Protein AF-A0A9E4UJ24-F1 (afdb_monomer_lite)

Sequence (472 aa):
MTQDSASISRPAITKLLIGAVVMLGLLGLFVALAGNASAGGGTKVTVNTTANIDDGECEGAPNDDEIGNCSFREAINLVNNGDADIINFHKPVFSKEQPGVISLCDGEGTLPEIERDVVIESKNSGVILDGGSKNDDCGGDNANFGLAVIAQSNGLDFKLNGGKNFEIRNVCAKPGFGIVVSGLEDGDFSLGTIEITGIIVDNVCGEGILIEATNLESGSITNSEISSNNSDGVAVFIDGCGKEDTDDTNCPLDDSVLEINGNRILGGTNFPEECCDGSGVNVDYEGFLNSKITVNVSENEVINGTHEGVQIDFFGCGRESGINFHVDGNGDINGGVFDGVDVSVLADACAEGGTFFVAGEEPDCIGGTVGPSEICSDGTSSELDVVITVNDNGDIESEGLVGNGGGAASSPPGKGVAITVDIGHAESDSSATVEVNNNGRITGEDDGVGIFTYICCGDDNSTDTSVNGNDE

pLDDT: mean 78.52, std 18.05, range [24.72, 98.19]

Foldseek 3Di:
DDDPDPPPPPVVVVVVVVVVVVVVVVVVVVVVVVVVPPPPPWAEAEAQDLEPECPPDRDDDLPDPDRTHHHPLNVLVCQQVVNGAEYEYRCVQFPLVDGRENEQLPYPHHRDERAAHHAYDALGGAYEDEPDDDPPRSPDLGQQESYHHEYPAAAGAYHYHNNQRAEYEDQERVQGEHYEHEDPDPDQHAYHEAYAENYEYYAGAAEDYEYYHLEYNEHEHAQYEFEYAHLQYASAEYENHDPPCLPPQRSEYDNYEYYYAQYHFHFHDDDDPDDDHRERAAYEAAHEYAEEYAHAQEHYAEFEGLAESYHYEHHYEYAQYEYHYHQEHYEEQEGEQAESYEYAHAYEHPDPPDDDDDPPPDCPVPPDDDDDDPPQDDDDAGEYEYEHENYNYEEQDYHHPPPPDDDDDDDDWHESYEYHAAAYNGLYAYEYEEYNAQYEHQDIPVYSYHYHHHHDNYPHYYYHYDDYNYYD

Radius of gyration: 27.79 Å; chains: 1; bounding box: 92×57×88 Å

Secondary structure (DSSP, 8-state):
---------HHHHHHHHHHHHHHHHHHHHHHHHHTTS------EEEE--------S---S-TTSSS-----HHHHHHHHHTTS-SEEEE-TTTS-SSSPEEEESSSTT-SPPPB-S-EEEE-TTS-EEEE--SSTTTSSSS--SEEEEEE-SSTTEEEEEEEEEEEEEE---SSS-EEEEEES-SSS-PPEEEEEEEEEEEEEESS-SEEEE-SSEEEEEEES-EEEE-STT--SEEEESS-TT-TT-TT-EE-S-EEEEES-EEE------TT-S---SEEEEEEEEESSEEEEEEES-SEEE-SS-SEEEEEEEEESSEEEEEEEES-SEEEESSS-SEEEEEEE----TTPPP--SSS-TTS-------------S----EEEEEEEES-S-EEE------S--S--PPPP-SEEEEEEE-S-SS--EEEEEEES-S-EE-SS-SEEEEEEE-S-SS-EEEEEEES---

Structure (mmCIF, N/CA/C/O backbone):
data_AF-A0A9E4UJ24-F1
#
_entry.id   AF-A0A9E4UJ24-F1
#
loop_
_atom_site.group_PDB
_atom_site.id
_atom_site.type_symbol
_atom_site.label_atom_id
_atom_site.label_alt_id
_atom_site.label_comp_id
_atom_site.label_asym_id
_atom_site.label_entity_id
_atom_site.label_seq_id
_atom_site.pdbx_PDB_ins_code
_atom_site.Cartn_x
_atom_site.Cartn_y
_atom_site.Cartn_z
_atom_site.occupancy
_atom_site.B_iso_or_equiv
_atom_site.auth_seq_id
_atom_site.auth_comp_id
_atom_site.auth_asym_id
_atom_site.auth_atom_id
_atom_site.pdbx_PDB_model_num
ATOM 1 N N . MET A 1 1 ? 64.659 38.601 51.585 1.00 42.56 1 MET A N 1
ATOM 2 C CA . MET A 1 1 ? 63.716 38.477 52.715 1.00 42.56 1 MET A CA 1
ATOM 3 C C . MET A 1 1 ? 62.575 37.593 52.254 1.00 42.56 1 MET A C 1
ATOM 5 O O . MET A 1 1 ? 62.199 37.665 51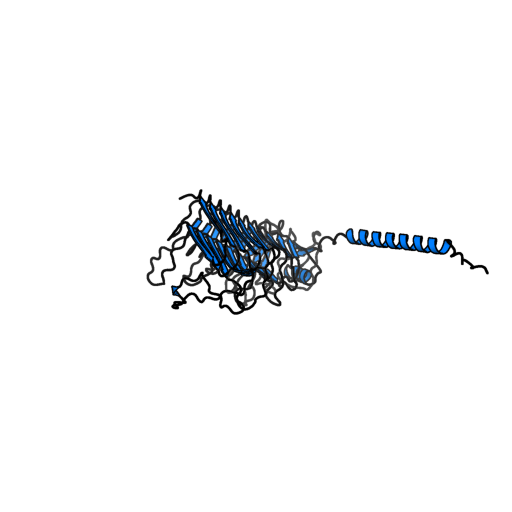.095 1.00 42.56 1 MET A O 1
ATOM 9 N N . THR A 1 2 ? 62.206 36.666 53.123 1.00 41.72 2 THR A N 1
ATOM 10 C CA . THR A 1 2 ? 61.528 35.384 52.898 1.00 41.72 2 THR A CA 1
ATOM 11 C C . THR A 1 2 ? 60.148 35.488 52.247 1.00 41.72 2 THR A C 1
ATOM 13 O O . THR A 1 2 ? 59.323 36.298 52.650 1.00 41.72 2 THR A O 1
ATOM 16 N N . GLN A 1 3 ? 59.933 34.644 51.235 1.00 44.84 3 GLN A N 1
ATOM 17 C CA . GLN A 1 3 ? 58.662 34.401 50.557 1.00 44.84 3 GLN A CA 1
ATOM 18 C C . GLN A 1 3 ? 57.829 33.456 51.440 1.00 44.84 3 GLN A C 1
ATOM 20 O O . GLN A 1 3 ? 58.169 32.279 51.574 1.00 44.84 3 GLN A O 1
ATOM 25 N N . ASP A 1 4 ? 56.765 33.967 52.058 1.00 46.88 4 ASP A N 1
ATOM 26 C CA . ASP A 1 4 ? 55.783 33.146 52.768 1.00 46.88 4 ASP A CA 1
ATOM 27 C C . ASP A 1 4 ? 54.964 32.356 51.744 1.00 46.88 4 ASP A C 1
ATOM 29 O O . ASP A 1 4 ? 54.062 32.867 51.080 1.00 46.88 4 ASP A O 1
ATOM 33 N N . SER A 1 5 ? 55.316 31.080 51.590 1.00 49.50 5 SER A N 1
ATOM 34 C CA . SER A 1 5 ? 54.503 30.113 50.861 1.00 49.50 5 SER A CA 1
ATOM 35 C C . SER A 1 5 ?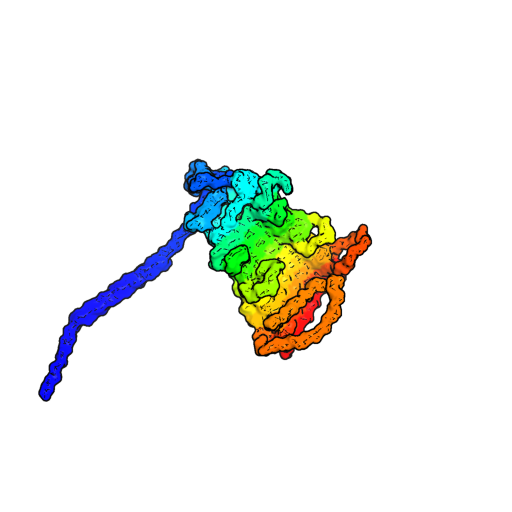 53.277 29.788 51.709 1.00 49.50 5 SER A C 1
ATOM 37 O O . SER A 1 5 ? 53.362 29.017 52.665 1.00 49.50 5 SER A O 1
ATOM 39 N N . ALA A 1 6 ? 52.135 30.389 51.374 1.00 54.97 6 ALA A N 1
ATOM 40 C CA . ALA A 1 6 ? 50.851 30.029 51.957 1.00 54.97 6 ALA A CA 1
ATOM 41 C C . ALA A 1 6 ? 50.577 28.543 51.685 1.00 54.97 6 ALA A C 1
ATOM 43 O O . ALA A 1 6 ? 50.299 28.135 50.556 1.00 54.97 6 ALA A O 1
ATOM 44 N N . SER A 1 7 ? 50.681 27.715 52.727 1.00 53.22 7 SER A N 1
ATOM 45 C CA . SER A 1 7 ? 50.300 26.311 52.658 1.00 53.22 7 SER A CA 1
ATOM 46 C C . SER A 1 7 ? 48.787 26.243 52.478 1.00 53.22 7 SER A C 1
ATOM 48 O O . SER A 1 7 ? 48.028 26.350 53.445 1.00 53.22 7 SER A O 1
ATOM 50 N N . ILE A 1 8 ? 48.337 26.090 51.234 1.00 54.78 8 ILE A N 1
ATOM 51 C CA . ILE A 1 8 ? 46.945 25.769 50.944 1.00 54.78 8 ILE A CA 1
ATOM 52 C C . ILE A 1 8 ? 46.643 24.453 51.661 1.00 54.78 8 ILE A C 1
ATOM 54 O O . ILE A 1 8 ? 47.218 23.399 51.384 1.00 54.78 8 ILE A O 1
ATOM 58 N N . SER A 1 9 ? 45.777 24.573 52.659 1.00 49.31 9 SER A N 1
ATOM 59 C CA . SER A 1 9 ? 45.261 23.512 53.506 1.00 49.31 9 SER A CA 1
ATOM 60 C C . SER A 1 9 ? 44.749 22.346 52.645 1.00 49.31 9 SER A C 1
ATOM 62 O O . SER A 1 9 ? 43.648 22.384 52.094 1.00 49.31 9 SER A O 1
ATOM 64 N N . ARG A 1 10 ? 45.556 21.279 52.551 1.00 55.19 10 ARG A N 1
ATOM 65 C CA . ARG A 1 10 ? 45.243 19.998 51.888 1.00 55.19 10 ARG A CA 1
ATOM 66 C C . ARG A 1 10 ? 43.844 19.409 52.193 1.00 55.19 10 ARG A C 1
ATOM 68 O O . ARG A 1 10 ? 43.302 18.748 51.302 1.00 55.19 10 ARG A O 1
ATOM 75 N N . PRO A 1 11 ? 43.193 19.634 53.359 1.00 58.97 11 PRO A N 1
ATOM 76 C CA . PRO A 1 11 ? 41.831 19.134 53.569 1.00 58.97 11 PRO A CA 1
ATOM 77 C C . PRO A 1 11 ? 40.742 19.838 52.740 1.00 58.97 11 PRO A C 1
ATOM 79 O O . PRO A 1 11 ? 39.672 19.257 52.582 1.00 58.97 11 PRO A O 1
ATOM 82 N N . ALA A 1 12 ? 40.974 21.035 52.186 1.00 59.28 12 ALA A N 1
ATOM 83 C CA . ALA A 1 12 ? 39.974 21.708 51.345 1.00 59.28 12 ALA A CA 1
ATOM 84 C C . ALA A 1 12 ? 39.860 21.067 49.949 1.00 59.28 12 ALA A C 1
ATOM 86 O O . ALA A 1 12 ? 38.759 20.820 49.466 1.00 59.28 12 ALA A O 1
ATOM 87 N N . ILE A 1 13 ? 40.999 20.711 49.347 1.00 64.75 13 ILE A N 1
ATOM 88 C CA . ILE A 1 13 ? 41.063 20.084 48.015 1.00 64.75 13 ILE A CA 1
ATOM 89 C C . ILE A 1 13 ? 40.459 18.673 48.049 1.00 64.75 13 ILE A C 1
ATOM 91 O O . ILE A 1 13 ? 39.716 18.285 47.153 1.00 64.75 13 ILE A O 1
ATOM 95 N N . THR A 1 14 ? 40.708 17.929 49.130 1.00 67.81 14 THR A N 1
ATOM 96 C CA . THR A 1 14 ? 40.193 16.558 49.290 1.00 67.81 14 THR A CA 1
ATOM 97 C C . THR A 1 14 ? 38.664 16.532 49.414 1.00 67.81 14 THR A C 1
ATOM 99 O O . THR A 1 14 ? 38.013 15.663 48.841 1.00 67.81 14 THR A O 1
ATOM 102 N N . LYS A 1 15 ? 38.065 17.511 50.109 1.00 71.25 15 LYS A N 1
ATOM 103 C CA . LYS A 1 15 ? 36.601 17.624 50.235 1.00 71.25 15 LYS A CA 1
ATOM 104 C C . LYS A 1 15 ? 35.924 17.978 48.911 1.00 71.25 15 LYS A C 1
ATOM 106 O O . LYS A 1 15 ? 34.843 17.468 48.638 1.00 71.25 15 LYS A O 1
ATOM 111 N N . LEU A 1 16 ? 36.568 18.809 48.091 1.00 72.06 16 LEU A N 1
ATOM 112 C CA . LEU A 1 16 ? 36.042 19.196 46.782 1.00 72.06 16 LEU A CA 1
ATOM 113 C C . LEU A 1 16 ? 36.041 18.011 45.802 1.00 72.06 16 LEU A C 1
ATOM 115 O O . LEU A 1 16 ? 35.056 17.784 45.108 1.00 72.06 16 LEU A O 1
ATOM 119 N N . LEU A 1 17 ? 37.113 17.212 45.809 1.00 74.06 17 LEU A N 1
ATOM 120 C CA . LEU A 1 17 ? 37.245 16.011 44.976 1.00 74.06 17 LEU A CA 1
ATOM 121 C C . LEU A 1 17 ? 36.226 14.926 45.341 1.00 74.06 17 LEU A C 1
ATOM 123 O O . LEU A 1 17 ? 35.604 14.353 44.452 1.00 74.06 17 LEU A O 1
ATOM 127 N N . ILE A 1 18 ? 36.000 14.681 46.635 1.00 77.62 18 ILE A N 1
ATOM 128 C CA . ILE A 1 18 ? 34.981 13.719 47.083 1.00 77.62 18 ILE A CA 1
ATOM 129 C C . ILE A 1 18 ? 33.578 14.196 46.681 1.00 77.62 18 ILE A C 1
ATOM 131 O O . ILE A 1 18 ? 32.778 13.395 46.206 1.00 77.62 18 ILE A O 1
ATOM 135 N N . GLY A 1 19 ? 33.292 15.498 46.800 1.00 80.25 19 GLY A N 1
ATOM 136 C CA . GLY A 1 19 ? 32.018 16.069 46.353 1.00 80.25 19 GLY A CA 1
ATOM 137 C C . GLY A 1 19 ? 31.776 15.897 44.850 1.00 80.25 19 GLY A C 1
ATOM 138 O O . GLY A 1 19 ? 30.688 15.488 44.453 1.00 80.25 19 GLY A O 1
ATOM 139 N N . ALA A 1 20 ? 32.796 16.142 44.022 1.00 76.56 20 ALA A N 1
ATOM 140 C CA . ALA A 1 20 ? 32.702 15.995 42.569 1.00 76.56 20 ALA A CA 1
ATOM 141 C C . ALA A 1 20 ? 32.474 14.537 42.131 1.00 76.56 20 ALA A C 1
ATOM 143 O O . ALA A 1 20 ? 31.648 14.281 41.260 1.00 76.56 20 ALA A O 1
ATOM 144 N N . VAL A 1 21 ? 33.153 13.574 42.766 1.00 77.81 21 VAL A N 1
ATOM 145 C CA . VAL A 1 21 ? 32.981 12.143 42.459 1.00 77.81 21 VAL A CA 1
ATOM 146 C C . VAL A 1 21 ? 31.585 11.650 42.848 1.00 77.81 21 VAL A C 1
ATOM 148 O O . VAL A 1 21 ? 30.982 10.883 42.105 1.00 77.81 21 VAL A O 1
ATOM 151 N N . VAL A 1 22 ? 31.034 12.123 43.971 1.00 79.88 22 VAL A N 1
ATOM 152 C CA . VAL A 1 22 ? 29.659 11.786 44.379 1.00 79.88 22 VAL A CA 1
ATOM 153 C C . VAL A 1 22 ? 28.630 12.388 43.417 1.00 79.88 22 VAL A C 1
ATOM 155 O O . VAL A 1 22 ? 27.696 11.696 43.026 1.00 79.88 22 VAL A O 1
ATOM 158 N N . MET A 1 23 ? 28.822 13.638 42.983 1.00 78.75 23 MET A N 1
ATOM 159 C CA . MET A 1 23 ? 27.977 14.282 41.966 1.00 78.75 23 MET A CA 1
ATOM 160 C C . MET A 1 23 ? 27.997 13.522 40.634 1.00 78.75 23 MET A C 1
ATOM 162 O O . MET A 1 23 ? 26.939 13.244 40.082 1.00 78.75 23 MET A O 1
ATOM 166 N N . LEU A 1 24 ? 29.179 13.135 40.145 1.00 77.25 24 LEU A N 1
ATOM 167 C CA . LEU A 1 24 ? 29.317 12.367 38.903 1.00 77.25 24 LEU A CA 1
ATOM 168 C C . LEU A 1 24 ? 28.715 10.961 39.017 1.00 77.25 24 LEU A C 1
ATOM 170 O O . LEU A 1 24 ? 28.087 10.491 38.074 1.00 77.25 24 LEU A O 1
ATOM 174 N N . GLY A 1 25 ? 28.853 10.308 40.175 1.00 79.62 25 GLY A N 1
ATOM 175 C CA . GLY A 1 25 ? 28.213 9.018 40.440 1.00 79.62 25 GLY A CA 1
ATOM 176 C C . GLY A 1 25 ? 26.685 9.108 40.459 1.00 79.62 25 GLY A C 1
ATOM 177 O O . GLY A 1 25 ? 26.016 8.234 39.917 1.00 79.62 25 GLY A O 1
ATOM 178 N N . LEU A 1 26 ? 26.130 10.186 41.024 1.00 78.12 26 LEU A N 1
ATOM 179 C CA . LEU A 1 26 ? 24.689 10.446 40.993 1.00 78.12 26 LEU A CA 1
ATOM 180 C C . LEU A 1 26 ? 24.207 10.768 39.576 1.00 78.12 26 LEU A C 1
ATOM 182 O O . LEU A 1 26 ? 23.197 10.216 39.157 1.00 78.12 26 LEU A O 1
ATOM 186 N N . LEU A 1 27 ? 24.939 11.590 38.818 1.00 75.50 27 LEU A N 1
ATOM 187 C CA . LEU A 1 27 ? 24.600 11.907 37.428 1.00 75.50 27 LEU A CA 1
ATOM 188 C C . LEU A 1 27 ? 24.601 10.644 36.552 1.00 75.50 27 LEU A C 1
ATOM 190 O O . LEU A 1 27 ? 23.660 10.417 35.801 1.00 75.50 27 LEU A O 1
ATOM 194 N N . GLY A 1 28 ? 25.610 9.780 36.708 1.00 70.81 28 GLY A N 1
ATOM 195 C CA . GLY A 1 28 ? 25.674 8.488 36.021 1.00 70.81 28 GLY A CA 1
ATOM 196 C C . GLY A 1 28 ? 24.528 7.547 36.403 1.00 70.81 28 GLY A C 1
ATOM 197 O O . GLY A 1 28 ? 24.006 6.847 35.541 1.00 70.81 28 GLY A O 1
ATOM 198 N N . LEU A 1 29 ? 24.082 7.567 37.665 1.00 72.75 29 LEU A N 1
ATOM 199 C CA . LEU A 1 29 ? 22.913 6.805 38.107 1.00 72.75 29 LEU A CA 1
ATOM 200 C C . LEU A 1 29 ? 21.607 7.358 37.516 1.00 72.75 29 LEU A C 1
ATOM 202 O O . LEU A 1 29 ? 20.762 6.567 37.118 1.00 72.75 29 LEU A O 1
ATOM 206 N N . PHE A 1 30 ? 21.444 8.681 37.408 1.00 70.00 30 PHE A N 1
ATOM 207 C CA . PHE A 1 30 ? 20.284 9.290 36.744 1.00 70.00 30 PHE A CA 1
ATOM 208 C C . PHE A 1 30 ? 20.241 8.967 35.249 1.00 70.00 30 PHE A C 1
ATOM 210 O O . PHE A 1 30 ? 19.176 8.633 34.749 1.00 70.00 30 PHE A O 1
ATOM 217 N N . VAL A 1 31 ? 21.382 8.984 34.554 1.00 65.62 31 VAL A N 1
ATOM 218 C CA . VAL A 1 31 ? 21.465 8.572 33.141 1.00 65.62 31 VAL A CA 1
ATOM 219 C C . VAL A 1 31 ? 21.163 7.077 32.986 1.00 65.62 31 VAL A C 1
ATOM 221 O O . VAL A 1 31 ? 20.412 6.693 32.098 1.00 65.62 31 VAL A O 1
ATOM 224 N N . ALA A 1 32 ? 21.671 6.226 33.883 1.00 61.47 32 ALA A N 1
ATOM 225 C CA . ALA A 1 32 ? 21.379 4.792 33.863 1.00 61.47 32 ALA A CA 1
ATOM 226 C C . ALA A 1 32 ? 19.920 4.466 34.230 1.00 61.47 32 ALA A C 1
ATOM 228 O O . ALA A 1 32 ? 19.371 3.489 33.731 1.00 61.47 32 ALA A O 1
ATOM 229 N N . LEU A 1 33 ? 19.286 5.258 35.099 1.00 61.22 33 LEU A N 1
ATOM 230 C CA . LEU A 1 33 ? 17.864 5.128 35.425 1.00 61.22 33 LEU A CA 1
ATOM 231 C C . LEU A 1 33 ? 16.972 5.707 34.321 1.00 61.22 33 LEU A C 1
ATOM 233 O O . LEU A 1 33 ? 15.913 5.148 34.085 1.00 61.22 33 LEU A O 1
ATOM 237 N N . ALA A 1 34 ? 17.405 6.753 33.613 1.00 58.09 34 ALA A N 1
ATOM 238 C CA . ALA A 1 34 ? 16.717 7.270 32.431 1.00 58.09 34 ALA A CA 1
ATOM 239 C C . ALA A 1 34 ? 16.800 6.287 31.251 1.00 58.09 34 ALA A C 1
ATOM 241 O O . ALA A 1 34 ? 15.806 6.077 30.575 1.00 58.09 34 ALA A O 1
ATOM 242 N N . GLY A 1 35 ? 17.939 5.611 31.060 1.00 48.00 35 GLY A N 1
ATOM 243 C CA . GLY A 1 35 ? 18.081 4.553 30.050 1.00 48.00 35 GLY A CA 1
ATOM 244 C C . GLY A 1 35 ? 17.383 3.229 30.402 1.00 48.00 35 GLY A C 1
ATOM 245 O O . GLY A 1 35 ? 17.198 2.399 29.523 1.00 48.00 35 GLY A O 1
ATOM 246 N N . ASN A 1 36 ? 17.004 3.018 31.673 1.00 43.00 36 ASN A N 1
ATOM 247 C CA . ASN A 1 36 ? 16.236 1.849 32.137 1.00 43.00 36 ASN A CA 1
ATOM 248 C C . ASN A 1 36 ? 14.786 2.178 32.514 1.00 43.00 36 ASN A C 1
ATOM 250 O O . ASN A 1 36 ? 14.037 1.276 32.896 1.00 43.00 36 ASN A O 1
ATOM 254 N N . ALA A 1 37 ? 14.366 3.439 32.400 1.00 44.62 37 ALA A N 1
ATOM 255 C CA . ALA A 1 37 ? 12.969 3.751 32.185 1.00 44.62 37 ALA A CA 1
ATOM 256 C C . ALA A 1 37 ? 12.664 3.249 30.773 1.00 44.62 37 ALA A C 1
ATOM 258 O O . ALA A 1 37 ? 12.703 4.005 29.810 1.00 44.62 37 ALA A O 1
ATOM 259 N N . SER A 1 38 ? 12.458 1.931 30.660 1.00 41.91 38 SER A N 1
ATOM 260 C CA . SER A 1 38 ? 11.704 1.339 29.564 1.00 41.91 38 SER A CA 1
ATOM 261 C C . SER A 1 38 ? 10.567 2.303 29.302 1.00 41.91 38 SER A C 1
ATOM 263 O O . SER A 1 38 ? 9.811 2.574 30.243 1.00 41.91 38 SER A O 1
ATOM 265 N N . ALA A 1 39 ? 10.484 2.841 28.082 1.00 52.38 39 ALA A N 1
ATOM 266 C CA . ALA A 1 39 ? 9.244 3.415 27.590 1.00 52.38 39 ALA A CA 1
ATOM 267 C C . ALA A 1 39 ? 8.141 2.486 28.107 1.00 52.38 39 ALA A C 1
ATOM 269 O O . ALA A 1 39 ? 8.243 1.260 27.936 1.00 52.38 39 ALA A O 1
ATOM 270 N N . GLY A 1 40 ? 7.243 3.017 28.945 1.00 54.00 40 GLY A N 1
ATOM 271 C CA . GLY A 1 40 ? 6.148 2.209 29.468 1.00 54.00 40 GLY A CA 1
ATOM 272 C C . GLY A 1 40 ? 5.514 1.539 28.258 1.00 54.00 40 GLY A C 1
ATOM 273 O O . GLY A 1 40 ? 5.361 2.206 27.240 1.00 54.00 40 GLY A O 1
ATOM 274 N N . GLY A 1 41 ? 5.285 0.222 28.308 1.00 68.31 41 GLY A N 1
ATOM 275 C CA . GLY A 1 41 ? 4.655 -0.455 27.173 1.00 68.31 41 GLY A CA 1
ATOM 276 C C . GLY A 1 41 ? 3.420 0.342 26.755 1.00 68.31 41 GLY A C 1
ATOM 277 O O . GLY A 1 41 ? 2.702 0.790 27.652 1.00 68.31 41 GLY A O 1
ATOM 278 N N . GLY A 1 42 ? 3.260 0.568 25.446 1.00 78.38 42 GLY A N 1
ATOM 279 C CA . GLY A 1 42 ? 2.283 1.514 24.903 1.00 78.38 42 GLY A CA 1
ATOM 280 C C . GLY A 1 42 ? 0.923 1.399 25.584 1.00 78.38 42 GLY A C 1
ATOM 281 O O . GLY A 1 42 ? 0.443 0.290 25.864 1.00 78.38 42 GLY A O 1
ATOM 282 N N . THR A 1 43 ? 0.333 2.544 25.911 1.00 89.75 43 THR A N 1
ATOM 283 C CA . THR A 1 43 ? -0.963 2.600 26.580 1.00 89.75 43 THR A CA 1
ATOM 284 C C . THR A 1 43 ? -2.011 2.030 25.637 1.00 89.75 43 THR A C 1
ATOM 286 O O . THR A 1 43 ? -2.062 2.357 24.456 1.00 89.75 43 THR A O 1
ATOM 289 N N . LYS A 1 44 ? -2.823 1.105 26.142 1.00 91.44 44 LYS A N 1
ATOM 290 C CA . LYS A 1 44 ? -3.691 0.272 25.316 1.00 91.44 44 LYS A CA 1
ATOM 291 C C . LYS A 1 44 ? -5.157 0.569 25.601 1.00 91.44 44 LYS A C 1
ATOM 293 O O . LYS A 1 44 ? -5.573 0.470 26.755 1.00 91.44 44 LYS A O 1
ATOM 298 N N . VAL A 1 45 ? -5.932 0.817 24.549 1.00 92.12 45 VAL A N 1
ATOM 299 C CA . VAL A 1 45 ? -7.387 1.005 24.586 1.00 92.12 45 VAL A CA 1
ATOM 300 C C . VAL A 1 45 ? -8.100 -0.144 23.874 1.00 92.12 45 VAL A C 1
ATOM 302 O O . VAL A 1 45 ? -7.692 -0.561 22.792 1.00 92.12 45 VAL A O 1
ATOM 305 N N . THR A 1 46 ? -9.160 -0.683 24.487 1.00 93.12 46 THR A N 1
ATOM 306 C CA . THR A 1 46 ? -9.917 -1.819 23.942 1.00 93.12 46 THR A CA 1
ATOM 307 C C . THR A 1 46 ? -11.309 -1.412 23.481 1.00 93.12 46 THR A C 1
ATOM 309 O O . THR A 1 46 ? -12.181 -1.165 24.307 1.00 93.12 46 THR A O 1
ATOM 312 N N . VAL A 1 47 ? -11.540 -1.481 22.172 1.00 93.88 47 VAL A N 1
ATOM 313 C CA . VAL A 1 47 ? -12.863 -1.360 21.557 1.00 93.88 47 VAL A CA 1
ATOM 314 C C . VAL A 1 47 ? -13.708 -2.574 21.936 1.00 93.88 47 VAL A C 1
ATOM 316 O O . VAL A 1 47 ? -13.313 -3.722 21.699 1.00 93.88 47 VAL A O 1
ATOM 319 N N . ASN A 1 48 ? -14.874 -2.346 22.528 1.00 92.69 48 ASN A N 1
ATOM 320 C CA . ASN A 1 48 ? -15.755 -3.397 23.046 1.00 92.69 48 ASN A CA 1
ATOM 321 C C . ASN A 1 48 ? -17.237 -3.179 22.699 1.00 92.69 48 ASN A C 1
ATOM 323 O O . ASN A 1 48 ? -18.091 -3.931 23.163 1.00 92.69 48 ASN A O 1
ATOM 327 N N . THR A 1 49 ? -17.534 -2.235 21.807 1.00 93.12 49 THR A N 1
ATOM 328 C CA . THR A 1 49 ? -18.842 -2.096 21.165 1.00 93.12 49 THR A CA 1
ATOM 329 C C . THR A 1 49 ? -18.690 -1.981 19.654 1.00 93.12 49 THR A C 1
ATOM 331 O O . THR A 1 49 ? -17.686 -1.490 19.149 1.00 93.12 49 THR A O 1
ATOM 334 N N . THR A 1 50 ? -19.706 -2.433 18.923 1.00 94.62 50 THR A N 1
ATOM 335 C CA . THR A 1 50 ? -19.817 -2.242 17.470 1.00 94.62 50 THR A CA 1
ATOM 336 C C . THR A 1 50 ? -20.490 -0.918 17.104 1.00 94.62 50 THR A C 1
ATOM 338 O O . THR A 1 50 ? -20.646 -0.609 15.926 1.00 94.62 50 THR A O 1
ATOM 341 N N . ALA A 1 51 ? -20.965 -0.161 18.098 1.00 92.62 51 ALA A N 1
ATOM 342 C CA . ALA A 1 51 ? -21.572 1.141 17.868 1.00 92.62 51 ALA A CA 1
ATOM 343 C C . ALA A 1 51 ? -20.515 2.147 17.391 1.00 92.62 51 ALA A C 1
ATOM 345 O O . ALA A 1 51 ? -19.398 2.160 17.897 1.00 92.62 51 ALA A O 1
ATOM 346 N N . ASN A 1 52 ? -20.889 3.001 16.441 1.00 91.06 52 ASN A N 1
ATOM 347 C CA . ASN A 1 52 ? -20.067 4.098 15.937 1.00 91.06 52 ASN A CA 1
ATOM 348 C C . ASN A 1 52 ? -20.601 5.436 16.472 1.00 91.06 52 ASN A C 1
ATOM 350 O O . ASN A 1 52 ? -21.177 6.243 15.745 1.00 91.06 52 ASN A O 1
ATOM 354 N N . ILE A 1 53 ? -20.511 5.601 17.786 1.00 89.62 53 ILE A N 1
ATOM 355 C CA . ILE A 1 53 ? -21.001 6.764 18.534 1.00 89.62 53 ILE A CA 1
ATOM 356 C C . ILE A 1 53 ? -19.902 7.241 19.480 1.00 89.62 53 ILE A C 1
ATOM 358 O O . ILE A 1 53 ? -19.059 6.432 19.872 1.00 89.62 53 ILE A O 1
ATOM 362 N N . ASP A 1 54 ? -19.921 8.520 19.830 1.00 87.56 54 ASP A N 1
ATOM 363 C CA . ASP A 1 54 ? -19.098 9.087 20.894 1.00 87.56 54 ASP A CA 1
ATOM 364 C C . ASP A 1 54 ? -20.019 9.497 22.048 1.00 87.56 54 ASP A C 1
ATOM 366 O O . ASP A 1 54 ? -20.791 10.455 21.952 1.00 87.56 54 ASP A O 1
ATOM 370 N N . ASP A 1 55 ? -19.997 8.739 23.142 1.00 84.31 55 ASP A N 1
ATOM 371 C CA . ASP A 1 55 ? -20.673 9.134 24.378 1.00 84.31 55 ASP A CA 1
ATOM 372 C C . ASP A 1 55 ? -19.744 9.876 25.356 1.00 84.31 55 ASP A C 1
ATOM 374 O O . ASP A 1 55 ? -20.198 10.365 26.397 1.00 84.31 55 ASP A O 1
ATOM 378 N N . GLY A 1 56 ? -18.480 10.065 24.962 1.00 83.56 56 GLY A N 1
ATOM 379 C CA . GLY A 1 56 ? -17.434 10.751 25.706 1.00 83.56 56 GLY A CA 1
ATOM 380 C C . GLY A 1 56 ? -16.722 9.874 26.735 1.00 83.56 56 GLY A C 1
ATOM 381 O O . GLY A 1 56 ? -15.838 10.379 27.434 1.00 83.56 56 GLY A O 1
ATOM 382 N N . GLU A 1 57 ? -17.084 8.594 26.861 1.00 82.31 57 GLU A N 1
ATOM 383 C CA . GLU A 1 57 ? -16.554 7.694 27.881 1.00 82.31 57 GLU A CA 1
ATOM 384 C C . GLU A 1 57 ? -16.132 6.345 27.276 1.00 82.31 57 GLU A C 1
ATOM 386 O O . GLU A 1 57 ? -16.926 5.427 27.108 1.00 82.31 57 GLU A O 1
ATOM 391 N N . CYS A 1 58 ? -14.829 6.161 27.054 1.00 85.31 58 CYS A N 1
ATOM 392 C CA . CYS A 1 58 ? -14.275 4.843 26.742 1.00 85.31 58 CYS A CA 1
ATOM 393 C C . CYS A 1 58 ? -14.056 4.041 28.039 1.00 85.31 58 CYS A C 1
ATOM 395 O O . CYS A 1 58 ? -12.967 4.050 28.626 1.00 85.31 58 CYS A O 1
ATOM 397 N N . GLU A 1 59 ? -15.100 3.360 28.519 1.00 78.19 59 GLU A N 1
ATOM 398 C CA . GLU A 1 59 ? -15.022 2.505 29.708 1.00 78.19 59 GLU A CA 1
ATOM 399 C C . GLU A 1 59 ? -14.810 1.015 29.370 1.00 78.19 59 GLU A C 1
ATOM 401 O O . GLU A 1 59 ? -15.084 0.525 28.269 1.00 78.19 59 GLU A O 1
ATOM 406 N N . GLY A 1 60 ? -14.346 0.265 30.376 1.00 63.09 60 GLY A N 1
ATOM 407 C CA . GLY A 1 60 ? -14.139 -1.185 30.330 1.00 63.09 60 GLY A CA 1
ATOM 408 C C . GLY A 1 60 ? -12.663 -1.578 30.303 1.00 63.09 60 GLY A C 1
ATOM 409 O O . GLY A 1 60 ? -11.876 -1.097 29.491 1.00 63.09 60 GLY A O 1
ATOM 410 N N . ALA A 1 61 ? -12.260 -2.472 31.208 1.00 58.31 61 ALA A N 1
ATOM 411 C CA . ALA A 1 61 ? -10.891 -2.969 31.224 1.00 58.31 61 ALA A CA 1
ATOM 412 C C . ALA A 1 61 ? -10.656 -3.957 30.058 1.00 58.31 61 ALA A C 1
ATOM 414 O O . ALA A 1 61 ? -11.520 -4.790 29.788 1.00 58.31 61 ALA A O 1
ATOM 415 N N . PRO A 1 62 ? -9.460 -3.974 29.434 1.00 55.03 62 PRO A N 1
ATOM 416 C CA . PRO A 1 62 ? -9.124 -4.844 28.295 1.00 55.03 62 PRO A CA 1
ATOM 417 C C . PRO A 1 62 ? -9.346 -6.351 28.495 1.00 55.03 62 PRO A C 1
ATOM 419 O O . PRO A 1 62 ? -9.311 -7.108 27.525 1.00 55.03 62 PRO A O 1
ATOM 422 N N . ASN A 1 63 ? -9.462 -6.797 29.750 1.00 50.34 63 ASN A N 1
ATOM 423 C CA . ASN A 1 63 ? -9.457 -8.204 30.149 1.00 50.34 63 ASN A CA 1
ATOM 424 C C . ASN A 1 63 ? -10.486 -8.546 31.235 1.00 50.34 63 ASN A C 1
ATOM 426 O O . ASN A 1 63 ? -10.461 -9.677 31.721 1.00 50.34 63 ASN A O 1
ATOM 430 N N . ASP A 1 64 ? -11.332 -7.606 31.652 1.00 52.44 64 ASP A N 1
ATOM 431 C CA . ASP A 1 64 ? -12.425 -7.961 32.548 1.00 52.44 64 ASP A CA 1
ATOM 432 C C . ASP A 1 64 ? -13.595 -8.375 31.662 1.00 52.44 64 ASP A C 1
ATOM 434 O O . ASP A 1 64 ? -13.912 -7.692 30.696 1.00 52.44 64 ASP A O 1
ATOM 438 N N . ASP A 1 65 ? -14.248 -9.492 31.978 1.00 55.06 65 ASP A N 1
ATOM 439 C CA . ASP A 1 65 ? -15.463 -9.971 31.297 1.00 55.06 65 ASP A CA 1
ATOM 440 C C . ASP A 1 65 ? -16.654 -8.975 31.411 1.00 55.06 65 ASP A C 1
ATOM 442 O O . ASP A 1 65 ? -17.811 -9.328 31.163 1.00 55.06 65 ASP A O 1
ATOM 446 N N . GLU A 1 66 ? -16.393 -7.742 31.852 1.00 57.28 66 GLU A N 1
ATOM 447 C CA . GLU A 1 66 ? -17.332 -6.642 31.958 1.00 57.28 66 GLU A CA 1
ATOM 448 C C . GLU A 1 66 ? -17.452 -5.923 30.610 1.00 57.28 66 GLU A C 1
ATOM 450 O O . GLU A 1 66 ? -16.478 -5.552 29.957 1.00 57.28 66 GLU A O 1
ATOM 455 N N . ILE A 1 67 ? -18.702 -5.748 30.192 1.00 61.81 67 ILE A N 1
ATOM 456 C CA . ILE A 1 67 ? -19.087 -5.037 28.978 1.00 61.81 67 ILE A CA 1
ATOM 457 C C . ILE A 1 67 ? -18.822 -3.551 29.231 1.00 61.81 67 ILE A C 1
ATOM 459 O O . ILE A 1 67 ? -19.626 -2.896 29.892 1.00 61.81 67 ILE A O 1
ATOM 463 N N . GLY A 1 68 ? -17.689 -3.039 28.756 1.00 73.50 68 GLY A N 1
ATOM 464 C CA . GLY A 1 68 ? -17.532 -1.603 28.549 1.00 73.50 68 GLY A CA 1
ATOM 465 C C . GLY A 1 68 ? -18.279 -1.133 27.298 1.00 73.50 68 GLY A C 1
ATOM 466 O O . GLY A 1 68 ? -18.941 -1.928 26.623 1.00 73.50 68 GLY A O 1
ATOM 467 N N . ASN A 1 69 ? -18.192 0.161 27.012 1.00 87.69 69 ASN A N 1
ATOM 468 C CA . ASN A 1 69 ? -18.888 0.845 25.917 1.00 87.69 69 ASN A CA 1
ATOM 469 C C . ASN A 1 69 ? -17.945 1.533 24.919 1.00 87.69 69 ASN A C 1
ATOM 471 O O . ASN A 1 69 ? -18.447 2.148 23.987 1.00 87.69 69 ASN A O 1
ATOM 475 N N . CYS A 1 70 ? -16.628 1.389 25.074 1.00 93.19 70 CYS A N 1
ATOM 476 C CA . CYS A 1 70 ? -15.637 2.018 24.213 1.00 93.19 70 CYS A CA 1
ATOM 477 C C . CYS A 1 70 ? -15.815 1.655 22.732 1.00 93.19 70 CYS A C 1
ATOM 479 O O . CYS A 1 70 ? -15.573 0.510 22.309 1.00 93.19 70 CYS A O 1
ATOM 481 N N . SER A 1 71 ? -16.241 2.641 21.946 1.00 95.19 71 SER A N 1
ATOM 482 C CA . SER A 1 71 ? -16.378 2.556 20.497 1.00 95.19 71 SER A CA 1
ATOM 483 C C . SER A 1 71 ? -15.029 2.699 19.795 1.00 95.19 71 SER A C 1
ATOM 485 O O . SER A 1 71 ? -14.024 3.104 20.383 1.00 95.19 71 SER A O 1
ATOM 487 N N . PHE A 1 72 ? -14.977 2.356 18.505 1.00 96.12 72 PHE A N 1
ATOM 488 C CA . PHE A 1 72 ? -13.748 2.555 17.734 1.00 96.12 72 PHE A CA 1
ATOM 489 C C . PHE A 1 72 ? -13.433 4.046 17.536 1.00 96.12 72 PHE A C 1
ATOM 491 O O . PHE A 1 72 ? -12.274 4.439 17.617 1.00 96.12 72 PHE A O 1
ATOM 498 N N . ARG A 1 73 ? -14.468 4.881 17.391 1.00 95.19 73 ARG A N 1
ATOM 499 C CA . ARG A 1 73 ? -14.353 6.345 17.360 1.00 95.19 73 ARG A CA 1
ATOM 500 C C . ARG A 1 73 ? -13.705 6.890 18.631 1.00 95.19 73 ARG A C 1
ATOM 502 O O . ARG A 1 73 ? -12.755 7.658 18.550 1.00 95.19 73 ARG A O 1
ATOM 509 N N . GLU A 1 74 ? -14.180 6.466 19.797 1.00 95.12 74 GLU A N 1
ATOM 510 C CA . GLU A 1 74 ? -13.627 6.910 21.082 1.00 95.12 74 GLU A CA 1
ATOM 511 C C . GLU A 1 74 ? -12.186 6.437 21.276 1.00 95.12 74 GLU A C 1
ATOM 513 O O . GLU A 1 74 ? -11.353 7.180 21.795 1.00 95.12 74 GLU A O 1
ATOM 518 N N . ALA A 1 75 ? -11.863 5.223 20.822 1.00 95.94 75 ALA A N 1
ATOM 519 C CA . ALA A 1 75 ? -10.495 4.723 20.843 1.00 95.94 75 ALA A CA 1
ATOM 520 C C . ALA A 1 75 ? -9.550 5.574 19.976 1.00 95.94 75 ALA A C 1
ATOM 522 O O . ALA A 1 75 ? -8.442 5.868 20.422 1.00 95.94 75 ALA A O 1
ATOM 523 N N . ILE A 1 76 ? -9.989 6.015 18.790 1.00 96.94 76 ILE A N 1
ATOM 524 C CA . ILE A 1 76 ? -9.227 6.956 17.951 1.00 96.94 76 ILE A CA 1
ATOM 525 C C . ILE A 1 76 ? -9.090 8.314 18.653 1.00 96.94 76 ILE A C 1
ATOM 527 O O . ILE A 1 76 ? -7.988 8.845 18.745 1.00 96.94 76 ILE A O 1
ATOM 531 N N . ASN A 1 77 ? -10.166 8.842 19.246 1.00 95.38 77 ASN A N 1
ATOM 532 C CA . ASN A 1 77 ? -10.108 10.101 19.997 1.00 95.38 77 ASN A CA 1
ATOM 533 C C . ASN A 1 77 ? -9.094 10.036 21.155 1.00 95.38 77 ASN A C 1
ATOM 535 O O . ASN A 1 77 ? -8.365 10.997 21.397 1.00 95.38 77 ASN A O 1
ATOM 539 N N . LEU A 1 78 ? -9.010 8.907 21.868 1.00 94.75 78 LEU A N 1
ATOM 540 C CA . LEU A 1 78 ? -8.000 8.701 22.911 1.00 94.75 78 LEU A CA 1
ATOM 541 C C . LEU A 1 78 ? -6.574 8.664 22.351 1.00 94.75 78 LEU A C 1
ATOM 543 O O . LEU A 1 78 ? -5.672 9.224 22.973 1.00 94.75 78 LEU A O 1
ATOM 547 N N . VAL A 1 79 ? -6.366 8.052 21.184 1.00 95.38 79 VAL A N 1
ATOM 548 C CA . VAL A 1 79 ? -5.072 8.076 20.482 1.00 95.38 79 VAL A CA 1
ATOM 549 C C . VAL A 1 79 ? -4.688 9.505 20.108 1.00 95.38 79 VAL A C 1
ATOM 551 O O . VAL A 1 79 ? -3.614 9.966 20.492 1.00 95.38 79 VAL A O 1
ATOM 554 N N . ASN A 1 80 ? -5.586 10.258 19.471 1.00 95.56 80 ASN A N 1
ATOM 555 C CA . ASN A 1 80 ? -5.324 11.644 19.069 1.00 95.56 80 ASN A CA 1
ATOM 556 C C . ASN A 1 80 ? -5.044 12.554 20.283 1.00 95.56 80 ASN A C 1
ATOM 558 O O . ASN A 1 80 ? -4.167 13.420 20.242 1.00 95.56 80 ASN A O 1
ATOM 562 N N . ASN A 1 81 ? -5.696 12.302 21.422 1.00 94.12 81 ASN A N 1
ATOM 563 C CA . ASN A 1 81 ? -5.417 13.003 22.681 1.00 94.12 81 ASN A CA 1
ATOM 564 C C . ASN A 1 81 ? -4.086 12.591 23.347 1.00 94.12 81 ASN A C 1
ATOM 566 O O . ASN A 1 81 ? -3.619 13.275 24.261 1.00 94.12 81 ASN A O 1
ATOM 570 N N . GLY A 1 82 ? -3.432 11.525 22.874 1.00 92.88 82 GLY A N 1
ATOM 571 C CA . GLY A 1 82 ? -2.197 10.976 23.443 1.00 92.88 82 GLY A CA 1
ATOM 572 C C . GLY A 1 82 ? -2.413 10.137 24.705 1.00 92.88 82 GLY A C 1
ATOM 573 O O . GLY A 1 82 ? -1.480 9.965 25.491 1.00 92.88 82 GLY A O 1
ATOM 574 N N . ASP A 1 83 ? -3.634 9.644 24.914 1.00 92.25 83 ASP A N 1
ATOM 575 C CA . ASP A 1 83 ? -4.014 8.791 26.043 1.00 92.25 83 ASP A CA 1
ATOM 576 C C . ASP A 1 83 ? -3.890 7.289 25.716 1.00 92.25 83 ASP A C 1
ATOM 578 O O . ASP A 1 83 ? -3.985 6.448 26.615 1.00 92.25 83 ASP A O 1
ATOM 582 N N . ALA A 1 84 ? -3.660 6.932 24.449 1.00 92.69 84 ALA A N 1
ATOM 583 C CA . ALA A 1 84 ? -3.399 5.572 23.992 1.00 92.69 84 ALA A CA 1
ATOM 584 C C . ALA A 1 84 ? -2.429 5.553 22.800 1.00 92.69 84 ALA A C 1
ATOM 586 O O . ALA A 1 84 ? -2.419 6.471 21.994 1.00 92.69 84 ALA A O 1
ATOM 587 N N . ASP A 1 85 ? -1.667 4.467 22.680 1.00 94.56 85 ASP A N 1
ATOM 588 C CA . ASP A 1 85 ? -0.748 4.183 21.566 1.00 94.56 85 ASP A CA 1
ATOM 589 C C . ASP A 1 85 ? -1.188 2.923 20.787 1.00 94.56 85 ASP A C 1
ATOM 591 O O . ASP A 1 85 ? -0.722 2.638 19.685 1.00 94.56 85 ASP A O 1
ATOM 595 N N . ILE A 1 86 ? -2.056 2.099 21.393 1.00 95.19 86 ILE A N 1
ATOM 596 C CA . ILE A 1 86 ? -2.490 0.811 20.842 1.00 95.19 86 ILE A CA 1
ATOM 597 C C . ILE A 1 86 ? -4.007 0.685 20.944 1.00 95.19 86 ILE A C 1
ATOM 599 O O . ILE A 1 86 ? -4.549 0.646 22.051 1.00 95.19 86 ILE A O 1
ATOM 603 N N . ILE A 1 87 ? -4.675 0.494 19.807 1.00 95.88 87 ILE A N 1
ATOM 604 C CA . ILE A 1 87 ? -6.089 0.118 19.737 1.00 95.88 87 ILE A CA 1
ATOM 605 C C . ILE A 1 87 ? -6.188 -1.398 19.563 1.00 95.88 87 ILE A C 1
ATOM 607 O O . ILE A 1 87 ? -5.583 -1.982 18.668 1.00 95.88 87 ILE A O 1
ATOM 611 N N . ASN A 1 88 ? -6.976 -2.069 20.398 1.00 94.62 88 ASN A N 1
ATOM 612 C CA . ASN A 1 88 ? -7.315 -3.478 20.207 1.00 94.62 88 ASN A CA 1
ATOM 613 C C . ASN A 1 88 ? -8.815 -3.722 20.322 1.00 94.62 88 ASN A C 1
ATOM 615 O O . ASN A 1 88 ? -9.556 -2.901 20.841 1.00 94.62 88 ASN A O 1
ATOM 619 N N . PHE A 1 89 ? -9.243 -4.923 19.944 1.00 93.81 89 PHE A N 1
ATOM 620 C CA . PHE A 1 89 ? -10.659 -5.284 19.939 1.00 93.81 89 PHE A CA 1
ATOM 621 C C . PHE A 1 89 ? -10.969 -6.395 20.944 1.00 93.81 89 PHE A C 1
ATOM 623 O O . PHE A 1 89 ? -10.251 -7.400 21.033 1.00 93.81 89 PHE A O 1
ATOM 630 N N . HIS A 1 90 ? -12.045 -6.219 21.709 1.00 92.88 90 HIS A N 1
ATOM 631 C CA . HIS A 1 90 ? -12.532 -7.164 22.707 1.00 92.88 90 HIS A CA 1
ATOM 632 C C . HIS A 1 90 ? -13.059 -8.436 22.034 1.00 92.88 90 HIS A C 1
ATOM 634 O O . HIS A 1 90 ? -14.079 -8.420 21.347 1.00 92.88 90 HIS A O 1
ATOM 640 N N . LYS A 1 91 ? -12.376 -9.565 22.249 1.00 91.56 91 LYS A N 1
ATOM 641 C CA . LYS A 1 91 ? -12.632 -10.822 21.522 1.00 91.56 91 LYS A CA 1
ATOM 642 C C . LYS A 1 91 ? -14.071 -11.347 21.612 1.00 91.56 91 LYS A C 1
ATOM 644 O O . LYS A 1 91 ? -14.547 -11.855 20.606 1.00 91.56 91 LYS A O 1
ATOM 649 N N . PRO A 1 92 ? -14.776 -11.276 22.759 1.00 90.94 92 PRO A N 1
ATOM 650 C CA . PRO A 1 92 ? -16.175 -11.698 22.818 1.00 90.94 92 PRO A CA 1
ATOM 651 C C . PRO A 1 92 ? -17.115 -10.897 21.908 1.00 90.94 92 PRO A C 1
ATOM 653 O O . PRO A 1 92 ? -18.132 -11.436 21.486 1.00 90.94 92 PRO A O 1
ATOM 656 N N . VAL A 1 93 ? -16.792 -9.631 21.624 1.00 92.06 93 VAL A N 1
ATOM 657 C CA . VAL A 1 93 ? -17.595 -8.746 20.760 1.00 92.06 93 VAL A CA 1
ATOM 658 C C . VAL A 1 93 ? -17.131 -8.850 19.307 1.00 92.06 93 VAL A C 1
ATOM 660 O O . VAL A 1 93 ? -17.951 -8.909 18.400 1.00 92.06 93 VAL A O 1
ATOM 663 N N . PHE A 1 94 ? -15.818 -8.950 19.107 1.00 94.69 94 PHE A N 1
ATOM 664 C CA . PHE A 1 94 ? -15.145 -9.036 17.813 1.00 94.69 94 PHE A CA 1
ATOM 665 C C . PHE A 1 94 ? -14.468 -10.399 17.662 1.00 94.69 94 PHE A C 1
ATOM 667 O O . PHE A 1 94 ? -13.244 -10.504 17.572 1.00 94.69 94 PHE A O 1
ATOM 674 N N . SER A 1 95 ? -15.239 -11.482 17.719 1.00 95.06 95 SER A N 1
ATOM 675 C CA . SER A 1 95 ? -14.671 -12.829 17.574 1.00 95.06 95 SER A CA 1
ATOM 676 C C . SER A 1 95 ? -14.289 -13.099 16.117 1.00 95.06 95 SER A C 1
ATOM 678 O O . SER A 1 95 ? -14.852 -12.496 15.210 1.00 95.06 95 SER A O 1
ATOM 680 N N . LYS A 1 96 ? -13.356 -14.020 15.856 1.00 94.69 96 LYS A N 1
ATOM 681 C CA . LYS A 1 96 ? -13.015 -14.379 14.467 1.00 94.69 96 LYS A CA 1
ATOM 682 C C . LYS A 1 96 ? -14.164 -15.094 13.768 1.00 94.69 96 LYS A C 1
ATOM 684 O O . LYS A 1 96 ? -14.398 -14.914 12.582 1.00 94.69 96 LYS A O 1
ATOM 689 N N . GLU A 1 97 ? -14.868 -15.934 14.517 1.00 95.00 97 GLU A N 1
ATOM 690 C CA . GLU A 1 97 ? -15.965 -16.754 14.017 1.00 95.00 97 GLU A CA 1
ATOM 691 C C . GLU A 1 97 ? -17.222 -15.924 13.732 1.00 95.00 97 GLU A C 1
ATOM 693 O O . GLU A 1 97 ? -18.049 -16.311 12.906 1.00 95.00 97 GLU A O 1
ATOM 698 N N . GLN A 1 98 ? -17.376 -14.807 14.443 1.00 96.19 98 GLN A N 1
ATOM 699 C CA . GLN A 1 98 ? -18.450 -13.833 14.284 1.00 96.19 98 GLN A CA 1
ATOM 700 C C . GLN A 1 98 ? -17.841 -12.432 14.394 1.00 96.19 98 GLN A C 1
ATOM 702 O O . GLN A 1 98 ? -17.811 -11.878 15.501 1.00 96.19 98 GLN A O 1
ATOM 707 N N . PRO A 1 99 ? -17.311 -11.894 13.281 1.00 97.06 99 PRO A N 1
ATOM 708 C CA . PRO A 1 99 ? -16.743 -10.556 13.261 1.00 97.06 99 PRO A CA 1
ATOM 709 C C . PRO A 1 99 ? -17.764 -9.504 13.700 1.00 97.06 99 PRO A C 1
ATOM 711 O O . PRO A 1 99 ? -18.939 -9.570 13.328 1.00 97.06 99 PRO A O 1
ATOM 714 N N . GLY A 1 100 ? -17.315 -8.534 14.494 1.00 97.12 100 GLY A N 1
ATOM 715 C CA . GLY A 1 100 ? -18.125 -7.376 14.856 1.00 97.12 100 GLY A CA 1
ATOM 716 C C . GLY A 1 100 ? -18.155 -6.376 13.703 1.00 97.12 100 GLY A C 1
ATOM 717 O O . GLY A 1 100 ? -17.104 -6.034 13.165 1.00 97.12 100 GLY A O 1
ATOM 718 N N . VAL A 1 101 ? -19.349 -5.913 13.329 1.00 96.75 101 VAL A N 1
ATOM 719 C CA . VAL A 1 101 ? -19.547 -4.958 12.226 1.00 96.75 101 VAL A CA 1
ATOM 720 C C . VAL A 1 101 ? -19.752 -3.559 12.786 1.00 96.75 101 VAL A C 1
ATOM 722 O O . VAL A 1 101 ? -20.745 -3.312 13.468 1.00 96.75 101 VAL A O 1
ATOM 725 N N . ILE A 1 102 ? -18.835 -2.654 12.471 1.00 95.69 102 ILE A N 1
ATOM 726 C CA . ILE A 1 102 ? -18.929 -1.226 12.754 1.00 95.69 102 ILE A CA 1
ATOM 727 C C . ILE A 1 102 ? -19.437 -0.556 11.478 1.00 95.69 102 ILE A C 1
ATOM 729 O O . ILE A 1 102 ? -18.735 -0.482 10.473 1.00 95.69 102 ILE A O 1
ATOM 733 N N . SER A 1 103 ? -20.688 -0.107 11.516 1.00 93.12 103 SER A N 1
ATOM 734 C CA . SER A 1 103 ? -21.308 0.614 10.404 1.00 93.12 103 SER A CA 1
ATOM 735 C C . SER A 1 103 ? -20.794 2.053 10.370 1.00 93.12 103 SER A C 1
ATOM 737 O O . SER A 1 103 ? -20.924 2.787 11.354 1.00 93.12 103 SER A O 1
ATOM 739 N N . LEU A 1 104 ? -20.232 2.465 9.235 1.00 91.00 104 LEU A N 1
ATOM 740 C CA . LEU A 1 104 ? -19.791 3.842 8.986 1.00 91.00 104 LEU A CA 1
ATOM 741 C C . LEU A 1 104 ? -20.964 4.771 8.632 1.00 91.00 104 LEU A C 1
ATOM 743 O O . LEU A 1 104 ? -20.799 5.985 8.572 1.00 91.00 104 LEU A O 1
ATOM 747 N N . CYS A 1 105 ? -22.157 4.206 8.424 1.00 85.50 105 CYS A N 1
ATOM 748 C CA . CYS A 1 105 ? -23.366 4.944 8.055 1.00 85.50 105 CYS A CA 1
ATOM 749 C C . CYS A 1 105 ? -24.367 5.109 9.196 1.00 85.50 105 CYS A C 1
ATOM 751 O O . CYS A 1 105 ? -25.297 5.909 9.089 1.00 85.50 105 CYS A O 1
ATOM 753 N N . ASP A 1 106 ? -24.189 4.354 10.278 1.00 83.69 106 ASP A N 1
ATOM 754 C CA . ASP A 1 106 ? -24.976 4.494 11.496 1.00 83.69 106 ASP A CA 1
ATOM 755 C C . ASP A 1 106 ? -24.250 5.374 12.526 1.00 83.69 106 ASP A C 1
ATOM 757 O O . ASP A 1 106 ? -23.062 5.674 12.410 1.00 83.69 106 ASP A O 1
ATOM 761 N N . GLY A 1 107 ? -24.974 5.769 13.576 1.00 82.75 107 GLY A N 1
ATOM 762 C CA . GLY A 1 107 ? -24.410 6.547 14.678 1.00 82.75 107 GLY A CA 1
ATOM 763 C C . GLY A 1 107 ? -24.038 7.966 14.251 1.00 82.75 107 GLY A C 1
ATOM 764 O O . GLY A 1 107 ? -24.912 8.727 13.834 1.00 82.75 107 GLY A O 1
ATOM 765 N N . GLU A 1 108 ? -22.762 8.316 14.399 1.00 83.50 108 GLU A N 1
ATOM 766 C CA . GLU A 1 108 ? -22.217 9.641 14.068 1.00 83.50 108 GLU A CA 1
ATOM 767 C C . GLU A 1 108 ? -21.600 9.734 12.664 1.00 83.50 108 GLU A C 1
ATOM 769 O O . GLU A 1 108 ? -21.109 10.793 12.279 1.00 83.50 108 GLU A O 1
ATOM 774 N N . GLY A 1 109 ? -21.664 8.662 11.869 1.00 83.69 109 GLY A N 1
ATOM 775 C CA . GLY A 1 109 ? -21.101 8.632 10.519 1.00 83.69 109 GLY A CA 1
ATOM 776 C C . GLY A 1 109 ? -19.610 8.293 10.517 1.00 83.69 109 GLY A C 1
ATOM 777 O O . GLY A 1 109 ? -19.163 7.421 11.253 1.00 83.69 109 GLY A O 1
ATOM 778 N N . THR A 1 110 ? -18.816 8.975 9.703 1.00 87.12 110 THR A N 1
ATOM 779 C CA . THR A 1 110 ? -17.406 8.647 9.409 1.00 87.12 110 THR A CA 1
ATOM 780 C C . THR A 1 110 ? -16.507 8.701 10.627 1.00 87.12 110 THR A C 1
ATOM 782 O O . THR A 1 110 ? -16.608 9.641 11.419 1.00 87.12 110 THR A O 1
ATOM 785 N N . LEU A 1 111 ? -15.636 7.701 10.780 1.00 93.12 111 LEU A N 1
ATOM 786 C CA . LEU A 1 111 ? -14.649 7.672 11.858 1.00 93.12 111 LEU A CA 1
ATOM 787 C C . LEU A 1 111 ? -13.778 8.940 11.825 1.00 93.12 111 LEU A C 1
ATOM 789 O O . LEU A 1 111 ? -13.526 9.464 10.741 1.00 93.12 111 LEU A O 1
ATOM 793 N N . PRO A 1 112 ? -13.348 9.447 12.991 1.00 94.56 112 PRO A N 1
ATOM 794 C CA . PRO A 1 112 ? -12.389 10.541 13.032 1.00 94.56 112 PRO A CA 1
ATOM 795 C C . PRO A 1 112 ? -11.061 10.088 12.412 1.00 94.56 112 PRO A C 1
ATOM 797 O O . PRO A 1 112 ? -10.711 8.907 12.486 1.00 94.56 112 PRO A O 1
ATOM 800 N N . GLU A 1 113 ? -10.335 11.030 11.820 1.00 95.56 113 GLU A N 1
ATOM 801 C CA . GLU A 1 113 ? -8.974 10.815 11.329 1.00 95.56 113 GLU A CA 1
ATOM 802 C C . GLU A 1 113 ? -8.040 10.446 12.485 1.00 95.56 113 GLU A C 1
ATOM 804 O O . GLU A 1 113 ? -8.225 10.876 13.625 1.00 95.56 113 GLU A O 1
ATOM 809 N N . ILE A 1 114 ? -7.038 9.622 12.202 1.00 97.06 114 ILE A N 1
ATOM 810 C CA . ILE A 1 114 ? -5.958 9.303 13.134 1.00 97.06 114 ILE A CA 1
ATOM 811 C C . ILE A 1 114 ? -4.814 10.275 12.868 1.00 97.06 114 ILE A C 1
ATOM 813 O O . ILE A 1 114 ? -4.220 10.249 11.797 1.00 97.06 114 ILE A O 1
ATOM 817 N N . GLU A 1 115 ? -4.474 11.087 13.862 1.00 95.69 115 GLU A N 1
ATOM 818 C CA . GLU A 1 115 ? -3.521 12.197 13.710 1.00 95.69 115 GLU A CA 1
ATOM 819 C C . GLU A 1 115 ? -2.165 11.937 14.388 1.00 95.69 115 GLU A C 1
ATOM 821 O O . GLU A 1 115 ? -1.290 12.806 14.436 1.00 95.69 115 GLU A O 1
ATOM 826 N N . ARG A 1 116 ? -2.003 10.755 14.997 1.00 94.94 116 ARG A N 1
ATOM 827 C CA . ARG A 1 116 ? -0.851 10.393 15.832 1.00 94.94 116 ARG A CA 1
ATOM 828 C C . ARG A 1 116 ? -0.446 8.941 15.651 1.00 94.94 116 ARG A C 1
ATOM 830 O O . ARG A 1 116 ? -1.252 8.120 15.215 1.00 94.94 116 ARG A O 1
ATOM 837 N N . ASP A 1 117 ? 0.775 8.642 16.090 1.00 96.50 117 ASP A N 1
ATOM 838 C CA . ASP A 1 117 ? 1.317 7.290 16.075 1.00 96.50 117 ASP A CA 1
ATOM 839 C C . ASP A 1 117 ? 0.362 6.292 16.729 1.00 96.50 117 ASP A C 1
ATOM 841 O O . ASP A 1 117 ? -0.080 6.478 17.870 1.00 96.50 117 ASP A O 1
ATOM 845 N N . VAL A 1 118 ? 0.058 5.206 16.021 1.00 97.00 118 VAL A N 1
ATOM 846 C CA . VAL A 1 118 ? -0.850 4.185 16.541 1.00 97.00 118 VAL A CA 1
ATOM 847 C C . VAL A 1 118 ? -0.570 2.804 15.981 1.00 97.00 118 VAL A C 1
ATOM 849 O O . VAL A 1 118 ? -0.249 2.613 14.808 1.00 97.00 118 VAL A O 1
ATOM 852 N N . VAL A 1 119 ? -0.790 1.807 16.837 1.00 97.56 119 VAL A N 1
ATOM 853 C CA . VAL A 1 119 ? -0.899 0.406 16.436 1.00 97.56 119 VAL A CA 1
ATOM 854 C C . VAL A 1 119 ? -2.339 -0.074 16.600 1.00 97.56 119 VAL A C 1
ATOM 856 O O . VAL A 1 119 ? -2.845 -0.186 17.717 1.00 97.56 119 VAL A O 1
ATOM 859 N N . ILE A 1 120 ? -2.989 -0.442 15.502 1.00 97.75 120 ILE A N 1
ATOM 860 C CA . ILE A 1 120 ? -4.289 -1.115 15.503 1.00 97.75 120 ILE A CA 1
ATOM 861 C C . ILE A 1 120 ? -4.063 -2.628 15.427 1.00 97.75 120 ILE A C 1
ATOM 863 O O . ILE A 1 120 ? -3.555 -3.161 14.442 1.00 97.75 120 ILE A O 1
ATOM 867 N N . GLU A 1 121 ? -4.462 -3.351 16.472 1.00 96.50 121 GLU A N 1
ATOM 868 C CA . GLU A 1 121 ? -4.221 -4.787 16.624 1.00 96.50 121 GLU A CA 1
ATOM 869 C C . GLU A 1 121 ? -5.524 -5.597 16.589 1.00 96.50 121 GLU A C 1
ATOM 871 O O . GLU A 1 121 ? -6.314 -5.611 17.542 1.00 96.50 121 GLU A O 1
ATOM 876 N N . SER A 1 122 ? -5.713 -6.351 15.506 1.00 95.62 122 SER A N 1
ATOM 877 C CA . SER A 1 122 ? -6.875 -7.220 15.284 1.00 95.62 122 SER A CA 1
ATOM 878 C C . SER A 1 122 ? -6.508 -8.627 14.795 1.00 95.62 122 SER A C 1
ATOM 880 O O . SER A 1 122 ? -7.391 -9.435 14.522 1.00 95.62 122 SER A O 1
ATOM 882 N N . LYS A 1 123 ? -5.232 -9.043 14.839 1.00 94.00 123 LYS A N 1
ATOM 883 C CA . LYS A 1 123 ? -4.794 -10.400 14.439 1.00 94.00 123 LYS A CA 1
ATOM 884 C C . LYS A 1 123 ? -5.545 -11.536 15.141 1.00 94.00 123 LYS A C 1
ATOM 886 O O . LYS A 1 123 ? -5.547 -12.676 14.672 1.00 94.00 123 LYS A O 1
ATOM 891 N N . ASN A 1 124 ? -6.150 -11.261 16.297 1.00 91.88 124 ASN A N 1
ATOM 892 C CA . ASN A 1 124 ? -6.902 -12.222 17.102 1.00 91.88 124 ASN A CA 1
ATOM 893 C C . ASN A 1 124 ? -8.402 -11.903 17.248 1.00 91.88 124 ASN A C 1
ATOM 895 O O . ASN A 1 124 ? -9.051 -12.566 18.059 1.00 91.88 124 ASN A O 1
ATOM 899 N N . SER A 1 125 ? -8.931 -10.940 16.489 1.00 94.44 125 SER A N 1
ATOM 900 C CA . SER A 1 125 ? -10.309 -10.443 16.590 1.00 94.44 125 SER A CA 1
ATOM 901 C C . SER A 1 125 ? -10.887 -10.178 15.194 1.00 94.44 125 SER A C 1
ATOM 903 O O . SER A 1 125 ? -10.166 -9.694 14.338 1.00 94.44 125 SER A O 1
ATOM 905 N N . GLY A 1 126 ? -12.159 -10.493 14.951 1.00 97.31 126 GLY A N 1
ATOM 906 C CA . GLY A 1 126 ? -12.836 -10.207 13.681 1.00 97.31 126 GLY A CA 1
ATOM 907 C C . GLY A 1 126 ? -13.504 -8.834 13.704 1.00 97.31 126 GLY A C 1
ATOM 908 O O . GLY A 1 126 ? -14.437 -8.638 14.483 1.00 97.31 126 GLY A O 1
ATOM 909 N N . VAL A 1 127 ? -13.053 -7.907 12.864 1.00 98.00 127 VAL A N 1
ATOM 910 C CA . VAL A 1 127 ? -13.557 -6.530 12.756 1.00 98.00 127 VAL A CA 1
ATOM 911 C C . VAL A 1 127 ? -13.933 -6.251 11.309 1.00 98.00 127 VAL A C 1
ATOM 913 O O . VAL A 1 127 ? -13.153 -6.545 10.410 1.00 98.00 127 VAL A O 1
ATOM 916 N N . ILE A 1 128 ? -15.113 -5.674 11.095 1.00 97.69 128 ILE A N 1
ATOM 917 C CA . ILE A 1 128 ? -15.572 -5.218 9.782 1.00 97.69 128 ILE A CA 1
ATOM 918 C C . ILE A 1 128 ? -15.944 -3.740 9.892 1.00 97.69 128 ILE A C 1
ATOM 920 O O . ILE A 1 128 ? -16.839 -3.405 10.669 1.00 97.69 128 ILE A O 1
ATOM 924 N N . LEU A 1 129 ? -15.293 -2.878 9.116 1.00 96.25 129 LEU A N 1
ATOM 925 C CA . LEU A 1 129 ? -15.738 -1.512 8.852 1.00 96.25 129 LEU A CA 1
ATOM 926 C C . LEU A 1 129 ? -16.616 -1.541 7.600 1.00 96.25 129 LEU A C 1
ATOM 928 O O . LEU A 1 129 ? -16.145 -1.882 6.517 1.00 96.25 129 LEU A O 1
ATOM 932 N N . ASP A 1 130 ? -17.906 -1.250 7.754 1.00 93.94 130 ASP A N 1
ATOM 933 C CA . ASP A 1 130 ? -18.886 -1.369 6.669 1.00 93.94 130 ASP A CA 1
ATOM 934 C C . ASP A 1 130 ? -19.409 0.013 6.267 1.00 93.94 130 ASP A C 1
ATOM 936 O O . ASP A 1 130 ? -20.145 0.653 7.023 1.00 93.94 130 ASP A O 1
ATOM 940 N N . GLY A 1 131 ? -19.033 0.453 5.066 1.00 89.06 131 GLY A N 1
ATOM 941 C CA . GLY A 1 131 ? -19.512 1.677 4.422 1.00 89.06 131 GLY A CA 1
ATOM 942 C C . GLY A 1 131 ? -20.953 1.597 3.913 1.00 89.06 131 GLY A C 1
ATOM 943 O O . GLY A 1 131 ? -21.476 2.587 3.417 1.00 89.06 131 GLY A O 1
ATOM 944 N N . GLY A 1 132 ? -21.627 0.451 4.066 1.00 81.31 132 GLY A N 1
ATOM 945 C CA . GLY A 1 132 ? -23.039 0.287 3.742 1.00 81.31 132 GLY A CA 1
ATOM 946 C C . GLY A 1 132 ? -23.300 -0.217 2.319 1.00 81.31 132 GLY A C 1
ATOM 947 O O . GLY A 1 132 ? -22.740 0.225 1.330 1.00 81.31 132 GLY A O 1
ATOM 948 N N . SER A 1 133 ? -24.231 -1.165 2.199 1.00 63.19 133 SER A N 1
ATOM 949 C CA . SER A 1 133 ? -24.481 -1.937 0.964 1.00 63.19 133 SER A CA 1
ATOM 950 C C . SER A 1 133 ? -25.103 -1.192 -0.235 1.00 63.19 133 SER A C 1
ATOM 952 O O . SER A 1 133 ? -25.448 -1.846 -1.221 1.00 63.19 133 SER A O 1
ATOM 954 N N . LYS A 1 134 ? -25.330 0.128 -0.172 1.00 56.38 134 LYS A N 1
ATOM 955 C CA . LYS A 1 134 ? -25.957 0.881 -1.273 1.00 56.38 134 LYS A CA 1
ATOM 956 C C . LYS A 1 134 ? -25.419 2.302 -1.362 1.00 56.38 134 LYS A C 1
ATOM 958 O O . LYS A 1 134 ? -25.481 3.014 -0.364 1.00 56.38 134 LYS A O 1
ATOM 963 N N . ASN A 1 135 ? -25.070 2.713 -2.581 1.00 52.75 135 ASN A N 1
ATOM 964 C CA . ASN A 1 135 ? -24.627 4.049 -3.023 1.00 52.75 135 ASN A CA 1
ATOM 965 C C . ASN A 1 135 ? -25.528 5.246 -2.608 1.00 52.75 135 ASN A C 1
ATOM 967 O O . ASN A 1 135 ? -25.282 6.372 -3.032 1.00 52.75 135 ASN A O 1
ATOM 971 N N . ASP A 1 136 ? -26.582 5.031 -1.813 1.00 53.00 136 ASP A N 1
ATOM 972 C CA . ASP A 1 136 ? -27.676 5.980 -1.606 1.00 53.00 136 ASP A CA 1
ATOM 973 C C . ASP A 1 136 ? -28.207 6.013 -0.151 1.00 53.00 136 ASP A C 1
ATOM 975 O O . ASP A 1 136 ? -28.943 6.935 0.200 1.00 53.00 136 ASP A O 1
ATOM 979 N N . ASP A 1 137 ? -27.927 4.997 0.685 1.00 57.28 137 ASP A N 1
ATOM 980 C CA . ASP A 1 137 ? -28.629 4.818 1.980 1.00 57.28 137 ASP A CA 1
ATOM 981 C C . ASP A 1 137 ? -27.865 5.409 3.186 1.00 57.28 137 ASP A C 1
ATOM 983 O O . ASP A 1 137 ? -28.453 5.590 4.255 1.00 57.28 137 ASP A O 1
ATOM 987 N N . CYS A 1 138 ? -26.589 5.772 3.025 1.00 62.53 138 CYS A N 1
ATOM 988 C CA . CYS A 1 138 ? -25.849 6.567 4.004 1.00 62.53 138 CYS A CA 1
ATOM 989 C C . CYS A 1 138 ? -26.218 8.028 3.750 1.00 62.53 138 CYS A C 1
ATOM 991 O O . CYS A 1 138 ? -25.720 8.644 2.818 1.00 62.53 138 CYS A O 1
ATOM 993 N N . GLY A 1 139 ? -27.203 8.555 4.480 1.00 48.69 139 GLY A N 1
ATOM 994 C CA . GLY A 1 139 ? -27.745 9.892 4.235 1.00 48.69 139 GLY A CA 1
ATOM 995 C C . GLY A 1 139 ? -26.704 11.005 4.420 1.00 48.69 139 GLY A C 1
ATOM 996 O O . GLY A 1 139 ? -26.627 11.582 5.500 1.00 48.69 139 GLY A O 1
ATOM 997 N N . GLY A 1 140 ? -25.954 11.322 3.365 1.00 51.66 140 GLY A N 1
ATOM 998 C CA . GLY A 1 140 ? -24.920 12.360 3.311 1.00 51.66 140 GLY A CA 1
ATOM 999 C C . GLY A 1 140 ? -23.634 11.843 2.665 1.00 51.66 140 GLY A C 1
ATOM 1000 O O . GLY A 1 140 ? -23.358 10.649 2.727 1.00 51.66 140 GLY A O 1
ATOM 1001 N N . ASP A 1 141 ? -22.851 12.747 2.076 1.00 57.16 141 ASP A N 1
ATOM 1002 C CA . ASP A 1 141 ? -21.521 12.536 1.469 1.00 57.16 141 ASP A CA 1
ATOM 1003 C C . ASP A 1 141 ? -20.447 12.083 2.489 1.00 57.16 141 ASP A C 1
ATOM 1005 O O . ASP A 1 141 ? -19.302 12.515 2.439 1.00 57.16 141 ASP A O 1
ATOM 1009 N N . ASN A 1 142 ? -20.824 11.322 3.517 1.00 55.94 142 ASN A N 1
ATOM 1010 C CA . ASN A 1 142 ? -20.099 11.366 4.775 1.00 55.94 142 ASN A CA 1
ATOM 1011 C C . ASN A 1 142 ? -18.937 10.363 4.796 1.00 55.94 142 ASN A C 1
ATOM 1013 O O . ASN A 1 142 ? -17.829 10.760 5.143 1.00 55.94 142 ASN A O 1
ATOM 1017 N N . ALA A 1 143 ? -19.132 9.092 4.425 1.00 70.25 143 ALA A N 1
ATOM 1018 C CA . ALA A 1 143 ? -18.092 8.062 4.562 1.00 70.25 143 ALA A CA 1
ATOM 1019 C C . ALA A 1 143 ? -17.241 7.915 3.290 1.00 70.25 143 ALA A C 1
ATOM 1021 O O . ALA A 1 143 ? -17.404 6.957 2.534 1.00 70.25 143 ALA A O 1
ATOM 1022 N N . ASN A 1 144 ? -16.339 8.871 3.066 1.00 85.62 144 ASN A N 1
ATOM 1023 C CA . ASN A 1 144 ? -15.389 8.839 1.947 1.00 85.62 144 ASN A CA 1
ATOM 1024 C C . ASN A 1 144 ? -14.233 7.860 2.173 1.00 85.62 144 ASN A C 1
ATOM 1026 O O . ASN A 1 144 ? -13.546 7.515 1.225 1.00 85.62 144 ASN A O 1
ATOM 1030 N N . PHE A 1 145 ? -14.025 7.380 3.398 1.00 91.81 145 PHE A N 1
ATOM 1031 C CA . PHE A 1 145 ? -12.959 6.438 3.722 1.00 91.81 145 PHE A CA 1
ATOM 1032 C C . PHE A 1 145 ? -13.391 5.425 4.784 1.00 91.81 145 PHE A C 1
ATOM 1034 O O . PHE A 1 145 ? -14.232 5.714 5.642 1.00 91.81 145 PHE A O 1
ATOM 1041 N N . GLY A 1 146 ? -12.802 4.228 4.738 1.00 94.56 146 GLY A N 1
ATOM 1042 C CA . GLY A 1 146 ? -12.909 3.244 5.812 1.00 94.56 146 GLY A CA 1
ATOM 1043 C C . GLY A 1 146 ? -12.063 3.631 7.022 1.00 94.56 146 GLY A C 1
ATOM 1044 O O . GLY A 1 146 ? -12.549 3.610 8.154 1.00 94.56 146 GLY A O 1
ATOM 1045 N N . LEU A 1 147 ? -10.813 4.022 6.773 1.00 96.25 147 LEU A N 1
ATOM 1046 C CA . LEU A 1 147 ? -9.889 4.559 7.764 1.00 96.25 147 LEU A CA 1
ATOM 1047 C C . LEU A 1 147 ? -9.055 5.685 7.143 1.00 96.25 147 LEU A C 1
ATOM 1049 O O . LEU A 1 147 ? -8.530 5.505 6.050 1.00 96.25 147 LEU A O 1
ATOM 1053 N N . ALA A 1 148 ? -8.908 6.804 7.850 1.00 96.19 148 ALA A N 1
ATOM 1054 C CA . ALA A 1 148 ? -8.016 7.893 7.463 1.00 96.19 148 ALA A CA 1
ATOM 1055 C C . ALA A 1 148 ? -6.957 8.116 8.545 1.00 96.19 148 ALA A C 1
ATOM 1057 O O . ALA A 1 148 ? -7.277 8.174 9.736 1.00 96.19 148 ALA A O 1
ATOM 1058 N N . VAL A 1 149 ? -5.703 8.221 8.121 1.00 96.44 149 VAL A N 1
ATOM 1059 C CA . VAL A 1 149 ? -4.536 8.533 8.943 1.00 96.44 149 VAL A CA 1
ATOM 1060 C C . VAL A 1 149 ? -3.893 9.773 8.341 1.00 96.44 149 VAL A C 1
ATOM 1062 O O . VAL A 1 149 ? -3.322 9.696 7.260 1.00 96.44 149 VAL A O 1
ATOM 1065 N N . ILE A 1 150 ? -4.007 10.908 9.018 1.00 95.00 150 ILE A N 1
ATOM 1066 C CA . ILE A 1 150 ? -3.576 12.206 8.496 1.00 95.00 150 ILE A CA 1
ATOM 1067 C C . ILE A 1 150 ? -2.498 12.752 9.421 1.00 95.00 150 ILE A C 1
ATOM 1069 O O . ILE A 1 150 ? -2.758 13.070 10.581 1.00 95.00 150 ILE A O 1
ATOM 1073 N N . ALA A 1 151 ? -1.261 12.828 8.942 1.00 92.88 151 ALA A N 1
ATOM 1074 C CA . ALA A 1 151 ? -0.164 13.309 9.762 1.00 92.88 151 ALA A CA 1
ATOM 1075 C C . ALA A 1 151 ? -0.353 14.787 10.113 1.00 92.88 151 ALA A C 1
ATOM 1077 O O . ALA A 1 151 ? -0.495 15.637 9.247 1.00 92.88 151 ALA A O 1
ATOM 1078 N N . GLN A 1 152 ? -0.308 15.087 11.412 1.00 91.19 152 GLN A N 1
ATOM 1079 C CA . GLN A 1 152 ? -0.282 16.454 11.956 1.00 91.19 152 GLN A CA 1
ATOM 1080 C C . GLN A 1 152 ? 1.121 16.828 12.478 1.00 91.19 152 GLN A C 1
ATOM 1082 O O . GLN A 1 152 ? 1.342 17.884 13.082 1.00 91.19 152 GLN A O 1
ATOM 1087 N N . SER A 1 153 ? 2.085 15.919 12.302 1.00 90.81 153 SER A N 1
ATOM 1088 C CA . SER A 1 153 ? 3.491 16.096 12.641 1.00 90.81 153 SER A CA 1
ATOM 1089 C C . SER A 1 153 ? 4.371 15.159 11.823 1.00 90.81 153 SER A C 1
ATOM 1091 O O . SER A 1 153 ? 3.961 14.047 11.510 1.00 90.81 153 SER A O 1
ATOM 1093 N N . ASN A 1 154 ? 5.607 15.584 11.570 1.00 91.31 154 ASN A N 1
ATOM 1094 C CA . ASN A 1 154 ? 6.609 14.783 10.872 1.00 91.31 154 ASN A CA 1
ATOM 1095 C C . ASN A 1 154 ? 6.922 13.465 11.586 1.00 91.31 154 ASN A C 1
ATOM 1097 O O . ASN A 1 154 ? 7.140 13.451 12.800 1.00 91.31 154 ASN A O 1
ATOM 1101 N N . GLY A 1 155 ? 7.059 12.410 10.789 1.00 91.88 155 GLY A N 1
ATOM 1102 C CA . GLY A 1 155 ? 7.463 11.079 11.219 1.00 91.88 155 GLY A CA 1
ATOM 1103 C C . GLY A 1 155 ? 6.332 10.299 11.875 1.00 91.88 155 GLY A C 1
ATOM 1104 O O . GLY 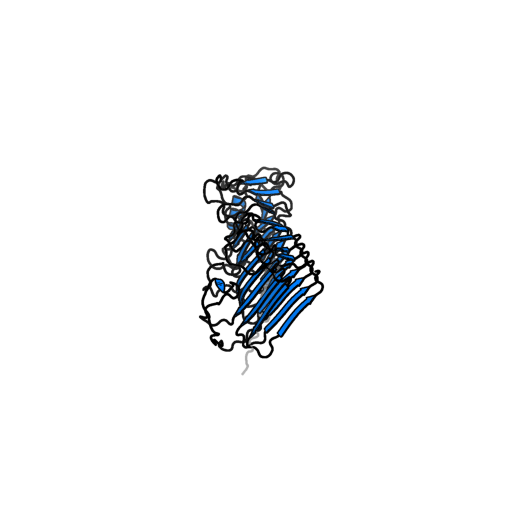A 1 155 ? 6.610 9.545 12.799 1.00 91.88 155 GLY A O 1
ATOM 1105 N N . LEU A 1 156 ? 5.078 10.511 11.450 1.00 94.56 156 LEU A N 1
ATOM 1106 C CA . LEU A 1 156 ? 3.949 9.738 11.968 1.00 94.56 156 LEU A CA 1
ATOM 1107 C C . LEU A 1 156 ? 4.118 8.258 11.610 1.00 94.56 156 LEU A C 1
ATOM 1109 O O . LEU A 1 156 ? 4.203 7.912 10.430 1.00 94.56 156 LEU A O 1
ATOM 1113 N N . ASP A 1 157 ? 4.109 7.400 12.627 1.00 95.81 157 ASP A N 1
ATOM 1114 C CA . ASP A 1 157 ? 4.162 5.947 12.469 1.00 95.81 157 ASP A CA 1
ATOM 1115 C C . ASP A 1 157 ? 2.751 5.348 12.520 1.00 95.81 157 ASP A C 1
ATOM 1117 O O . ASP A 1 157 ? 2.010 5.516 13.491 1.00 95.81 157 ASP A O 1
ATOM 1121 N N . PHE A 1 158 ? 2.376 4.554 11.521 1.00 97.50 158 PHE A N 1
ATOM 1122 C CA . PHE A 1 158 ? 1.077 3.884 11.501 1.00 97.50 158 PHE A CA 1
ATOM 1123 C C . PHE A 1 158 ? 1.228 2.388 11.287 1.00 97.50 158 PHE A C 1
ATOM 1125 O O . PHE A 1 158 ? 1.856 1.939 10.332 1.00 97.50 158 PHE A O 1
ATOM 1132 N N . LYS A 1 159 ? 0.592 1.592 12.152 1.00 98.19 159 LYS A N 1
ATOM 1133 C CA . LYS A 1 159 ? 0.590 0.136 12.022 1.00 98.19 159 LYS A CA 1
ATOM 1134 C C . LYS A 1 159 ? -0.799 -0.465 12.154 1.00 98.19 159 LYS A C 1
ATOM 1136 O O . LYS A 1 159 ? -1.451 -0.322 13.187 1.00 98.19 159 LYS A O 1
ATOM 1141 N N . LEU A 1 160 ? -1.206 -1.257 11.167 1.00 98.00 160 LEU A N 1
ATOM 1142 C CA . LEU A 1 160 ? -2.443 -2.033 11.170 1.00 98.00 160 LEU A CA 1
ATOM 1143 C C . LEU A 1 160 ? -2.149 -3.531 11.034 1.00 98.00 160 LEU A C 1
ATOM 1145 O O . LEU A 1 160 ? -1.826 -4.031 9.960 1.00 98.00 160 LEU A O 1
ATOM 1149 N N . ASN A 1 161 ? -2.326 -4.274 12.130 1.00 97.44 161 ASN A N 1
ATOM 1150 C CA . ASN A 1 161 ? -2.139 -5.725 12.184 1.00 97.44 161 ASN A CA 1
ATOM 1151 C C . ASN A 1 161 ? -3.488 -6.461 12.123 1.00 97.44 161 ASN A C 1
ATOM 1153 O O . ASN A 1 161 ? -4.066 -6.802 13.161 1.00 97.44 161 ASN A O 1
ATOM 1157 N N . GLY A 1 162 ? -3.975 -6.751 10.916 1.00 94.44 162 GLY A N 1
ATOM 1158 C CA . GLY A 1 162 ? -5.262 -7.412 10.673 1.00 94.44 162 GLY A CA 1
ATOM 1159 C C . GLY A 1 162 ? -5.247 -8.943 10.779 1.00 94.44 162 GLY A C 1
ATOM 1160 O O . GLY A 1 162 ? -6.187 -9.571 11.281 1.00 94.44 162 GLY A O 1
ATOM 1161 N N . GLY A 1 163 ? -4.173 -9.592 10.318 1.00 91.88 163 GLY A N 1
ATOM 1162 C CA . GLY A 1 163 ? -4.067 -11.061 10.281 1.00 91.88 163 GLY A CA 1
ATOM 1163 C C . GLY A 1 163 ? -5.199 -11.776 9.520 1.00 91.88 163 GLY A C 1
ATOM 1164 O O . GLY A 1 163 ? -5.597 -12.872 9.923 1.00 91.88 163 GLY A O 1
ATOM 1165 N N . LYS A 1 164 ? -5.735 -11.127 8.486 1.00 92.44 164 LYS A N 1
ATOM 1166 C CA . LYS A 1 164 ? -6.935 -11.432 7.690 1.00 92.44 164 LYS A CA 1
ATOM 1167 C C . LYS A 1 164 ? -8.242 -11.483 8.488 1.00 92.44 164 LYS A C 1
ATOM 1169 O O . LYS A 1 164 ? -9.138 -12.255 8.172 1.00 92.44 164 LYS A O 1
ATOM 1174 N N . ASN A 1 165 ? -8.334 -10.706 9.568 1.00 95.44 165 ASN A N 1
ATOM 1175 C CA . ASN A 1 165 ? -9.557 -10.582 10.374 1.00 95.44 165 ASN A CA 1
ATOM 1176 C C . ASN A 1 165 ? -10.054 -9.130 10.470 1.00 95.44 165 ASN A C 1
ATOM 1178 O O . ASN A 1 165 ? -11.037 -8.889 11.163 1.00 95.44 165 ASN A O 1
ATOM 1182 N N . PHE A 1 166 ? -9.375 -8.186 9.815 1.00 97.75 166 PHE A N 1
ATOM 1183 C CA . PHE A 1 166 ? -9.810 -6.800 9.690 1.00 97.75 166 PHE A CA 1
ATOM 1184 C C . PHE A 1 166 ? -10.247 -6.564 8.252 1.00 97.75 166 PHE A C 1
ATOM 1186 O O . PHE A 1 166 ? -9.432 -6.685 7.338 1.00 97.75 166 PHE A O 1
ATOM 1193 N N . GLU A 1 167 ? -11.527 -6.282 8.071 1.00 97.75 167 GLU A N 1
ATOM 1194 C CA . GLU A 1 167 ? -12.164 -6.087 6.775 1.00 97.75 167 GLU A CA 1
ATOM 1195 C C . GLU A 1 167 ? -12.686 -4.653 6.681 1.00 97.75 167 GLU A C 1
ATOM 1197 O O . GLU A 1 167 ? -13.340 -4.166 7.602 1.00 97.75 167 GLU A O 1
ATOM 1202 N N . ILE A 1 168 ? -12.412 -3.983 5.571 1.00 96.62 168 ILE A N 1
ATOM 1203 C CA . ILE A 1 168 ? -13.028 -2.718 5.181 1.00 96.62 168 ILE A CA 1
ATOM 1204 C C . ILE A 1 168 ? -13.826 -3.011 3.925 1.00 96.62 168 ILE A C 1
ATOM 1206 O O . ILE A 1 168 ? -13.278 -3.560 2.970 1.00 96.62 168 ILE A O 1
ATOM 1210 N N . ARG A 1 169 ? -15.116 -2.674 3.918 1.00 94.00 169 ARG A N 1
ATOM 1211 C CA . ARG A 1 169 ? -15.937 -2.936 2.742 1.00 94.00 169 ARG A CA 1
ATOM 1212 C C . ARG A 1 169 ? -17.009 -1.911 2.453 1.00 94.00 169 ARG A C 1
ATOM 1214 O O . ARG A 1 169 ? -17.478 -1.218 3.354 1.00 94.00 169 ARG A O 1
ATOM 1221 N N . ASN A 1 170 ? -17.469 -1.922 1.204 1.00 90.25 170 ASN A N 1
ATOM 1222 C CA . ASN A 1 170 ? -18.590 -1.114 0.722 1.00 90.25 170 ASN A CA 1
ATOM 1223 C C . ASN A 1 170 ? -18.377 0.397 0.929 1.00 90.25 170 ASN A C 1
ATOM 1225 O O . ASN A 1 170 ? -19.332 1.115 1.224 1.00 90.25 170 ASN A O 1
ATOM 1229 N N . VAL A 1 171 ? -17.139 0.888 0.824 1.00 88.94 171 VAL A N 1
ATOM 1230 C CA . VAL A 1 171 ? -16.844 2.322 0.963 1.00 88.94 171 VAL A CA 1
ATOM 1231 C C . VAL A 1 171 ? -16.976 2.979 -0.404 1.00 88.94 171 VAL A C 1
ATOM 1233 O O . VAL A 1 171 ? -16.088 2.885 -1.246 1.00 88.94 171 VAL A O 1
ATOM 1236 N N . CYS A 1 172 ? -18.141 3.580 -0.646 1.00 81.50 172 CYS A N 1
ATOM 1237 C CA . CYS A 1 172 ? -18.554 3.985 -1.989 1.00 81.50 172 CYS A CA 1
ATOM 1238 C C . CYS A 1 172 ? -19.173 5.384 -2.104 1.00 81.50 172 CYS A C 1
ATOM 1240 O O . CYS A 1 172 ? -19.794 5.701 -3.124 1.00 81.50 172 CYS A O 1
ATOM 1242 N N . ALA A 1 173 ? -18.984 6.249 -1.100 1.00 78.94 173 ALA A N 1
ATOM 1243 C CA . ALA A 1 173 ? -19.091 7.689 -1.347 1.00 78.94 173 ALA A CA 1
ATOM 1244 C C . ALA A 1 173 ? -18.023 8.086 -2.388 1.00 78.94 173 ALA A C 1
ATOM 1246 O O . ALA A 1 173 ? -17.055 7.358 -2.556 1.00 78.94 173 ALA A O 1
ATOM 1247 N N . LYS A 1 174 ? -18.226 9.140 -3.184 1.00 77.94 174 LYS A N 1
ATOM 1248 C CA . LYS A 1 174 ? -17.311 9.474 -4.292 1.00 77.94 174 LYS A CA 1
ATOM 1249 C C . LYS A 1 174 ? -16.397 10.655 -3.918 1.00 77.94 174 LYS A C 1
ATOM 1251 O O . LYS A 1 174 ? -16.955 11.744 -3.766 1.00 77.94 174 LYS A O 1
ATOM 1256 N N . PRO A 1 175 ? -15.055 10.495 -3.887 1.00 77.62 175 PRO A N 1
ATOM 1257 C CA . PRO A 1 175 ? -14.291 9.234 -3.944 1.00 77.62 175 PRO A CA 1
ATOM 1258 C C . PRO A 1 175 ? -14.378 8.431 -2.629 1.00 77.62 175 PRO A C 1
ATOM 1260 O O . PRO A 1 175 ? -14.679 8.992 -1.576 1.00 77.62 175 PRO A O 1
ATOM 1263 N N . GLY A 1 176 ? -14.194 7.107 -2.719 1.00 86.06 176 GLY A N 1
ATOM 1264 C CA . GLY A 1 176 ? -14.507 6.153 -1.648 1.00 86.06 176 GLY A CA 1
ATOM 1265 C C . GLY A 1 176 ? -13.351 5.205 -1.386 1.00 86.06 176 GLY A C 1
ATOM 1266 O O . GLY A 1 176 ? -13.251 4.175 -2.045 1.00 86.06 176 GLY A O 1
ATOM 1267 N N . PHE A 1 177 ? -12.500 5.553 -0.433 1.00 91.56 177 PHE A N 1
ATOM 1268 C CA . PHE A 1 177 ? -11.228 4.893 -0.170 1.00 91.56 177 PHE A CA 1
ATOM 1269 C C . PHE A 1 177 ? -11.348 3.803 0.902 1.00 91.56 177 PHE A C 1
ATOM 1271 O O . PHE A 1 177 ? -12.099 3.933 1.871 1.00 91.56 177 PHE A O 1
ATOM 1278 N N . GLY A 1 178 ? -10.575 2.724 0.799 1.00 94.50 178 GLY A N 1
ATOM 1279 C CA . GLY A 1 178 ? -10.468 1.761 1.897 1.00 94.50 178 GLY A CA 1
ATOM 1280 C C . GLY A 1 178 ? -9.684 2.352 3.070 1.00 94.50 178 GLY A C 1
ATOM 1281 O O . GLY A 1 178 ? -10.245 2.586 4.145 1.00 94.50 178 GLY A O 1
ATOM 1282 N N . ILE A 1 179 ? -8.397 2.611 2.844 1.00 96.56 179 ILE A N 1
ATOM 1283 C CA . ILE A 1 179 ? -7.489 3.275 3.786 1.00 96.56 179 ILE A CA 1
ATOM 1284 C C . ILE A 1 179 ? -6.828 4.457 3.086 1.00 96.56 179 ILE A C 1
ATOM 1286 O O . ILE A 1 179 ? -6.310 4.287 1.990 1.00 96.56 179 ILE A O 1
ATOM 1290 N N . VAL A 1 180 ? -6.797 5.608 3.750 1.00 95.50 180 VAL A N 1
ATOM 1291 C CA . VAL A 1 180 ? -5.992 6.767 3.351 1.00 95.50 180 VAL A CA 1
ATOM 1292 C C . VAL A 1 180 ? -4.937 7.012 4.421 1.00 95.50 180 VAL A C 1
ATOM 1294 O O . VAL A 1 180 ? -5.265 7.065 5.607 1.00 95.50 180 VAL A O 1
ATOM 1297 N N . VAL A 1 181 ? -3.681 7.151 4.011 1.00 95.31 181 VAL A N 1
ATOM 1298 C CA . VAL A 1 181 ? -2.578 7.616 4.853 1.00 95.31 181 VAL A CA 1
ATOM 1299 C C . VAL A 1 181 ? -1.963 8.826 4.161 1.00 95.31 181 VAL A C 1
ATOM 1301 O O . VAL A 1 181 ? -1.358 8.657 3.113 1.00 95.31 181 VAL A O 1
ATOM 1304 N N . SER A 1 182 ? -2.129 10.028 4.708 1.00 93.56 182 SER A N 1
ATOM 1305 C CA . SER A 1 182 ? -1.700 11.263 4.043 1.00 93.56 182 SER A CA 1
ATOM 1306 C C . SER A 1 182 ? -0.864 12.158 4.953 1.00 93.56 182 SER A C 1
ATOM 1308 O O . SER A 1 182 ? -1.151 12.309 6.142 1.00 93.56 182 SER A O 1
ATOM 1310 N N . GLY A 1 183 ? 0.181 12.758 4.387 1.00 88.44 183 GLY A N 1
ATOM 1311 C CA . GLY A 1 183 ? 0.947 13.852 4.986 1.00 88.44 183 GLY A CA 1
ATOM 1312 C C . GLY A 1 183 ? 0.595 15.240 4.436 1.00 88.44 183 GLY A C 1
ATOM 1313 O O . GLY A 1 183 ? 1.172 16.227 4.889 1.00 88.44 183 GLY A O 1
ATOM 1314 N N . LEU A 1 184 ? -0.318 15.337 3.462 1.00 80.25 184 LEU A N 1
ATOM 1315 C CA . LEU A 1 184 ? -0.429 16.511 2.584 1.00 80.25 184 LEU A CA 1
ATOM 1316 C C . LEU A 1 184 ? -1.480 17.552 3.007 1.00 80.25 184 LEU A C 1
ATOM 1318 O O . LEU A 1 184 ? -1.400 18.699 2.580 1.00 80.25 184 LEU A O 1
ATOM 1322 N N . GLU A 1 185 ? -2.456 17.212 3.855 1.00 69.69 185 GLU A N 1
ATOM 1323 C CA . GLU A 1 185 ? -3.651 18.063 4.015 1.00 69.69 185 GLU A CA 1
ATOM 1324 C C . GLU A 1 185 ? -3.423 19.431 4.700 1.00 69.69 185 GLU A C 1
ATOM 1326 O O . GLU A 1 185 ? -4.230 20.334 4.490 1.00 69.69 185 GLU A O 1
ATOM 1331 N N . ASP A 1 186 ? -2.344 19.642 5.473 1.00 64.81 186 ASP A N 1
ATOM 1332 C CA . ASP A 1 186 ? -2.186 20.869 6.287 1.00 64.81 186 ASP A CA 1
ATOM 1333 C C . ASP A 1 186 ? -0.738 21.381 6.494 1.00 64.81 186 ASP A C 1
ATOM 1335 O O . ASP A 1 186 ? -0.511 22.308 7.287 1.00 64.81 186 ASP A O 1
ATOM 1339 N N . GLY A 1 187 ? 0.265 20.837 5.791 1.00 63.12 187 GLY A N 1
ATOM 1340 C CA . GLY A 1 187 ? 1.638 21.349 5.916 1.00 63.12 187 GLY A CA 1
ATOM 1341 C C . GLY A 1 187 ? 2.781 20.417 5.526 1.00 63.12 187 GLY A C 1
ATOM 1342 O O . GLY A 1 187 ? 3.828 20.503 6.172 1.00 63.12 187 GLY A O 1
ATOM 1343 N N . ASP A 1 188 ? 2.590 19.567 4.514 1.00 79.94 188 ASP A N 1
ATOM 1344 C CA . ASP A 1 188 ? 3.606 18.651 3.972 1.00 79.94 188 ASP A CA 1
ATOM 1345 C C . ASP A 1 188 ? 4.348 17.873 5.062 1.00 79.94 188 ASP A C 1
ATOM 1347 O O . ASP A 1 188 ? 5.577 17.915 5.187 1.00 79.94 188 ASP A O 1
ATOM 1351 N N . PHE A 1 189 ? 3.587 17.189 5.911 1.00 86.38 189 PHE A N 1
ATOM 1352 C CA . PHE A 1 189 ? 4.149 16.398 6.989 1.00 86.38 189 PHE A CA 1
ATOM 1353 C C . PHE A 1 189 ? 4.772 15.113 6.453 1.00 86.38 189 PHE A C 1
ATOM 1355 O O . PHE A 1 189 ? 4.177 14.386 5.660 1.00 86.38 189 PHE A O 1
ATOM 1362 N N . SER A 1 190 ? 5.965 14.787 6.950 1.00 88.81 190 SER A N 1
ATOM 1363 C CA . SER A 1 190 ? 6.589 13.505 6.634 1.00 88.81 190 SER A CA 1
ATOM 1364 C C . SER A 1 190 ? 5.860 12.350 7.320 1.00 88.81 190 SER A C 1
ATOM 1366 O O . SER A 1 190 ? 5.485 12.445 8.492 1.00 88.81 190 SER A O 1
ATOM 1368 N N . LEU A 1 191 ? 5.737 11.225 6.626 1.00 91.44 191 LEU A N 1
ATOM 1369 C CA . LEU A 1 191 ? 5.341 9.949 7.202 1.00 91.44 191 LEU A CA 1
ATOM 1370 C C . LEU A 1 191 ? 6.582 9.185 7.677 1.00 91.44 191 LEU A C 1
ATOM 1372 O O . LEU A 1 191 ? 7.629 9.184 7.032 1.00 91.44 191 LEU A O 1
ATOM 1376 N N . GLY A 1 192 ? 6.471 8.552 8.839 1.00 93.62 192 GLY A N 1
ATOM 1377 C CA . GLY A 1 192 ? 7.492 7.650 9.354 1.00 93.62 192 GLY A CA 1
ATOM 1378 C C . GLY A 1 192 ? 7.352 6.269 8.721 1.00 93.62 192 GLY A C 1
ATOM 1379 O O . GLY A 1 192 ? 7.374 6.103 7.500 1.00 93.62 192 GLY A O 1
ATOM 1380 N N . THR A 1 193 ? 7.203 5.264 9.572 1.00 94.88 193 THR A N 1
ATOM 1381 C CA . THR A 1 193 ? 6.989 3.873 9.187 1.00 94.88 193 THR A CA 1
ATOM 1382 C C . THR A 1 193 ? 5.500 3.561 9.077 1.00 94.88 193 THR A C 1
ATOM 1384 O O . THR A 1 193 ? 4.755 3.628 10.058 1.00 94.88 193 THR A O 1
ATOM 1387 N N . ILE A 1 194 ? 5.074 3.140 7.888 1.00 96.75 194 ILE A N 1
ATOM 1388 C CA . ILE A 1 194 ? 3.707 2.712 7.594 1.00 96.75 194 ILE A CA 1
ATOM 1389 C C . ILE A 1 194 ? 3.694 1.196 7.377 1.00 96.75 194 ILE A C 1
ATOM 1391 O O . ILE A 1 194 ? 4.305 0.682 6.447 1.00 96.75 194 ILE A O 1
ATOM 1395 N N . GLU A 1 195 ? 2.991 0.448 8.226 1.00 97.19 195 GLU A N 1
ATOM 1396 C CA . GLU A 1 195 ? 2.880 -1.013 8.137 1.00 97.19 195 GLU A CA 1
ATOM 1397 C C . GLU A 1 195 ? 1.415 -1.466 8.130 1.00 97.19 195 GLU A C 1
ATOM 1399 O O . GLU A 1 195 ? 0.733 -1.462 9.157 1.00 97.19 195 GLU A O 1
ATOM 1404 N N . ILE A 1 196 ? 0.930 -1.952 6.992 1.00 97.62 196 ILE A N 1
ATOM 1405 C CA . ILE A 1 196 ? -0.418 -2.501 6.837 1.00 97.62 196 ILE A CA 1
ATOM 1406 C C . ILE A 1 196 ? -0.294 -3.991 6.533 1.00 97.62 196 ILE A C 1
ATOM 1408 O O . ILE A 1 196 ? 0.250 -4.394 5.509 1.00 97.62 196 ILE A O 1
ATOM 1412 N N . THR A 1 197 ? -0.784 -4.852 7.426 1.00 97.19 197 THR A N 1
ATOM 1413 C CA . THR A 1 197 ? -0.604 -6.299 7.272 1.00 97.19 197 THR A CA 1
ATOM 1414 C C . THR A 1 197 ? -1.860 -7.113 7.535 1.00 97.19 197 THR A C 1
ATOM 1416 O O . THR A 1 197 ? -2.516 -7.003 8.574 1.00 97.19 197 THR A O 1
ATOM 1419 N N . GLY A 1 198 ? -2.168 -8.022 6.613 1.00 95.94 198 GLY A N 1
ATOM 1420 C CA . GLY A 1 198 ? -3.260 -8.969 6.755 1.00 95.94 198 GLY A CA 1
ATOM 1421 C C . GLY A 1 198 ? -4.617 -8.290 6.838 1.00 95.94 198 GLY A C 1
ATOM 1422 O O . GLY A 1 198 ? -5.373 -8.590 7.760 1.00 95.94 198 GLY A O 1
ATOM 1423 N N . ILE A 1 199 ? -4.934 -7.380 5.930 1.00 97.12 199 ILE A N 1
ATOM 1424 C CA . ILE A 1 199 ? -6.274 -6.789 5.863 1.00 97.12 199 ILE A CA 1
ATOM 1425 C C . ILE A 1 199 ? -7.053 -7.329 4.670 1.00 97.12 199 ILE A C 1
ATOM 1427 O O . ILE A 1 199 ? -6.485 -7.952 3.775 1.00 97.12 199 ILE A O 1
ATOM 1431 N N . ILE A 1 200 ? -8.362 -7.113 4.691 1.00 97.38 200 ILE A N 1
ATOM 1432 C CA . ILE A 1 200 ? -9.243 -7.324 3.548 1.00 97.38 200 ILE A CA 1
ATOM 1433 C C . ILE A 1 200 ? -9.866 -5.968 3.224 1.00 97.38 200 ILE A C 1
ATOM 1435 O O . ILE A 1 200 ? -10.503 -5.375 4.090 1.00 97.38 200 ILE A O 1
ATOM 1439 N N . VAL A 1 201 ? -9.676 -5.468 2.011 1.00 95.38 201 VAL A N 1
ATOM 1440 C CA . VAL A 1 201 ? -10.373 -4.293 1.485 1.00 95.38 201 VAL A CA 1
ATOM 1441 C C . VAL A 1 201 ? -11.190 -4.767 0.296 1.00 95.38 201 VAL A C 1
ATOM 1443 O O . VAL A 1 201 ? -10.626 -5.308 -0.650 1.00 95.38 201 VAL A O 1
ATOM 1446 N N . ASP A 1 202 ? -12.509 -4.624 0.360 1.00 93.12 202 ASP A N 1
ATOM 1447 C CA . ASP A 1 202 ? -13.415 -5.145 -0.664 1.00 93.12 202 ASP A CA 1
ATOM 1448 C C . ASP A 1 202 ? -14.495 -4.130 -1.037 1.00 93.12 202 ASP A C 1
ATOM 1450 O O . ASP A 1 202 ? -15.052 -3.437 -0.189 1.00 93.12 202 ASP A O 1
ATOM 1454 N N . ASN A 1 203 ? -14.860 -4.077 -2.314 1.00 87.69 203 ASN A N 1
ATOM 1455 C CA . ASN A 1 203 ? -15.936 -3.219 -2.801 1.00 87.69 203 ASN A CA 1
ATOM 1456 C C . ASN A 1 203 ? -15.803 -1.746 -2.373 1.00 87.69 203 ASN A C 1
ATOM 1458 O O . ASN A 1 203 ? -16.748 -1.152 -1.847 1.00 87.69 203 ASN A O 1
ATOM 1462 N N . VAL A 1 204 ? -14.622 -1.170 -2.588 1.00 88.56 204 VAL A N 1
ATOM 1463 C CA . VAL A 1 204 ? -14.409 0.280 -2.503 1.00 88.56 204 VAL A CA 1
ATOM 1464 C C . VAL A 1 204 ? -14.572 0.918 -3.884 1.00 88.56 204 VAL A C 1
ATOM 1466 O O . VAL A 1 204 ? -14.361 0.254 -4.903 1.00 88.56 204 VAL A O 1
ATOM 1469 N N . CYS A 1 205 ? -15.013 2.176 -3.928 1.00 85.62 205 CYS A N 1
ATOM 1470 C CA . CYS A 1 205 ? -15.277 2.881 -5.188 1.00 85.62 205 CYS A CA 1
ATOM 1471 C C . CYS A 1 205 ? -14.152 3.832 -5.632 1.00 85.62 205 CYS A C 1
ATOM 1473 O O . CYS A 1 205 ? -14.214 4.353 -6.740 1.00 85.62 205 CYS A O 1
ATOM 1475 N N . GLY A 1 206 ? -13.166 4.098 -4.788 1.00 87.62 206 GLY A N 1
ATOM 1476 C CA . GLY A 1 206 ? -11.899 4.723 -5.152 1.00 87.62 206 GLY A CA 1
ATOM 1477 C C . GLY A 1 206 ? -10.783 3.714 -4.937 1.00 87.62 206 GLY A C 1
ATOM 1478 O O . GLY A 1 206 ? -10.870 2.567 -5.379 1.00 87.62 206 GLY A O 1
ATOM 1479 N N . GLU A 1 207 ? -9.769 4.128 -4.207 1.00 90.50 207 GLU A N 1
ATOM 1480 C CA . GLU A 1 207 ? -8.549 3.384 -4.013 1.00 90.50 207 GLU A CA 1
ATOM 1481 C C . GLU A 1 207 ? -8.699 2.440 -2.818 1.00 90.50 207 GLU A C 1
ATOM 1483 O O . GLU A 1 207 ? -9.304 2.772 -1.792 1.00 90.50 207 GLU A O 1
ATOM 1488 N N . GLY A 1 208 ? -8.168 1.223 -2.941 1.00 92.25 208 GLY A N 1
ATOM 1489 C CA . GLY A 1 208 ? -8.150 0.269 -1.832 1.00 92.25 208 GLY A CA 1
ATOM 1490 C C . GLY A 1 208 ? -7.324 0.809 -0.670 1.00 92.25 208 GLY A C 1
ATOM 1491 O O . GLY A 1 208 ? -7.817 0.955 0.452 1.00 92.25 208 GLY A O 1
ATOM 1492 N N . ILE A 1 209 ? -6.071 1.132 -0.964 1.00 94.94 209 ILE A N 1
ATOM 1493 C CA . ILE A 1 209 ? -5.147 1.816 -0.069 1.00 94.94 209 ILE A CA 1
ATOM 1494 C C . ILE A 1 209 ? -4.533 2.976 -0.843 1.00 94.94 209 ILE A C 1
ATOM 1496 O O . ILE A 1 209 ? -3.982 2.763 -1.918 1.00 94.94 209 ILE A O 1
ATOM 1500 N N . LEU A 1 210 ? -4.615 4.165 -0.261 1.00 93.81 210 LEU A N 1
ATOM 1501 C CA . LEU A 1 210 ? -3.979 5.389 -0.717 1.00 93.81 210 LEU A CA 1
ATOM 1502 C C . LEU A 1 210 ? -2.913 5.794 0.306 1.00 93.81 210 LEU A C 1
ATOM 1504 O O . LEU A 1 210 ? -3.234 5.939 1.489 1.00 93.81 210 LEU A O 1
ATOM 1508 N N . ILE A 1 211 ? -1.665 5.964 -0.129 1.00 93.06 211 ILE A N 1
ATOM 1509 C CA . ILE A 1 211 ? -0.599 6.566 0.682 1.00 93.06 211 ILE A CA 1
ATOM 1510 C C . ILE A 1 211 ? -0.078 7.802 -0.046 1.00 93.06 211 ILE A C 1
ATOM 1512 O O . ILE A 1 211 ? 0.538 7.670 -1.093 1.00 93.06 211 ILE A O 1
ATOM 1516 N N . GLU A 1 212 ? -0.282 8.978 0.531 1.00 89.88 212 GLU A N 1
ATOM 1517 C CA . GLU A 1 212 ? 0.198 10.259 0.012 1.00 89.88 212 GLU A CA 1
ATOM 1518 C C . GLU A 1 212 ? 1.245 10.827 0.970 1.00 89.88 212 GLU A C 1
ATOM 1520 O O . GLU A 1 212 ? 0.952 11.117 2.135 1.00 89.88 212 GLU A O 1
ATOM 1525 N N . ALA A 1 213 ? 2.490 10.972 0.529 1.00 83.12 213 ALA A N 1
ATOM 1526 C CA . ALA A 1 213 ? 3.568 11.338 1.437 1.00 83.12 213 ALA A CA 1
ATOM 1527 C C . ALA A 1 213 ? 4.656 12.152 0.754 1.00 83.12 213 ALA A C 1
ATOM 1529 O O . ALA A 1 213 ? 5.375 11.614 -0.074 1.00 83.12 213 ALA A O 1
ATOM 1530 N N . THR A 1 214 ? 4.901 13.379 1.226 1.00 73.81 214 THR A N 1
ATOM 1531 C CA . THR A 1 214 ? 6.062 14.167 0.772 1.00 73.81 214 THR A CA 1
ATOM 1532 C C . THR A 1 214 ? 7.408 13.573 1.188 1.00 73.81 214 THR A C 1
ATOM 1534 O O . THR A 1 214 ? 8.441 13.936 0.637 1.00 73.81 214 THR A O 1
ATOM 1537 N N . ASN A 1 215 ? 7.416 12.730 2.224 1.00 81.00 215 ASN A N 1
ATOM 1538 C CA . ASN A 1 215 ? 8.593 12.124 2.840 1.00 81.00 215 ASN A CA 1
ATOM 1539 C C . ASN A 1 215 ? 8.154 10.845 3.566 1.00 81.00 215 ASN A C 1
ATOM 1541 O O . ASN A 1 215 ? 7.678 10.940 4.695 1.00 81.00 215 ASN A O 1
ATOM 1545 N N . LEU A 1 216 ? 8.286 9.672 2.950 1.00 87.62 216 LEU A N 1
ATOM 1546 C CA . LEU A 1 216 ? 7.984 8.383 3.585 1.00 87.62 216 LEU A CA 1
ATOM 1547 C C . LEU A 1 216 ? 9.283 7.692 4.016 1.00 87.62 216 LEU A C 1
ATOM 1549 O O . LEU A 1 216 ? 10.085 7.345 3.154 1.00 87.62 216 LEU A O 1
ATOM 1553 N N . GLU A 1 217 ? 9.502 7.446 5.312 1.00 89.56 217 GLU A N 1
ATOM 1554 C CA . GLU A 1 217 ? 10.695 6.695 5.757 1.00 89.56 217 GLU A CA 1
ATOM 1555 C C . GLU A 1 217 ? 10.626 5.236 5.282 1.00 89.56 217 GLU A C 1
ATOM 1557 O O . GLU A 1 217 ? 11.550 4.725 4.649 1.00 89.56 217 GLU A O 1
ATOM 1562 N N . SER A 1 218 ? 9.511 4.555 5.557 1.00 91.38 218 SER A N 1
ATOM 1563 C CA . SER A 1 218 ? 9.252 3.230 4.991 1.00 91.38 218 SER A CA 1
ATOM 1564 C C . SER A 1 218 ? 7.763 2.907 4.940 1.00 91.38 218 SER A C 1
ATOM 1566 O O . SER A 1 218 ? 6.997 3.292 5.821 1.00 91.38 218 SER A O 1
ATOM 1568 N N . GLY A 1 219 ? 7.349 2.170 3.914 1.00 92.38 219 GLY A N 1
ATOM 1569 C CA . GLY A 1 219 ? 5.991 1.668 3.743 1.00 92.38 219 GLY A CA 1
ATOM 1570 C C . GLY A 1 219 ? 5.996 0.165 3.496 1.00 92.38 219 GLY A C 1
ATOM 1571 O O . GLY A 1 219 ? 6.801 -0.342 2.722 1.00 92.38 219 GLY A O 1
ATOM 1572 N N . SER A 1 220 ? 5.085 -0.573 4.123 1.00 95.38 220 SER A N 1
ATOM 1573 C CA . SER A 1 220 ? 4.853 -1.977 3.795 1.00 95.38 220 SER A CA 1
ATOM 1574 C C . SER A 1 220 ? 3.371 -2.333 3.805 1.00 95.38 220 SER A C 1
ATOM 1576 O O . SER A 1 220 ? 2.637 -2.028 4.747 1.00 95.38 220 SER A O 1
ATOM 1578 N N . ILE A 1 221 ? 2.933 -3.025 2.756 1.00 94.88 221 ILE A N 1
ATOM 1579 C CA . ILE A 1 221 ? 1.596 -3.598 2.615 1.00 94.88 221 ILE A CA 1
ATOM 1580 C C . ILE A 1 221 ? 1.777 -5.091 2.380 1.00 94.88 221 ILE A C 1
ATOM 1582 O O . ILE A 1 221 ? 2.267 -5.511 1.329 1.00 94.88 221 ILE A O 1
ATOM 1586 N N . THR A 1 222 ? 1.412 -5.913 3.367 1.00 93.94 222 THR A N 1
ATOM 1587 C CA . THR A 1 222 ? 1.693 -7.352 3.303 1.00 93.94 222 THR A CA 1
ATOM 1588 C C . THR A 1 222 ? 0.519 -8.256 3.627 1.00 93.94 222 THR A C 1
ATOM 1590 O O . THR A 1 222 ? -0.330 -7.928 4.455 1.00 93.94 222 THR A O 1
ATOM 1593 N N . ASN A 1 223 ? 0.507 -9.462 3.054 1.00 89.75 223 ASN A N 1
ATOM 1594 C CA . ASN A 1 223 ? -0.443 -10.531 3.390 1.00 89.75 223 ASN A CA 1
ATOM 1595 C C . ASN A 1 223 ? -1.934 -10.140 3.282 1.00 89.75 223 ASN A C 1
ATOM 1597 O O . ASN A 1 223 ? -2.772 -10.738 3.967 1.00 89.75 223 ASN A O 1
ATOM 1601 N N . SER A 1 224 ? -2.267 -9.140 2.466 1.00 93.88 224 SER A N 1
ATOM 1602 C CA . SER A 1 224 ? -3.597 -8.526 2.382 1.00 93.88 224 SER A CA 1
ATOM 1603 C C . SER A 1 224 ? -4.371 -8.963 1.135 1.00 93.88 224 SER A C 1
ATOM 1605 O O . SER A 1 224 ? -3.802 -9.473 0.174 1.00 93.88 224 SER A O 1
ATOM 1607 N N . GLU A 1 225 ? -5.690 -8.796 1.160 1.00 95.12 225 GLU A N 1
ATOM 1608 C CA . GLU A 1 225 ? -6.577 -8.983 0.007 1.00 95.12 225 GLU A CA 1
ATOM 1609 C C . GLU A 1 225 ? -7.222 -7.636 -0.291 1.00 95.12 225 GLU A C 1
ATOM 1611 O O . GLU A 1 225 ? -7.933 -7.105 0.556 1.00 95.12 225 GLU A O 1
ATOM 1616 N N . ILE A 1 226 ? -6.926 -7.053 -1.447 1.00 92.75 226 ILE A N 1
ATOM 1617 C CA . ILE A 1 226 ? -7.304 -5.674 -1.751 1.00 92.75 226 ILE A CA 1
ATOM 1618 C C . ILE A 1 226 ? -8.021 -5.672 -3.092 1.00 92.75 226 ILE A C 1
ATOM 1620 O O . ILE A 1 226 ? -7.457 -6.101 -4.096 1.00 92.75 226 ILE A O 1
ATOM 1624 N N . SER A 1 227 ? -9.272 -5.225 -3.088 1.00 89.19 227 SER A N 1
ATOM 1625 C CA . SER A 1 227 ? -10.118 -5.144 -4.268 1.00 89.19 227 SER A CA 1
ATOM 1626 C C . SER A 1 227 ? -10.761 -3.769 -4.365 1.00 89.19 227 SER A C 1
ATOM 1628 O O . SER A 1 227 ? -11.469 -3.353 -3.444 1.00 89.19 227 SER A O 1
ATOM 1630 N N . SER A 1 228 ? -10.584 -3.109 -5.508 1.00 83.81 228 SER A N 1
ATOM 1631 C CA . SER A 1 228 ? -11.386 -1.946 -5.888 1.00 83.81 228 SER A CA 1
ATOM 1632 C C . SER A 1 228 ? -12.390 -2.329 -6.976 1.00 83.81 228 SER A C 1
ATOM 1634 O O . SER A 1 228 ? -12.103 -3.142 -7.852 1.00 83.81 228 SER A O 1
ATOM 1636 N N . ASN A 1 229 ? -13.608 -1.792 -6.896 1.00 78.06 229 ASN A N 1
ATOM 1637 C CA . ASN A 1 229 ? -14.704 -2.150 -7.803 1.00 78.06 229 ASN A CA 1
ATOM 1638 C C . ASN A 1 229 ? -15.030 -1.073 -8.842 1.00 78.06 229 ASN A C 1
ATOM 1640 O O . ASN A 1 229 ? -15.900 -1.300 -9.695 1.00 78.06 229 ASN A O 1
ATOM 1644 N N . ASN A 1 230 ? -14.362 0.077 -8.784 1.00 72.06 230 ASN A N 1
ATOM 1645 C CA . ASN A 1 230 ? -14.524 1.143 -9.766 1.00 72.06 230 ASN A CA 1
ATOM 1646 C C . ASN A 1 230 ? -13.561 0.952 -10.949 1.00 72.06 230 ASN A C 1
ATOM 1648 O O . ASN A 1 230 ? -12.489 0.388 -10.762 1.00 72.06 230 ASN A O 1
ATOM 1652 N N . SER A 1 231 ? -13.937 1.413 -12.148 1.00 67.06 231 SER A N 1
ATOM 1653 C CA . SER A 1 231 ? -13.035 1.439 -13.320 1.00 67.06 231 SER A CA 1
ATOM 1654 C C . SER A 1 231 ? -11.764 2.221 -13.055 1.00 67.06 231 SER A C 1
ATOM 1656 O O . SER A 1 231 ? -10.726 1.913 -13.617 1.00 67.06 231 SER A O 1
ATOM 1658 N N . ASP A 1 232 ? -11.883 3.240 -12.214 1.00 70.31 232 ASP A N 1
ATOM 1659 C CA . ASP A 1 232 ? -10.822 4.208 -11.953 1.00 70.31 232 ASP A CA 1
ATOM 1660 C C . ASP A 1 232 ? -10.108 3.872 -10.638 1.00 70.31 232 ASP A C 1
ATOM 1662 O O . ASP A 1 232 ? -9.302 4.645 -10.141 1.00 70.31 232 ASP A O 1
ATOM 1666 N N . GLY A 1 233 ? -10.497 2.765 -10.001 1.00 69.06 233 GLY A N 1
ATOM 1667 C CA . GLY A 1 233 ? -10.033 2.418 -8.676 1.00 69.06 233 GLY A CA 1
ATOM 1668 C C . GLY A 1 233 ? -8.738 1.626 -8.730 1.00 69.06 233 GLY A C 1
ATOM 1669 O O . GLY A 1 233 ? -8.741 0.466 -9.154 1.00 69.06 233 GLY A O 1
ATOM 1670 N N . VAL A 1 234 ? -7.669 2.226 -8.211 1.00 81.31 234 VAL A N 1
ATOM 1671 C CA . VAL A 1 234 ? -6.402 1.543 -7.947 1.00 81.31 234 VAL A CA 1
ATOM 1672 C C . VAL A 1 234 ? -6.531 0.724 -6.665 1.00 81.31 234 VAL A C 1
ATOM 1674 O O . VAL A 1 234 ? -7.024 1.212 -5.648 1.00 81.31 234 VAL A O 1
ATOM 1677 N N . ALA A 1 235 ? -6.094 -0.534 -6.647 1.00 82.75 235 ALA A N 1
ATOM 1678 C CA . ALA A 1 235 ? -6.129 -1.281 -5.388 1.00 82.75 235 ALA A CA 1
ATOM 1679 C C . ALA A 1 235 ? -5.092 -0.738 -4.382 1.00 82.75 235 ALA A C 1
ATOM 1681 O O . ALA A 1 235 ? -5.434 -0.546 -3.215 1.00 82.75 235 ALA A O 1
ATOM 1682 N N . VAL A 1 236 ? -3.870 -0.428 -4.820 1.00 89.00 236 VAL A N 1
ATOM 1683 C CA . VAL A 1 236 ? -2.855 0.274 -4.013 1.00 89.00 236 VAL A CA 1
ATOM 1684 C C . VAL A 1 236 ? -2.284 1.446 -4.808 1.00 89.00 236 VAL A C 1
ATOM 1686 O O . VAL A 1 236 ? -1.580 1.200 -5.784 1.00 89.00 236 VAL A O 1
ATOM 1689 N N . PHE A 1 237 ? -2.576 2.677 -4.383 1.00 89.19 237 PHE A N 1
ATOM 1690 C CA . PHE A 1 237 ? -2.009 3.908 -4.939 1.00 89.19 237 PHE A CA 1
ATOM 1691 C C . PHE A 1 237 ? -1.057 4.551 -3.939 1.00 89.19 237 PHE A C 1
ATOM 1693 O O . PHE A 1 237 ? -1.392 4.700 -2.758 1.00 89.19 237 PHE A O 1
ATOM 1700 N N . ILE A 1 238 ? 0.135 4.902 -4.402 1.00 86.38 238 ILE A N 1
ATOM 1701 C CA . ILE A 1 238 ? 1.145 5.561 -3.583 1.00 86.38 238 ILE A CA 1
ATOM 1702 C C . ILE A 1 238 ? 1.653 6.765 -4.347 1.00 86.38 238 ILE A C 1
ATOM 1704 O O . ILE A 1 238 ? 2.145 6.608 -5.454 1.00 86.38 238 ILE A O 1
ATOM 1708 N N . ASP A 1 239 ? 1.533 7.927 -3.723 1.00 85.81 239 ASP A N 1
ATOM 1709 C CA . ASP A 1 239 ? 1.847 9.225 -4.296 1.00 85.81 239 ASP A CA 1
ATOM 1710 C C . ASP A 1 239 ? 2.886 9.936 -3.422 1.00 85.81 239 ASP A C 1
ATOM 1712 O O . ASP A 1 239 ? 2.672 10.172 -2.227 1.00 85.81 239 ASP A O 1
ATOM 1716 N N . GLY A 1 240 ? 4.044 10.241 -4.002 1.00 73.69 240 GLY A N 1
ATOM 1717 C CA . GLY A 1 240 ? 5.140 10.906 -3.297 1.00 73.69 240 GLY A CA 1
ATOM 1718 C C . GLY A 1 240 ? 5.056 12.428 -3.181 1.00 73.69 240 GLY A C 1
ATOM 1719 O O . GLY A 1 240 ? 5.860 13.007 -2.452 1.00 73.69 240 GLY A O 1
ATOM 1720 N N . CYS A 1 241 ? 4.139 13.092 -3.884 1.00 69.50 241 CYS A N 1
ATOM 1721 C CA . CYS A 1 241 ? 4.081 14.562 -3.899 1.00 69.50 241 CYS A CA 1
ATOM 1722 C C . CYS A 1 241 ? 2.670 15.155 -3.930 1.00 69.50 241 CYS A C 1
ATOM 1724 O O . CYS A 1 241 ? 2.527 16.367 -3.790 1.00 69.50 241 CYS A O 1
ATOM 1726 N N . GLY A 1 242 ? 1.634 14.333 -4.071 1.00 62.47 242 GLY A N 1
ATOM 1727 C CA . GLY A 1 242 ? 0.280 14.799 -4.319 1.00 62.47 242 GLY A CA 1
ATOM 1728 C C . GLY A 1 242 ? 0.069 15.115 -5.800 1.00 62.47 242 GLY A C 1
ATOM 1729 O O . GLY A 1 242 ? 0.741 15.965 -6.376 1.00 62.47 242 GLY A O 1
ATOM 1730 N N . LYS A 1 243 ? -0.944 14.474 -6.377 1.00 52.84 243 LYS A N 1
ATOM 1731 C CA . LYS A 1 243 ? -1.359 14.439 -7.791 1.00 52.84 243 LYS A CA 1
ATOM 1732 C C . LYS A 1 243 ? -1.516 15.777 -8.544 1.00 52.84 243 LYS A C 1
ATOM 1734 O O . LYS A 1 243 ? -1.844 15.756 -9.728 1.00 52.84 243 LYS A O 1
ATOM 1739 N N . GLU A 1 244 ? -1.375 16.949 -7.914 1.00 55.81 244 GLU A N 1
ATOM 1740 C CA . GLU A 1 244 ? -1.801 18.218 -8.535 1.00 55.81 244 GLU A CA 1
ATOM 1741 C C . GLU A 1 244 ? -0.866 19.432 -8.407 1.00 55.81 244 GLU A C 1
ATOM 1743 O O . GLU A 1 244 ? -1.171 20.452 -9.033 1.00 55.81 244 GLU A O 1
ATOM 1748 N N . ASP A 1 245 ? 0.258 19.378 -7.681 1.00 53.62 245 ASP A N 1
ATOM 1749 C CA . ASP A 1 245 ? 1.106 20.572 -7.502 1.00 53.62 245 ASP A CA 1
ATOM 1750 C C . ASP A 1 245 ? 2.506 20.412 -8.109 1.00 53.62 245 ASP A C 1
ATOM 1752 O O . ASP A 1 245 ? 3.525 20.357 -7.427 1.00 53.62 245 ASP A O 1
ATOM 1756 N N . THR A 1 246 ? 2.567 20.427 -9.446 1.00 52.41 246 THR A N 1
ATOM 1757 C CA . THR A 1 246 ? 3.824 20.445 -10.225 1.00 52.41 246 THR A CA 1
ATOM 1758 C C . THR A 1 246 ? 4.751 21.625 -9.888 1.00 52.41 246 THR A C 1
ATOM 1760 O O . THR A 1 246 ? 5.882 21.689 -10.375 1.00 52.41 246 THR A O 1
ATOM 1763 N N . ASP A 1 247 ? 4.270 22.601 -9.113 1.00 58.31 247 ASP A N 1
ATOM 1764 C CA . ASP A 1 247 ? 5.038 23.763 -8.676 1.00 58.31 247 ASP A CA 1
ATOM 1765 C C . ASP A 1 247 ? 5.706 23.557 -7.300 1.00 58.31 247 ASP A C 1
ATOM 1767 O O . ASP A 1 247 ? 6.579 24.360 -6.936 1.00 58.31 247 ASP A O 1
ATOM 1771 N N . ASP A 1 248 ? 5.360 22.505 -6.540 1.00 56.50 248 ASP A N 1
ATOM 1772 C CA . ASP A 1 248 ? 5.915 22.306 -5.201 1.00 56.50 248 ASP A CA 1
ATOM 1773 C C . ASP A 1 248 ? 7.232 21.519 -5.228 1.00 56.50 248 ASP A C 1
ATOM 1775 O O . ASP A 1 248 ? 7.323 20.299 -5.150 1.00 56.50 248 ASP A O 1
ATOM 1779 N N . THR A 1 249 ? 8.326 22.271 -5.330 1.00 58.09 249 THR A N 1
ATOM 1780 C CA . THR A 1 249 ? 9.719 21.780 -5.334 1.00 58.09 249 THR A CA 1
ATOM 1781 C C . THR A 1 249 ? 10.172 21.088 -4.030 1.00 58.09 249 THR A C 1
ATOM 1783 O O . THR A 1 249 ? 11.373 20.935 -3.802 1.00 58.09 249 THR A O 1
ATOM 1786 N N . ASN A 1 250 ? 9.248 20.732 -3.134 1.00 63.25 250 ASN A N 1
ATOM 1787 C CA . ASN A 1 250 ? 9.518 20.512 -1.718 1.00 63.25 250 ASN A CA 1
ATOM 1788 C C . ASN A 1 250 ? 9.107 19.128 -1.181 1.00 63.25 250 ASN A C 1
ATOM 1790 O O . ASN A 1 250 ? 9.039 18.975 0.039 1.00 63.25 250 ASN A O 1
ATOM 1794 N N . CYS A 1 251 ? 8.943 18.113 -2.039 1.00 67.50 251 CYS A N 1
ATOM 1795 C CA . CYS A 1 251 ? 8.841 16.708 -1.615 1.00 67.50 251 CYS A CA 1
ATOM 1796 C C . CYS A 1 251 ? 10.177 15.966 -1.817 1.00 67.50 251 CYS A C 1
ATOM 1798 O O . CYS A 1 251 ? 10.383 15.285 -2.825 1.00 67.50 251 CYS A O 1
ATOM 1800 N N . PRO A 1 252 ? 11.157 16.130 -0.913 1.00 67.81 252 PRO A N 1
ATOM 1801 C CA . PRO A 1 252 ? 12.324 15.271 -0.924 1.00 67.81 252 PRO A CA 1
ATOM 1802 C C . PRO A 1 252 ? 11.917 13.881 -0.438 1.00 67.81 252 PRO A C 1
ATOM 1804 O O . PRO A 1 252 ? 11.422 13.746 0.670 1.00 67.81 252 PRO A O 1
ATOM 1807 N N . LEU A 1 253 ? 12.173 12.837 -1.219 1.00 65.31 253 LEU A N 1
ATOM 1808 C CA . LEU A 1 253 ? 12.137 11.474 -0.692 1.00 65.31 253 LEU A CA 1
ATOM 1809 C C . LEU A 1 253 ? 13.549 11.073 -0.287 1.00 65.31 253 LEU A C 1
ATOM 1811 O O . LEU A 1 253 ? 14.466 11.068 -1.118 1.00 65.31 253 LEU A O 1
ATOM 1815 N N . ASP A 1 254 ? 13.708 10.782 1.007 1.00 75.06 254 ASP A N 1
ATOM 1816 C CA . ASP A 1 254 ? 14.979 10.383 1.591 1.00 75.06 254 ASP A CA 1
ATOM 1817 C C . ASP A 1 254 ? 14.990 8.912 2.037 1.00 75.06 254 ASP A C 1
ATOM 1819 O O . ASP A 1 254 ? 14.365 8.554 3.031 1.00 75.06 254 ASP A O 1
ATOM 1823 N N . ASP A 1 255 ? 15.738 8.073 1.312 1.00 80.88 255 ASP A N 1
ATOM 1824 C CA . ASP A 1 255 ? 15.982 6.647 1.576 1.00 80.88 255 ASP A CA 1
ATOM 1825 C C . ASP A 1 255 ? 14.700 5.801 1.750 1.00 80.88 255 ASP A C 1
ATOM 1827 O O . ASP A 1 255 ? 14.680 4.812 2.490 1.00 80.88 255 ASP A O 1
ATOM 1831 N N . SER A 1 256 ? 13.629 6.176 1.044 1.00 84.44 256 SER A N 1
ATOM 1832 C CA . SER A 1 256 ? 12.313 5.543 1.134 1.00 84.44 256 SER A CA 1
ATOM 1833 C C . SER A 1 256 ? 12.323 4.106 0.612 1.00 84.44 256 SER A C 1
ATOM 1835 O O . SER A 1 256 ? 12.725 3.827 -0.524 1.00 84.44 256 SER A O 1
ATOM 1837 N N . VAL A 1 257 ? 11.813 3.182 1.429 1.00 88.25 257 VAL A N 1
ATOM 1838 C CA . VAL A 1 257 ? 11.588 1.784 1.035 1.00 88.25 257 VAL A CA 1
ATOM 1839 C C . VAL A 1 257 ? 10.106 1.458 1.104 1.00 88.25 257 VAL A C 1
ATOM 1841 O O . VAL A 1 257 ? 9.488 1.577 2.161 1.00 88.25 257 VAL A O 1
ATOM 1844 N N . LEU A 1 258 ? 9.560 0.992 -0.012 1.00 90.75 258 LEU A N 1
ATOM 1845 C CA . LEU A 1 258 ? 8.192 0.532 -0.146 1.00 90.75 258 LEU A CA 1
ATOM 1846 C C . LEU A 1 258 ? 8.161 -0.966 -0.471 1.00 90.75 258 LEU A C 1
ATOM 1848 O O . LEU A 1 258 ? 8.737 -1.410 -1.462 1.00 90.75 258 LEU A O 1
ATOM 1852 N N . GLU A 1 259 ? 7.456 -1.750 0.342 1.00 91.94 259 GLU A N 1
ATOM 1853 C CA . GLU A 1 259 ? 7.290 -3.194 0.158 1.00 91.94 259 GLU A CA 1
ATOM 1854 C C . GLU A 1 259 ? 5.810 -3.582 0.015 1.00 91.94 259 GLU A C 1
ATOM 1856 O O . GLU A 1 259 ? 5.035 -3.501 0.965 1.00 91.94 259 GLU A O 1
ATOM 1861 N N . ILE A 1 260 ? 5.411 -4.083 -1.152 1.00 93.00 260 ILE A N 1
ATOM 1862 C CA . ILE A 1 260 ? 4.079 -4.638 -1.420 1.00 93.00 260 ILE A CA 1
ATOM 1863 C C . ILE A 1 260 ? 4.243 -6.148 -1.623 1.00 93.00 260 ILE A C 1
ATOM 1865 O O . ILE A 1 260 ? 4.555 -6.597 -2.728 1.00 93.00 260 ILE A O 1
ATOM 1869 N N . ASN A 1 261 ? 4.077 -6.937 -0.549 1.00 91.00 261 ASN A N 1
ATOM 1870 C CA . ASN A 1 261 ? 4.404 -8.371 -0.561 1.00 91.00 261 ASN A CA 1
ATOM 1871 C C . ASN A 1 261 ? 3.297 -9.330 -0.087 1.00 91.00 261 ASN A C 1
ATOM 1873 O O . ASN A 1 261 ? 2.671 -9.139 0.958 1.00 91.00 261 ASN A O 1
ATOM 1877 N N . GLY A 1 262 ? 3.105 -10.441 -0.805 1.00 87.12 262 GLY A N 1
ATOM 1878 C CA . GLY A 1 262 ? 2.276 -11.544 -0.305 1.00 87.12 262 GLY A CA 1
ATOM 1879 C C . GLY A 1 262 ? 0.782 -11.237 -0.340 1.00 87.12 262 GLY A C 1
ATOM 1880 O O . GLY A 1 262 ? 0.008 -11.826 0.420 1.00 87.12 262 GLY A O 1
ATOM 1881 N N . ASN A 1 263 ? 0.373 -10.273 -1.161 1.00 92.50 263 ASN A N 1
ATOM 1882 C CA . ASN A 1 263 ? -1.004 -9.822 -1.273 1.00 92.50 263 ASN A CA 1
ATOM 1883 C C . ASN A 1 263 ? -1.735 -10.525 -2.419 1.00 92.50 263 ASN A C 1
ATOM 1885 O O . ASN A 1 263 ? -1.140 -11.149 -3.293 1.00 92.50 263 ASN A O 1
ATOM 1889 N N . ARG A 1 264 ? -3.057 -10.387 -2.423 1.00 94.12 264 ARG A N 1
ATOM 1890 C CA . ARG A 1 264 ? -3.915 -10.656 -3.573 1.00 94.12 264 ARG A CA 1
ATOM 1891 C C . ARG A 1 264 ? -4.578 -9.344 -3.967 1.00 94.12 264 ARG A C 1
ATOM 1893 O O . ARG A 1 264 ? -5.387 -8.828 -3.194 1.00 94.12 264 ARG A O 1
ATOM 1900 N N . ILE A 1 265 ? -4.217 -8.816 -5.130 1.00 92.00 265 ILE A N 1
ATOM 1901 C CA . ILE A 1 265 ? -4.553 -7.455 -5.554 1.00 92.00 265 ILE A CA 1
ATOM 1902 C C . ILE A 1 265 ? -5.451 -7.524 -6.785 1.00 92.00 265 ILE A C 1
ATOM 1904 O O . ILE A 1 265 ? -5.097 -8.128 -7.794 1.00 92.00 265 ILE A O 1
ATOM 1908 N N . LEU A 1 266 ? -6.632 -6.925 -6.680 1.00 88.19 266 LEU A N 1
ATOM 1909 C CA . LEU A 1 266 ? -7.615 -6.829 -7.749 1.00 88.19 266 LEU A CA 1
ATOM 1910 C C . LEU A 1 266 ? -8.024 -5.358 -7.926 1.00 88.19 266 LEU A C 1
ATOM 1912 O O . LEU A 1 266 ? -8.957 -4.879 -7.282 1.00 88.19 266 LEU A O 1
ATOM 1916 N N . GLY A 1 267 ? -7.318 -4.632 -8.787 1.00 77.50 267 GLY A N 1
ATOM 1917 C CA . GLY A 1 267 ? -7.800 -3.376 -9.363 1.00 77.50 267 GLY A CA 1
ATOM 1918 C C . GLY A 1 267 ? -9.095 -3.607 -10.146 1.00 77.50 267 GLY A C 1
ATOM 1919 O O . GLY A 1 267 ? -9.434 -4.758 -10.428 1.00 77.50 267 GLY A O 1
ATOM 1920 N N . GLY A 1 268 ? -9.824 -2.522 -10.427 1.00 67.75 268 GLY A N 1
ATOM 1921 C CA . GLY A 1 268 ? -11.183 -2.468 -10.987 1.00 67.75 268 GLY A CA 1
ATOM 1922 C C . GLY A 1 268 ? -11.715 -3.698 -11.751 1.00 67.75 268 GLY A C 1
ATOM 1923 O O . GLY A 1 268 ? -11.030 -4.390 -12.495 1.00 67.75 268 GLY A O 1
ATOM 1924 N N . THR A 1 269 ? -13.012 -3.985 -11.637 1.00 62.53 269 THR A N 1
ATOM 1925 C CA . THR A 1 269 ? -13.640 -5.095 -12.398 1.00 62.53 269 THR A CA 1
ATOM 1926 C C . THR A 1 269 ? -14.669 -4.637 -13.427 1.00 62.53 269 THR A C 1
ATOM 1928 O O . THR A 1 269 ? -15.202 -5.454 -14.179 1.00 62.53 269 THR A O 1
ATOM 1931 N N . ASN A 1 270 ? -14.967 -3.336 -13.482 1.00 58.91 270 ASN A N 1
ATOM 1932 C CA . ASN A 1 270 ? -16.017 -2.786 -14.330 1.00 58.91 270 ASN A CA 1
ATOM 1933 C C . ASN A 1 270 ? -15.441 -1.708 -15.241 1.00 58.91 270 ASN A C 1
ATOM 1935 O O . ASN A 1 270 ? -15.093 -0.648 -14.753 1.00 58.91 270 ASN A O 1
ATOM 1939 N N . PHE A 1 271 ? -15.410 -1.966 -16.548 1.00 52.78 271 PHE A N 1
ATOM 1940 C CA . PHE A 1 271 ? -14.974 -1.022 -17.579 1.00 52.78 271 PHE A CA 1
ATOM 1941 C C . PHE A 1 271 ? -16.143 -0.136 -18.053 1.00 52.78 271 PHE A C 1
ATOM 1943 O O . PHE A 1 271 ? -17.053 -0.628 -18.732 1.00 52.78 271 PHE A O 1
ATOM 1950 N N . PRO A 1 272 ? -16.155 1.167 -17.738 1.00 52.69 272 PRO A N 1
ATOM 1951 C CA . PRO A 1 272 ? -16.522 2.162 -18.748 1.00 52.69 272 PRO A CA 1
ATOM 1952 C C . PRO A 1 272 ? -15.283 2.689 -19.487 1.00 52.69 272 PRO A C 1
ATOM 1954 O O . PRO A 1 272 ? -14.297 3.049 -18.866 1.00 52.69 272 PRO A O 1
ATOM 1957 N N . GLU A 1 273 ? -15.367 2.736 -20.819 1.00 55.09 273 GLU A N 1
ATOM 1958 C CA . GLU A 1 273 ? -14.306 3.031 -21.809 1.00 55.09 273 GLU A CA 1
ATOM 1959 C C . GLU A 1 273 ? -13.592 4.411 -21.697 1.00 55.09 273 GLU A C 1
ATOM 1961 O O . GLU A 1 273 ? -12.971 4.823 -22.672 1.00 55.09 273 GLU A O 1
ATOM 1966 N N . GLU A 1 274 ? -13.688 5.177 -20.599 1.00 54.75 274 GLU A N 1
ATOM 1967 C CA . GLU A 1 274 ? -13.338 6.618 -20.616 1.00 54.75 274 GLU A CA 1
ATOM 1968 C C . GLU A 1 274 ? -12.439 7.170 -19.485 1.00 54.75 274 GLU A C 1
ATOM 1970 O O . GLU A 1 274 ? -12.228 8.383 -19.459 1.00 54.75 274 GLU A O 1
ATOM 1975 N N . CYS A 1 275 ? -11.867 6.368 -18.585 1.00 53.06 275 CYS A N 1
ATOM 1976 C CA . CYS A 1 275 ? -10.972 6.892 -17.532 1.00 53.06 275 CYS A CA 1
ATOM 1977 C C . CYS A 1 275 ? -9.642 6.135 -17.481 1.00 53.06 275 CYS A C 1
ATOM 1979 O O . CYS A 1 275 ? -9.571 5.068 -18.074 1.00 53.06 275 CYS A O 1
ATOM 1981 N N . CYS A 1 276 ? -8.606 6.716 -16.853 1.00 58.56 276 CYS A N 1
ATOM 1982 C CA . CYS A 1 276 ? -7.191 6.411 -17.135 1.00 58.56 276 CYS A CA 1
ATOM 1983 C C . CYS A 1 276 ? -6.412 5.631 -16.057 1.00 58.56 276 CYS A C 1
ATOM 1985 O O . CYS A 1 276 ? -5.342 5.142 -16.380 1.00 58.56 276 CYS A O 1
ATOM 1987 N N . ASP A 1 277 ? -6.935 5.379 -14.847 1.00 67.12 277 ASP A N 1
ATOM 1988 C CA . ASP A 1 277 ? -6.046 4.993 -13.720 1.00 67.12 277 ASP A CA 1
ATOM 1989 C C . ASP A 1 277 ? -6.411 3.663 -13.014 1.00 67.12 277 ASP A C 1
ATOM 1991 O O . ASP A 1 277 ? -6.131 3.473 -11.840 1.00 67.12 277 ASP A O 1
ATOM 1995 N N . GLY A 1 278 ? -7.090 2.717 -13.664 1.00 76.31 278 GLY A N 1
ATOM 1996 C CA . GLY A 1 278 ? -7.520 1.462 -13.033 1.00 76.31 278 GLY A CA 1
ATOM 1997 C C . GLY A 1 278 ? -6.426 0.396 -12.869 1.00 76.31 278 GLY A C 1
ATOM 1998 O O . GLY A 1 278 ? -6.621 -0.748 -13.287 1.00 76.31 278 GLY A O 1
ATOM 1999 N N . SER A 1 279 ? -5.278 0.733 -12.287 1.00 85.75 279 SER A N 1
ATOM 2000 C CA . SER A 1 279 ? -4.160 -0.205 -12.123 1.00 85.75 279 SER A CA 1
ATOM 2001 C C . SER A 1 279 ? -4.323 -1.099 -10.878 1.00 85.75 279 SER A C 1
ATOM 2003 O O . SER A 1 279 ? -5.036 -0.771 -9.924 1.00 85.75 279 SER A O 1
ATOM 2005 N N . GLY A 1 280 ? -3.671 -2.263 -10.844 1.00 87.12 280 GLY A N 1
ATOM 2006 C CA . GLY A 1 280 ? -3.628 -3.097 -9.636 1.00 87.12 280 GLY A CA 1
ATOM 2007 C C . GLY A 1 280 ? -2.795 -2.432 -8.537 1.00 87.12 280 GLY A C 1
ATOM 2008 O O . GLY A 1 280 ? -3.290 -2.113 -7.452 1.00 87.12 280 GLY A O 1
ATOM 2009 N N . VAL A 1 281 ? -1.525 -2.194 -8.845 1.00 91.62 281 VAL A N 1
ATOM 2010 C CA . VAL A 1 281 ? -0.610 -1.360 -8.060 1.00 91.62 281 VAL A CA 1
ATOM 2011 C C . VAL A 1 281 ? -0.212 -0.179 -8.929 1.00 91.62 281 VAL A C 1
ATOM 2013 O O . VAL A 1 281 ? 0.230 -0.399 -10.051 1.00 91.62 281 VAL A O 1
ATOM 2016 N N . ASN A 1 282 ? -0.341 1.039 -8.415 1.00 92.06 282 ASN A N 1
ATOM 2017 C CA . ASN A 1 282 ? 0.201 2.231 -9.051 1.00 92.06 282 ASN A CA 1
ATOM 2018 C C . ASN A 1 282 ? 1.021 3.010 -8.015 1.00 92.06 282 ASN A C 1
ATOM 2020 O O . ASN A 1 282 ? 0.568 3.275 -6.898 1.00 92.06 282 ASN A O 1
ATOM 2024 N N . VAL A 1 283 ? 2.271 3.271 -8.368 1.00 89.56 283 VAL A N 1
ATOM 2025 C CA . VAL A 1 283 ? 3.207 4.049 -7.572 1.00 89.56 283 VAL A CA 1
ATOM 2026 C C . VAL A 1 283 ? 3.650 5.219 -8.429 1.00 89.56 283 VAL A C 1
ATOM 2028 O O . VAL A 1 283 ? 4.376 5.014 -9.395 1.00 89.56 283 VAL A O 1
ATOM 2031 N N . ASP A 1 284 ? 3.224 6.416 -8.054 1.00 87.69 284 ASP A N 1
ATOM 2032 C CA . ASP A 1 284 ? 3.542 7.655 -8.743 1.00 87.69 284 ASP A CA 1
ATOM 2033 C C . ASP A 1 284 ? 4.450 8.514 -7.860 1.00 87.69 284 ASP A C 1
ATOM 2035 O O . ASP A 1 284 ? 4.161 8.819 -6.696 1.00 87.69 284 ASP A O 1
ATOM 2039 N N . TYR A 1 285 ? 5.606 8.863 -8.405 1.00 83.50 285 TYR A N 1
ATOM 2040 C CA . TYR A 1 285 ? 6.596 9.688 -7.746 1.00 83.50 285 TYR A CA 1
ATOM 2041 C C . TYR A 1 285 ? 6.949 10.874 -8.621 1.00 83.50 285 TYR A C 1
ATOM 2043 O O . TYR A 1 285 ? 7.900 10.822 -9.399 1.00 83.50 285 TYR A O 1
ATOM 2051 N N . GLU A 1 286 ? 6.257 11.984 -8.409 1.00 78.25 286 GLU A N 1
ATOM 2052 C CA . GLU A 1 286 ? 6.709 13.286 -8.883 1.00 78.25 286 GLU A CA 1
ATOM 2053 C C . GLU A 1 286 ? 7.617 13.926 -7.818 1.00 78.25 286 GLU A C 1
ATOM 2055 O O . GLU A 1 286 ? 7.291 13.870 -6.639 1.00 78.25 286 GLU A O 1
ATOM 2060 N N . GLY A 1 287 ? 8.780 14.498 -8.160 1.00 73.38 287 GLY A N 1
ATOM 2061 C CA . GLY A 1 287 ? 9.542 15.311 -7.192 1.00 73.38 287 GLY A CA 1
ATOM 2062 C C . GLY A 1 287 ? 11.071 15.321 -7.285 1.00 73.38 287 GLY A C 1
ATOM 2063 O O . GLY A 1 287 ? 11.694 14.946 -8.279 1.00 73.38 287 GLY A O 1
ATOM 2064 N N . PHE A 1 288 ? 11.708 15.814 -6.215 1.00 73.19 288 PHE A N 1
ATOM 2065 C CA . PHE A 1 288 ? 13.167 15.911 -6.114 1.00 73.19 288 PHE A CA 1
ATOM 2066 C C . PHE A 1 288 ? 13.745 14.718 -5.351 1.00 73.19 288 PHE A C 1
ATOM 2068 O O . PHE A 1 288 ? 13.481 14.523 -4.165 1.00 73.19 288 PHE A O 1
ATOM 2075 N N . LEU A 1 289 ? 14.626 13.964 -6.005 1.00 69.31 289 LEU A N 1
ATOM 2076 C CA . LEU A 1 289 ? 15.367 12.879 -5.372 1.00 69.31 289 LEU A CA 1
ATOM 2077 C C . LEU A 1 289 ? 16.659 13.394 -4.741 1.00 69.31 289 LEU A C 1
ATOM 2079 O O . LEU A 1 289 ? 17.618 13.742 -5.431 1.00 69.31 289 LEU A O 1
ATOM 2083 N N . ASN A 1 290 ? 16.736 13.369 -3.416 1.00 69.25 290 ASN A N 1
ATOM 2084 C CA . ASN A 1 290 ? 17.997 13.627 -2.716 1.00 69.25 290 ASN A CA 1
ATOM 2085 C C . ASN A 1 290 ? 18.755 12.341 -2.363 1.00 69.25 290 ASN A C 1
ATOM 2087 O O . ASN A 1 290 ? 19.916 12.414 -1.959 1.00 69.25 290 ASN A O 1
ATOM 2091 N N . SER A 1 291 ? 18.129 11.172 -2.523 1.00 75.62 291 SER A N 1
ATOM 2092 C CA . SER A 1 291 ? 18.741 9.880 -2.198 1.00 75.62 291 SER A CA 1
ATOM 2093 C C . SER A 1 291 ? 18.059 8.715 -2.935 1.00 75.62 291 SER A C 1
ATOM 2095 O O . SER A 1 291 ? 17.762 8.837 -4.126 1.00 75.62 291 SER A O 1
ATOM 2097 N N . LYS A 1 292 ? 17.910 7.551 -2.285 1.00 84.69 292 LYS A N 1
ATOM 2098 C CA . LYS A 1 292 ? 17.502 6.295 -2.908 1.00 84.69 292 LYS A CA 1
ATOM 2099 C C . LYS A 1 292 ? 16.031 5.961 -2.648 1.00 84.69 292 LYS A C 1
ATOM 2101 O O . LYS A 1 292 ? 15.633 5.852 -1.497 1.00 84.69 292 LYS A O 1
ATOM 2106 N N . ILE A 1 293 ? 15.268 5.664 -3.698 1.00 86.00 293 ILE A N 1
ATOM 2107 C CA . ILE A 1 293 ? 13.938 5.045 -3.584 1.00 86.00 293 ILE A CA 1
ATOM 2108 C C . ILE A 1 293 ? 14.048 3.564 -3.931 1.00 86.00 293 ILE A C 1
ATOM 2110 O O . ILE A 1 293 ? 14.701 3.184 -4.905 1.00 86.00 293 ILE A O 1
ATOM 2114 N N . THR A 1 294 ? 13.423 2.711 -3.122 1.00 90.06 294 THR A N 1
ATOM 2115 C CA . THR A 1 294 ? 13.261 1.285 -3.426 1.00 90.06 294 THR A CA 1
ATOM 2116 C C . THR A 1 294 ? 11.791 0.893 -3.362 1.00 90.06 294 THR A C 1
ATOM 2118 O O . THR A 1 294 ? 11.188 0.994 -2.299 1.00 90.06 294 THR A O 1
ATOM 2121 N N . VAL A 1 295 ? 11.238 0.391 -4.465 1.00 90.75 295 VAL A N 1
ATOM 2122 C CA . VAL A 1 295 ? 9.882 -0.169 -4.536 1.00 90.75 295 VAL A CA 1
ATOM 2123 C C . VAL A 1 295 ? 9.987 -1.654 -4.852 1.00 90.75 295 VAL A C 1
ATOM 2125 O O . VAL A 1 295 ? 10.511 -2.038 -5.895 1.00 90.75 295 VAL A O 1
ATOM 2128 N N . ASN A 1 296 ? 9.487 -2.490 -3.946 1.00 92.56 296 ASN A N 1
ATOM 2129 C CA . ASN A 1 296 ? 9.461 -3.941 -4.086 1.00 92.56 296 ASN A CA 1
ATOM 2130 C C . ASN A 1 296 ? 8.009 -4.430 -4.147 1.00 92.56 296 ASN A C 1
ATOM 2132 O O . ASN A 1 296 ? 7.337 -4.503 -3.119 1.00 92.56 296 ASN A O 1
ATOM 2136 N N . VAL A 1 297 ? 7.538 -4.831 -5.324 1.00 93.69 297 VAL A N 1
ATOM 2137 C CA . VAL A 1 297 ? 6.256 -5.517 -5.532 1.00 93.69 297 VAL A CA 1
ATOM 2138 C C . VAL A 1 297 ? 6.548 -7.003 -5.709 1.00 93.69 297 VAL A C 1
ATOM 2140 O O . VAL A 1 297 ? 6.979 -7.432 -6.776 1.00 93.69 297 VAL A O 1
ATOM 2143 N N . SER A 1 298 ? 6.383 -7.805 -4.655 1.00 92.75 298 SER A N 1
ATOM 2144 C CA . SER A 1 298 ? 6.910 -9.177 -4.662 1.00 92.75 298 SER A CA 1
ATOM 2145 C C . SER A 1 298 ? 6.033 -10.232 -4.013 1.00 92.75 298 SER A C 1
ATOM 2147 O O . SER A 1 298 ? 5.247 -9.947 -3.121 1.00 92.75 298 SER A O 1
ATOM 2149 N N . GLU A 1 299 ? 6.181 -11.488 -4.429 1.00 93.31 299 GLU A N 1
ATOM 2150 C CA . GLU A 1 299 ? 5.514 -12.641 -3.800 1.00 93.31 299 GLU A CA 1
ATOM 2151 C C . GLU A 1 299 ? 3.975 -12.511 -3.692 1.00 93.31 299 GLU A C 1
ATOM 2153 O O . GLU A 1 299 ? 3.347 -13.197 -2.884 1.00 93.31 299 GLU A O 1
ATOM 2158 N N . ASN A 1 300 ? 3.339 -11.634 -4.479 1.00 92.38 300 ASN A N 1
ATOM 2159 C CA . ASN A 1 300 ? 1.885 -11.482 -4.493 1.00 92.38 300 ASN A CA 1
ATOM 2160 C C . ASN A 1 300 ? 1.251 -12.674 -5.223 1.00 92.38 300 ASN A C 1
ATOM 2162 O O . ASN A 1 300 ? 1.795 -13.166 -6.203 1.00 92.38 300 ASN A O 1
ATOM 2166 N N . GLU A 1 301 ? 0.101 -13.163 -4.757 1.00 93.12 301 GLU A N 1
ATOM 2167 C CA . GLU A 1 301 ? -0.572 -14.326 -5.355 1.00 93.12 301 GLU A CA 1
ATOM 2168 C C . GLU A 1 301 ? -1.062 -14.030 -6.776 1.00 93.12 301 GLU A C 1
ATOM 2170 O O . GLU A 1 301 ? -0.953 -14.877 -7.657 1.00 93.12 301 GLU A O 1
ATOM 2175 N N . VAL A 1 302 ? -1.635 -12.844 -6.972 1.00 92.50 302 VAL A N 1
ATOM 2176 C CA . VAL A 1 302 ? -2.126 -12.335 -8.254 1.00 92.50 302 VAL A CA 1
ATOM 2177 C C . VAL A 1 302 ? -2.246 -10.818 -8.157 1.00 92.50 302 VAL A C 1
ATOM 2179 O O . VAL A 1 302 ? -2.620 -10.299 -7.094 1.00 92.50 302 VAL A O 1
ATOM 2182 N N . ILE A 1 303 ? -1.943 -10.128 -9.253 1.00 92.81 303 ILE A N 1
ATOM 2183 C CA . ILE A 1 303 ? -2.146 -8.689 -9.415 1.00 92.81 303 ILE A CA 1
ATOM 2184 C C . ILE A 1 303 ? -2.936 -8.470 -10.702 1.00 92.81 303 ILE A C 1
ATOM 2186 O O . ILE A 1 303 ? -2.454 -8.779 -11.785 1.00 92.81 303 ILE A O 1
ATOM 2190 N N . ASN A 1 304 ? -4.143 -7.930 -10.583 1.00 91.38 304 ASN A N 1
ATOM 2191 C CA . ASN A 1 304 ? -4.956 -7.554 -11.735 1.00 91.38 304 ASN A CA 1
ATOM 2192 C C . ASN A 1 304 ? -5.220 -6.054 -11.705 1.00 91.38 304 ASN A C 1
ATOM 2194 O O . ASN A 1 304 ? -5.552 -5.537 -10.642 1.00 91.38 304 ASN A O 1
ATOM 2198 N N . GLY A 1 305 ? -5.166 -5.394 -12.854 1.00 86.56 305 GLY A N 1
ATOM 2199 C CA . GLY A 1 305 ? -5.750 -4.071 -13.065 1.00 86.56 305 GLY A CA 1
ATOM 2200 C C . GLY A 1 305 ? -6.626 -4.056 -14.314 1.00 86.56 305 GLY A C 1
ATOM 2201 O O . GLY A 1 305 ? -6.516 -4.929 -15.174 1.00 86.56 305 GLY A O 1
ATOM 2202 N N . THR A 1 306 ? -7.523 -3.077 -14.424 1.00 84.00 306 THR A N 1
ATOM 2203 C CA . THR A 1 306 ? -8.228 -2.808 -15.687 1.00 84.00 306 THR A CA 1
ATOM 2204 C C . THR A 1 306 ? -7.347 -2.099 -16.699 1.00 84.00 306 THR A C 1
ATOM 2206 O O . THR A 1 306 ? -7.620 -2.209 -17.889 1.00 84.00 306 THR A O 1
ATOM 2209 N N . HIS A 1 307 ? -6.324 -1.369 -16.265 1.00 84.44 307 HIS A N 1
ATOM 2210 C CA . HIS A 1 307 ? -5.347 -0.732 -17.146 1.00 84.44 307 HIS A CA 1
ATOM 2211 C C . HIS A 1 307 ? -4.038 -1.489 -17.075 1.00 84.44 307 HIS A C 1
ATOM 2213 O O . HIS A 1 307 ? -3.840 -2.379 -17.899 1.00 84.44 307 HIS A O 1
ATOM 2219 N N . GLU A 1 308 ? -3.251 -1.236 -16.036 1.00 86.56 308 GLU A N 1
ATOM 2220 C CA . GLU A 1 308 ? -1.991 -1.915 -15.780 1.00 86.56 308 GLU A CA 1
ATOM 2221 C C . GLU A 1 308 ? -2.097 -2.872 -14.594 1.00 86.56 308 GLU A C 1
ATOM 2223 O O . GLU A 1 308 ? -2.784 -2.603 -13.605 1.00 86.56 308 GLU A O 1
ATOM 2228 N N . GLY A 1 309 ? -1.387 -3.998 -14.638 1.00 87.81 309 GLY A N 1
ATOM 2229 C CA . GLY A 1 309 ? -1.230 -4.824 -13.440 1.00 87.81 309 GLY A CA 1
ATOM 2230 C C . GLY A 1 309 ? -0.424 -4.068 -12.381 1.00 87.81 309 GLY A C 1
ATOM 2231 O O . GLY A 1 309 ? -0.891 -3.852 -11.258 1.00 87.81 309 GLY A O 1
ATOM 2232 N N . VAL A 1 310 ? 0.771 -3.626 -12.770 1.00 92.38 310 VAL A N 1
ATOM 2233 C CA . VAL A 1 310 ? 1.675 -2.794 -11.968 1.00 92.38 310 VAL A CA 1
ATOM 2234 C C . VAL A 1 310 ? 2.130 -1.602 -12.804 1.00 92.38 310 VAL A C 1
ATOM 2236 O O . VAL A 1 310 ? 2.667 -1.808 -13.885 1.00 92.38 310 VAL A O 1
ATOM 2239 N N . GLN A 1 311 ? 1.967 -0.394 -12.277 1.00 92.38 311 GLN A N 1
ATOM 2240 C CA . GLN A 1 311 ? 2.494 0.851 -12.827 1.00 92.38 311 GLN A CA 1
ATOM 2241 C C . GLN A 1 311 ? 3.435 1.485 -11.801 1.00 92.38 311 GLN A C 1
ATOM 2243 O O . GLN A 1 311 ? 3.088 1.599 -10.621 1.00 92.38 311 GLN A O 1
ATOM 2248 N N . ILE A 1 312 ? 4.642 1.847 -12.226 1.00 90.19 312 ILE A N 1
ATOM 2249 C CA . ILE A 1 312 ? 5.590 2.594 -11.401 1.00 90.19 312 ILE A CA 1
ATOM 2250 C C . ILE A 1 312 ? 6.135 3.747 -12.226 1.00 90.19 312 ILE A C 1
ATOM 2252 O O . ILE A 1 312 ? 6.950 3.537 -13.125 1.00 90.19 312 ILE A O 1
ATOM 2256 N N . ASP A 1 313 ? 5.740 4.953 -11.854 1.00 89.12 313 ASP A N 1
ATOM 2257 C CA . ASP A 1 313 ? 6.167 6.171 -12.505 1.00 89.12 313 ASP A CA 1
ATOM 2258 C C . ASP A 1 313 ? 7.062 6.987 -11.581 1.00 89.12 313 ASP A C 1
ATOM 2260 O O . ASP A 1 313 ? 6.803 7.175 -10.393 1.00 89.12 313 ASP A O 1
ATOM 2264 N N . PHE A 1 314 ? 8.170 7.453 -12.138 1.00 86.50 314 PHE A N 1
ATOM 2265 C CA . PHE A 1 314 ? 9.073 8.378 -11.490 1.00 86.50 314 PHE A CA 1
ATOM 2266 C C . PHE A 1 314 ? 9.327 9.563 -12.414 1.00 86.50 314 PHE A C 1
ATOM 2268 O O . PHE A 1 314 ? 9.946 9.422 -13.471 1.00 86.50 314 PHE A O 1
ATOM 2275 N N . PHE A 1 315 ? 8.910 10.740 -11.971 1.00 82.31 315 PHE A N 1
ATOM 2276 C CA . PHE A 1 315 ? 9.047 12.013 -12.653 1.00 82.31 315 PHE A CA 1
ATOM 2277 C C . PHE A 1 315 ? 9.808 12.972 -11.752 1.00 82.31 315 PHE A C 1
ATOM 2279 O O . PHE A 1 315 ? 9.261 13.581 -10.835 1.00 82.31 315 PHE A O 1
ATOM 2286 N N . GLY A 1 316 ? 11.103 13.137 -11.982 1.00 75.44 316 GLY A N 1
ATOM 2287 C CA . GLY A 1 316 ? 11.854 13.935 -11.033 1.00 75.44 316 GLY A CA 1
ATOM 2288 C C . GLY A 1 316 ? 13.241 14.316 -11.454 1.00 75.44 316 GLY A C 1
ATOM 2289 O O . GLY A 1 316 ? 13.699 14.049 -12.560 1.00 75.44 316 GLY A O 1
ATOM 2290 N N . CYS A 1 317 ? 13.928 14.975 -10.537 1.00 69.81 317 CYS A N 1
ATOM 2291 C CA . CYS A 1 317 ? 15.318 15.317 -10.735 1.00 69.81 317 CYS A CA 1
ATOM 2292 C C . CYS A 1 317 ? 16.085 15.130 -9.430 1.00 69.81 317 CYS A C 1
ATOM 2294 O O . CYS A 1 317 ? 15.577 15.406 -8.344 1.00 69.81 317 CYS A O 1
ATOM 2296 N N . GLY A 1 318 ? 17.302 14.600 -9.517 1.00 63.19 318 GLY A N 1
ATOM 2297 C CA . GLY A 1 318 ? 18.047 14.208 -8.328 1.00 63.19 318 GLY A CA 1
ATOM 2298 C C . GLY A 1 318 ? 19.539 14.432 -8.436 1.00 63.19 318 GLY A C 1
ATOM 2299 O O . GLY A 1 318 ? 20.067 14.673 -9.518 1.00 63.19 318 GLY A O 1
ATOM 2300 N N . ARG A 1 319 ? 20.226 14.396 -7.293 1.00 66.69 319 ARG A N 1
ATOM 2301 C CA . ARG A 1 319 ? 21.692 14.440 -7.192 1.00 66.69 319 ARG A CA 1
ATOM 2302 C C . ARG A 1 319 ? 22.155 13.229 -6.394 1.00 66.69 319 ARG A C 1
ATOM 2304 O O . ARG A 1 319 ? 21.782 13.122 -5.236 1.00 66.69 319 ARG A O 1
ATOM 2311 N N . GLU A 1 320 ? 23.011 12.390 -6.984 1.00 65.94 320 GLU A N 1
ATOM 2312 C CA . GLU A 1 320 ? 23.530 11.171 -6.333 1.00 65.94 320 GLU A CA 1
ATOM 2313 C C . GLU A 1 320 ? 22.391 10.245 -5.862 1.00 65.94 320 GLU A C 1
ATOM 2315 O O . GLU A 1 320 ? 22.337 9.822 -4.707 1.00 65.94 320 GLU A O 1
ATOM 2320 N N . SER A 1 321 ? 21.451 9.964 -6.764 1.00 75.50 321 SER A N 1
ATOM 2321 C CA . SER A 1 321 ? 20.204 9.262 -6.451 1.00 75.50 321 SER A CA 1
ATOM 2322 C C . SER A 1 321 ? 20.218 7.831 -6.982 1.00 75.50 321 SER A C 1
ATOM 2324 O O . SER A 1 321 ? 20.915 7.513 -7.947 1.00 75.50 321 SER A O 1
ATOM 2326 N N 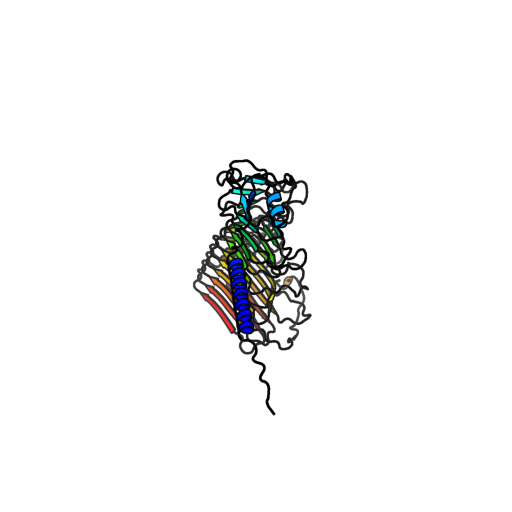. GLY A 1 322 ? 19.440 6.959 -6.343 1.00 83.00 322 GLY A N 1
ATOM 2327 C CA . GLY A 1 322 ? 19.256 5.576 -6.776 1.00 83.00 322 GLY A CA 1
ATOM 2328 C C . GLY A 1 322 ? 17.776 5.248 -6.895 1.00 83.00 322 GLY A C 1
ATOM 2329 O O . GLY A 1 322 ? 17.021 5.511 -5.965 1.00 83.00 322 GLY A O 1
ATOM 2330 N N . ILE A 1 323 ? 17.355 4.665 -8.008 1.00 86.81 323 ILE A N 1
ATOM 2331 C CA . ILE A 1 323 ? 15.975 4.219 -8.199 1.00 86.81 323 ILE A CA 1
ATOM 2332 C C . ILE A 1 323 ? 16.003 2.710 -8.364 1.00 86.81 323 ILE A C 1
ATOM 2334 O O . ILE A 1 323 ? 16.574 2.201 -9.323 1.00 86.81 323 ILE A O 1
ATOM 2338 N N . ASN A 1 324 ? 15.407 1.995 -7.416 1.00 90.06 324 ASN A N 1
ATOM 2339 C CA . ASN A 1 324 ? 15.370 0.541 -7.406 1.00 90.06 324 ASN A CA 1
ATOM 2340 C C . ASN A 1 324 ? 13.924 0.056 -7.467 1.00 90.06 324 ASN A C 1
ATOM 2342 O O . ASN A 1 324 ? 13.218 0.098 -6.461 1.00 90.06 324 ASN A O 1
ATOM 2346 N N . PHE A 1 325 ? 13.503 -0.455 -8.615 1.00 92.56 325 PHE A N 1
ATOM 2347 C CA . PHE A 1 325 ? 12.179 -1.031 -8.803 1.00 92.56 325 PHE A CA 1
ATOM 2348 C C . PHE A 1 325 ? 12.290 -2.533 -9.038 1.00 92.56 325 PHE A C 1
ATOM 2350 O O . PHE A 1 325 ? 12.986 -2.986 -9.946 1.00 92.56 325 PHE A O 1
ATOM 2357 N N . HIS A 1 326 ? 11.614 -3.305 -8.196 1.00 92.88 326 HIS A N 1
ATOM 2358 C CA . HIS A 1 326 ? 11.629 -4.761 -8.212 1.00 92.88 326 HIS A CA 1
ATOM 2359 C C . HIS A 1 326 ? 10.192 -5.282 -8.270 1.00 92.88 326 HIS A C 1
ATOM 2361 O O . HIS A 1 326 ? 9.430 -5.096 -7.322 1.00 92.88 326 HIS A O 1
ATOM 2367 N N . VAL A 1 327 ? 9.825 -5.949 -9.362 1.00 93.44 327 VAL A N 1
ATOM 2368 C CA . VAL A 1 327 ? 8.552 -6.656 -9.543 1.00 93.44 327 VAL A CA 1
ATOM 2369 C C . VAL A 1 327 ? 8.867 -8.147 -9.622 1.00 93.44 327 VAL A C 1
ATOM 2371 O O . VAL A 1 327 ? 9.046 -8.693 -10.710 1.00 93.44 327 VAL A O 1
ATOM 2374 N N . ASP A 1 328 ? 9.000 -8.792 -8.459 1.00 91.56 328 ASP A N 1
ATOM 2375 C CA . ASP A 1 328 ? 9.679 -10.088 -8.351 1.00 91.56 328 ASP A CA 1
ATOM 2376 C C . ASP A 1 328 ? 8.849 -11.190 -7.676 1.00 91.56 328 ASP A C 1
ATOM 2378 O O . ASP A 1 328 ? 8.317 -11.026 -6.578 1.00 91.56 328 ASP A O 1
ATOM 2382 N N . GLY A 1 329 ? 8.817 -12.385 -8.265 1.00 91.50 329 GLY A N 1
ATOM 2383 C CA . GLY A 1 329 ? 8.265 -13.572 -7.607 1.00 91.50 329 GLY A CA 1
ATOM 2384 C C . GLY A 1 329 ? 6.745 -13.560 -7.425 1.00 91.50 329 GLY A C 1
ATOM 2385 O O . GLY A 1 329 ? 6.237 -14.299 -6.578 1.00 91.50 329 GLY A O 1
ATOM 2386 N N . ASN A 1 330 ? 6.015 -12.709 -8.148 1.00 93.88 330 ASN A N 1
ATOM 2387 C CA . ASN A 1 330 ? 4.556 -12.671 -8.090 1.00 93.88 330 ASN A CA 1
ATOM 2388 C C . ASN A 1 330 ? 3.953 -13.873 -8.843 1.00 93.88 330 ASN A C 1
ATOM 2390 O O . ASN A 1 330 ? 4.618 -14.533 -9.638 1.00 93.88 330 ASN A O 1
ATOM 2394 N N . GLY A 1 331 ? 2.683 -14.183 -8.590 1.00 94.12 331 GLY A N 1
ATOM 2395 C CA . GLY A 1 331 ? 1.896 -15.062 -9.450 1.00 94.12 331 GLY A CA 1
ATOM 2396 C C . GLY A 1 331 ? 1.558 -14.365 -10.766 1.00 94.12 331 GLY A C 1
ATOM 2397 O O . GLY A 1 331 ? 2.414 -13.716 -11.363 1.00 94.12 331 GLY A O 1
ATOM 2398 N N . ASP A 1 332 ? 0.317 -14.496 -11.222 1.00 92.81 332 ASP A N 1
ATOM 2399 C CA . ASP A 1 332 ? -0.087 -13.883 -12.489 1.00 92.81 332 ASP A CA 1
ATOM 2400 C C . ASP A 1 332 ? -0.234 -12.359 -12.325 1.00 92.81 332 ASP A C 1
ATOM 2402 O O . ASP A 1 332 ? -0.810 -11.885 -11.336 1.00 92.81 332 ASP A O 1
ATOM 2406 N N . ILE A 1 333 ? 0.280 -11.603 -13.297 1.00 92.69 333 ILE A N 1
ATOM 2407 C CA . ILE A 1 333 ? 0.132 -10.148 -13.394 1.00 92.69 333 ILE A CA 1
ATOM 2408 C C . ILE A 1 333 ? -0.650 -9.842 -14.669 1.00 92.69 333 ILE A C 1
ATOM 2410 O O . ILE A 1 333 ? -0.165 -10.083 -15.771 1.00 92.69 333 ILE A O 1
ATOM 2414 N N . ASN A 1 334 ? -1.857 -9.304 -14.521 1.00 90.12 334 ASN A N 1
ATOM 2415 C CA . ASN A 1 334 ? -2.747 -9.031 -15.643 1.00 90.12 334 ASN A CA 1
ATOM 2416 C C . ASN A 1 334 ? -3.054 -7.534 -15.724 1.00 90.12 334 ASN A C 1
ATOM 2418 O O . ASN A 1 334 ? -3.720 -6.985 -14.841 1.00 90.12 334 ASN A O 1
ATOM 2422 N N . GLY A 1 335 ? -2.585 -6.902 -16.795 1.00 82.81 335 GLY A N 1
ATOM 2423 C CA . GLY A 1 335 ? -3.084 -5.620 -17.272 1.00 82.81 335 GLY A CA 1
ATOM 2424 C C . GLY A 1 335 ? -4.322 -5.842 -18.134 1.00 82.81 335 GLY A C 1
ATOM 2425 O O . GLY A 1 335 ? -4.432 -6.845 -18.844 1.00 82.81 335 GLY A O 1
ATOM 2426 N N . GLY A 1 336 ? -5.284 -4.930 -18.048 1.00 81.94 336 GLY A N 1
ATOM 2427 C CA . GLY A 1 336 ? -6.437 -4.938 -18.936 1.00 81.94 336 GLY A CA 1
ATOM 2428 C C . GLY A 1 336 ? -6.077 -4.246 -20.245 1.00 81.94 336 GLY A C 1
ATOM 2429 O O . GLY A 1 336 ? -5.501 -4.862 -21.129 1.00 81.94 336 GLY A O 1
ATOM 2430 N N . VAL A 1 337 ? -6.423 -2.963 -20.374 1.00 78.38 337 VAL A N 1
ATOM 2431 C CA . VAL A 1 337 ? -6.253 -2.198 -21.625 1.00 78.38 337 VAL A CA 1
ATOM 2432 C C . VAL A 1 337 ? -4.787 -1.936 -21.984 1.00 78.38 337 VAL A C 1
ATOM 2434 O O . VAL A 1 337 ? -4.469 -1.858 -23.170 1.00 78.38 337 VAL A O 1
ATOM 2437 N N . PHE A 1 338 ? -3.921 -1.785 -20.983 1.00 83.31 338 PHE A N 1
ATOM 2438 C CA . PHE A 1 338 ? -2.520 -1.406 -21.150 1.00 83.31 338 PHE A CA 1
ATOM 2439 C C . PHE A 1 338 ? -1.612 -2.530 -20.654 1.00 83.31 338 PHE A C 1
ATOM 2441 O O . PHE A 1 338 ? -1.928 -3.705 -20.852 1.00 83.31 338 PHE A O 1
ATOM 2448 N N . ASP A 1 339 ? -0.461 -2.194 -20.085 1.00 83.25 339 ASP A N 1
ATOM 2449 C CA . ASP A 1 339 ? 0.623 -3.138 -19.882 1.00 83.25 339 ASP A CA 1
ATOM 2450 C C . ASP A 1 339 ? 0.398 -4.059 -18.676 1.00 83.25 339 ASP A C 1
ATOM 2452 O O . ASP A 1 339 ? -0.235 -3.696 -17.690 1.00 83.25 339 ASP A O 1
ATOM 2456 N N . GLY A 1 340 ? 0.946 -5.274 -18.703 1.00 85.75 340 GLY A N 1
ATOM 2457 C CA . GLY A 1 340 ? 0.982 -6.098 -17.488 1.00 85.75 340 GLY A CA 1
ATOM 2458 C C . GLY A 1 340 ? 1.813 -5.416 -16.395 1.00 85.75 340 GLY A C 1
ATOM 2459 O O . GLY A 1 340 ? 1.361 -5.250 -15.260 1.00 85.75 340 GLY A O 1
ATOM 2460 N N . VAL A 1 341 ? 3.013 -4.975 -16.772 1.00 91.75 341 VAL A N 1
ATOM 2461 C CA . VAL A 1 341 ? 3.909 -4.148 -15.958 1.00 91.75 341 VAL A CA 1
ATOM 2462 C C . VAL A 1 341 ? 4.371 -2.955 -16.792 1.00 91.75 341 VAL A C 1
ATOM 2464 O O . VAL A 1 341 ? 4.988 -3.171 -17.836 1.00 91.75 341 VAL A O 1
ATOM 2467 N N . ASP A 1 342 ? 4.130 -1.739 -16.308 1.00 91.81 342 ASP A N 1
ATOM 2468 C CA . ASP A 1 342 ? 4.691 -0.495 -16.839 1.00 91.81 342 ASP A CA 1
ATOM 2469 C C . ASP A 1 342 ? 5.605 0.158 -15.796 1.00 91.81 342 ASP A C 1
ATOM 2471 O O . ASP A 1 342 ? 5.261 0.276 -14.617 1.00 91.81 342 ASP A O 1
ATOM 2475 N N . VAL A 1 343 ? 6.801 0.544 -16.226 1.00 90.50 343 VAL A N 1
ATOM 2476 C CA . VAL A 1 343 ? 7.758 1.276 -15.401 1.00 90.50 343 VAL A CA 1
ATOM 2477 C C . VAL A 1 343 ? 8.324 2.429 -16.211 1.00 90.50 343 VAL A C 1
ATOM 2479 O O . VAL A 1 343 ? 9.111 2.206 -17.140 1.00 90.50 343 VAL A O 1
ATOM 2482 N N . SER A 1 344 ? 8.007 3.656 -15.807 1.00 89.25 344 SER A N 1
ATOM 2483 C CA . SER A 1 344 ? 8.542 4.869 -16.417 1.00 89.25 344 SER A CA 1
ATOM 2484 C C . SER A 1 344 ? 9.434 5.625 -15.443 1.00 89.25 344 SER A C 1
ATOM 2486 O O . SER A 1 344 ? 9.038 6.006 -14.350 1.00 89.25 344 SER A O 1
ATOM 2488 N N . VAL A 1 345 ? 10.676 5.868 -15.850 1.00 86.56 345 VAL A N 1
ATOM 2489 C CA . VAL A 1 345 ? 11.626 6.723 -15.137 1.00 86.56 345 VAL A CA 1
ATOM 2490 C C . VAL A 1 345 ? 11.992 7.872 -16.057 1.00 86.56 345 VAL A C 1
ATOM 2492 O O . VAL A 1 345 ? 12.774 7.690 -16.991 1.00 86.56 345 VAL A O 1
ATOM 2495 N N . LEU A 1 346 ? 11.439 9.050 -15.789 1.00 83.94 346 LEU A N 1
ATOM 2496 C CA . LEU A 1 346 ? 11.802 10.301 -16.440 1.00 83.94 346 LEU A CA 1
ATOM 2497 C C . LEU A 1 346 ? 12.583 11.170 -15.457 1.00 83.94 346 LEU A C 1
ATOM 2499 O O . LEU A 1 346 ? 12.023 11.855 -14.597 1.00 83.94 346 LEU A O 1
ATOM 2503 N N . ALA A 1 347 ? 13.901 11.144 -15.611 1.00 76.62 347 ALA A N 1
ATOM 2504 C CA . ALA A 1 347 ? 14.808 12.000 -14.875 1.00 76.62 347 ALA A CA 1
ATOM 2505 C C . ALA A 1 347 ? 15.334 13.108 -15.796 1.00 76.62 347 ALA A C 1
ATOM 2507 O O . ALA A 1 347 ? 16.198 12.855 -16.637 1.00 76.62 347 ALA A O 1
ATOM 2508 N N . ASP A 1 348 ? 14.834 14.336 -15.641 1.00 68.94 348 ASP A N 1
ATOM 2509 C CA . ASP A 1 348 ? 15.376 15.503 -16.353 1.00 68.94 348 ASP A CA 1
ATOM 2510 C C . ASP A 1 348 ? 16.297 16.317 -15.434 1.00 68.94 348 ASP A C 1
ATOM 2512 O O . ASP A 1 348 ? 16.140 16.343 -14.211 1.00 68.94 348 ASP A O 1
ATOM 2516 N N . ALA A 1 349 ? 17.285 17.008 -16.001 1.00 56.12 349 ALA A N 1
ATOM 2517 C CA . ALA A 1 349 ? 18.124 17.904 -15.221 1.00 56.12 349 ALA A CA 1
ATOM 2518 C C . ALA A 1 349 ? 17.273 19.079 -14.728 1.00 56.12 349 ALA A C 1
ATOM 2520 O O . ALA A 1 349 ? 16.672 19.782 -15.537 1.00 56.12 349 ALA A O 1
ATOM 2521 N N . CYS A 1 350 ? 17.265 19.327 -13.412 1.00 54.09 350 CYS A N 1
ATOM 2522 C CA . CYS A 1 350 ? 16.531 20.430 -12.789 1.00 54.09 350 CYS A CA 1
ATOM 2523 C C . CYS A 1 350 ? 16.977 21.793 -13.368 1.00 54.09 350 CYS A C 1
ATOM 2525 O O . CYS A 1 350 ? 17.841 22.476 -12.812 1.00 54.09 350 CYS A O 1
ATOM 2527 N N . ALA A 1 351 ? 16.423 22.230 -14.495 1.00 48.56 351 ALA A N 1
ATOM 2528 C CA . ALA A 1 351 ? 16.546 23.609 -14.921 1.00 48.56 351 ALA A CA 1
ATOM 2529 C C . ALA A 1 351 ? 15.527 24.406 -14.103 1.00 48.56 351 ALA A C 1
ATOM 2531 O O . ALA A 1 351 ? 14.326 24.202 -14.261 1.00 48.56 351 ALA A O 1
ATOM 2532 N N . GLU A 1 352 ? 15.984 25.313 -13.231 1.00 45.84 352 GLU A N 1
ATOM 2533 C CA . GLU A 1 352 ? 15.096 26.277 -12.565 1.00 45.84 352 GLU A CA 1
ATOM 2534 C C . GLU A 1 352 ? 14.230 26.983 -13.633 1.00 45.84 352 GLU A C 1
ATOM 2536 O O . GLU A 1 352 ? 14.718 27.821 -14.399 1.00 45.84 352 GLU A O 1
ATOM 2541 N N . GLY A 1 353 ? 12.943 26.627 -13.715 1.00 42.66 353 GLY A N 1
ATOM 2542 C CA . GLY A 1 353 ? 11.992 27.182 -14.685 1.00 42.66 353 GLY A CA 1
ATOM 2543 C C . GLY A 1 353 ? 11.884 26.456 -16.035 1.00 42.66 353 GLY A C 1
ATOM 2544 O O . GLY A 1 353 ? 11.363 27.048 -16.985 1.00 42.66 353 GLY A O 1
ATOM 2545 N N . GLY A 1 354 ? 12.366 25.215 -16.147 1.00 38.56 354 GLY A N 1
ATOM 2546 C CA . GLY A 1 354 ? 12.029 24.321 -17.256 1.00 38.56 354 GLY A CA 1
ATOM 2547 C C . GLY A 1 354 ? 10.599 23.796 -17.117 1.00 38.56 354 GLY A C 1
ATOM 2548 O O . GLY A 1 354 ? 10.200 23.355 -16.048 1.00 38.56 354 GLY A O 1
ATOM 2549 N N . THR A 1 355 ? 9.804 23.870 -18.181 1.00 40.09 355 THR A N 1
ATOM 2550 C CA . THR A 1 355 ? 8.533 23.140 -18.251 1.00 40.09 355 THR A CA 1
ATOM 2551 C C . THR A 1 355 ? 8.847 21.659 -18.400 1.00 40.09 355 THR A C 1
ATOM 2553 O O . THR A 1 355 ? 9.474 21.290 -19.395 1.00 40.09 355 THR A O 1
ATOM 2556 N N . PHE A 1 356 ? 8.419 20.850 -17.434 1.00 41.03 356 PHE A N 1
ATOM 2557 C CA . PHE A 1 356 ? 8.475 19.395 -17.506 1.00 41.03 356 PHE A CA 1
ATOM 2558 C C . PHE A 1 356 ? 7.692 18.918 -18.737 1.00 41.03 356 PHE A C 1
ATOM 2560 O O . PHE A 1 356 ? 6.570 19.372 -18.982 1.00 41.03 356 PHE A O 1
ATOM 2567 N N . PHE A 1 357 ? 8.302 18.067 -19.561 1.00 38.81 357 PHE A N 1
ATOM 2568 C CA . PHE A 1 357 ? 7.627 17.432 -20.688 1.00 38.81 357 PHE A CA 1
ATOM 2569 C C . PHE A 1 357 ? 7.373 15.980 -20.303 1.00 38.81 357 PHE A C 1
ATOM 2571 O O . PHE A 1 357 ? 8.312 15.196 -20.224 1.00 38.81 357 PHE A O 1
ATOM 2578 N N . VAL A 1 358 ? 6.106 15.636 -20.072 1.00 38.75 358 VAL A N 1
ATOM 2579 C CA . VAL A 1 358 ? 5.676 14.257 -19.830 1.00 38.75 358 VAL A CA 1
ATOM 2580 C C . VAL A 1 358 ? 5.983 13.437 -21.084 1.00 38.75 358 VAL A C 1
ATOM 2582 O O . VAL A 1 358 ? 5.338 13.600 -22.122 1.00 38.75 358 VAL A O 1
ATOM 2585 N N . ALA A 1 359 ? 6.998 12.582 -21.012 1.00 35.34 359 ALA A N 1
ATOM 2586 C CA . ALA A 1 359 ? 7.238 11.532 -21.991 1.00 35.34 359 ALA A CA 1
ATOM 2587 C C . ALA A 1 359 ? 6.539 10.259 -21.494 1.00 35.34 359 ALA A C 1
ATOM 2589 O O . ALA A 1 359 ? 7.158 9.386 -20.904 1.00 35.34 359 ALA A O 1
ATOM 2590 N N . GLY A 1 360 ? 5.225 10.203 -21.692 1.00 34.88 360 GLY A N 1
ATOM 2591 C CA . GLY A 1 360 ? 4.371 9.097 -21.245 1.00 34.88 360 GLY A CA 1
ATOM 2592 C C . GLY A 1 360 ? 2.972 9.180 -21.851 1.00 34.88 360 GLY A C 1
ATOM 2593 O O . GLY A 1 360 ? 2.404 8.171 -22.248 1.00 34.88 360 GLY A O 1
ATOM 2594 N N . GLU A 1 361 ? 2.464 10.394 -22.091 1.00 37.22 361 GLU A N 1
ATOM 2595 C CA . GLU A 1 361 ? 1.319 10.566 -22.983 1.00 37.22 361 GLU A CA 1
ATOM 2596 C C . GLU A 1 361 ? 1.770 10.445 -24.444 1.00 37.22 361 GLU A C 1
ATOM 2598 O O . GLU A 1 361 ? 2.608 11.214 -24.931 1.00 37.22 361 GLU A O 1
ATOM 2603 N N . GLU A 1 362 ? 1.203 9.487 -25.178 1.00 40.94 362 GLU A N 1
ATOM 2604 C CA . GLU A 1 362 ? 1.452 9.395 -26.609 1.00 40.94 362 GLU A CA 1
ATOM 2605 C C . GLU A 1 362 ? 1.102 10.713 -27.345 1.00 40.94 362 GLU A C 1
ATOM 2607 O O . GLU A 1 362 ? 0.111 11.387 -27.039 1.00 40.94 362 GLU A O 1
ATOM 2612 N N . PRO A 1 363 ? 1.879 11.078 -28.383 1.00 33.47 363 PRO A N 1
ATOM 2613 C CA . PRO A 1 363 ? 1.872 12.390 -29.045 1.00 33.47 363 PRO A CA 1
ATOM 2614 C C . PRO A 1 363 ? 0.585 12.767 -29.809 1.00 33.47 363 PRO A C 1
ATOM 2616 O O . PRO A 1 363 ? 0.543 13.819 -30.457 1.00 33.47 363 PRO A O 1
ATOM 2619 N N . ASP A 1 364 ? -0.474 11.962 -29.746 1.00 34.53 364 ASP A N 1
ATOM 2620 C CA . ASP A 1 364 ? -1.713 12.194 -30.493 1.00 34.53 364 ASP A CA 1
ATOM 2621 C C . ASP A 1 364 ? -2.723 13.111 -29.771 1.00 34.53 364 ASP A C 1
ATOM 2623 O O . ASP A 1 364 ? -3.657 13.611 -30.412 1.00 34.53 364 ASP A O 1
ATOM 2627 N N . CYS A 1 365 ? -2.498 13.457 -28.495 1.00 30.77 365 CYS A N 1
ATOM 2628 C CA . CYS A 1 365 ? -3.320 14.442 -27.773 1.00 30.77 365 CYS A CA 1
ATOM 2629 C C . CYS A 1 365 ? -2.780 15.885 -27.818 1.00 30.77 365 CYS A C 1
ATOM 2631 O O . CYS A 1 365 ? -3.548 16.831 -27.613 1.00 30.77 365 CYS A O 1
ATOM 2633 N N . ILE A 1 366 ? -1.514 16.110 -28.198 1.00 33.19 366 ILE A N 1
ATOM 2634 C CA . ILE A 1 366 ? -0.956 17.462 -28.371 1.00 33.19 366 ILE A CA 1
ATOM 2635 C C . ILE A 1 366 ? -0.236 17.564 -29.717 1.00 33.19 366 ILE A C 1
ATOM 2637 O O . ILE A 1 366 ? 0.938 17.246 -29.870 1.00 33.19 366 ILE A O 1
ATOM 2641 N N . GLY A 1 367 ? -0.946 18.095 -30.716 1.00 24.72 367 GLY A N 1
ATOM 2642 C CA . GLY A 1 367 ? -0.420 18.410 -32.048 1.00 24.72 367 GLY A CA 1
ATOM 2643 C C . GLY A 1 367 ? 0.605 19.555 -32.058 1.00 24.72 367 GLY A C 1
ATOM 2644 O O . GLY A 1 367 ? 0.355 20.610 -32.650 1.00 24.72 367 GLY A O 1
ATOM 2645 N N . GLY A 1 368 ? 1.764 19.353 -31.434 1.00 28.03 368 GLY A N 1
ATOM 2646 C CA . GLY A 1 368 ? 2.879 20.289 -31.390 1.00 28.03 368 GLY A CA 1
ATOM 2647 C C . GLY A 1 368 ? 4.202 19.582 -31.659 1.00 28.03 368 GLY A C 1
ATOM 2648 O O . GLY A 1 368 ? 4.739 18.891 -30.810 1.00 28.03 368 GLY A O 1
ATOM 2649 N N . THR A 1 369 ? 4.768 19.783 -32.849 1.00 28.75 369 THR A N 1
ATOM 2650 C CA . THR A 1 369 ? 6.155 19.402 -33.139 1.00 28.75 369 THR A CA 1
ATOM 2651 C C . THR A 1 369 ? 7.079 20.322 -32.336 1.00 28.75 369 THR A C 1
ATOM 2653 O O . THR A 1 369 ? 7.261 21.479 -32.726 1.00 28.75 369 THR A O 1
ATOM 2656 N N . VAL A 1 370 ? 7.646 19.854 -31.224 1.00 33.34 370 VAL A N 1
ATOM 2657 C CA . VAL A 1 370 ? 8.643 20.620 -30.461 1.00 33.34 370 VAL A CA 1
ATOM 2658 C C . VAL A 1 370 ? 10.028 20.110 -30.852 1.00 33.34 370 VAL A C 1
ATOM 2660 O O . VAL A 1 370 ? 10.309 18.918 -30.799 1.00 33.34 370 VAL A O 1
ATOM 2663 N N . GLY A 1 371 ? 10.868 21.007 -31.372 1.00 28.06 371 GLY A N 1
ATOM 2664 C CA . GLY A 1 371 ? 12.264 20.689 -31.672 1.00 28.06 371 GLY A CA 1
ATOM 2665 C C . GLY A 1 371 ? 13.107 20.703 -30.394 1.00 28.06 371 GLY A C 1
ATOM 2666 O O . GLY A 1 371 ? 12.728 21.394 -29.451 1.00 28.06 371 GLY A O 1
ATOM 2667 N N . PRO A 1 372 ? 14.258 20.010 -30.373 1.00 32.72 372 PRO A N 1
ATOM 2668 C CA . PRO A 1 372 ? 15.142 19.983 -29.213 1.00 32.72 372 PRO A CA 1
ATOM 2669 C C . PRO A 1 372 ? 15.604 21.410 -28.902 1.00 32.72 372 PRO A C 1
ATOM 2671 O O . PRO A 1 372 ? 16.343 22.015 -29.685 1.00 32.72 372 PRO A O 1
ATOM 2674 N N . SER A 1 373 ? 15.134 21.987 -27.797 1.00 35.12 373 SER A N 1
ATOM 2675 C CA . SER A 1 373 ? 15.733 23.202 -27.258 1.00 35.12 373 SER A CA 1
ATOM 2676 C C . SER A 1 373 ? 16.938 22.796 -26.422 1.00 35.12 373 SER A C 1
ATOM 2678 O O . SER A 1 373 ? 16.779 22.164 -25.385 1.00 35.12 373 SER A O 1
ATOM 2680 N N . GLU A 1 374 ? 18.135 23.158 -26.888 1.00 38.34 374 GLU A N 1
ATOM 2681 C CA . GLU A 1 374 ? 19.379 23.129 -26.110 1.00 38.34 374 GLU A CA 1
ATOM 2682 C C . GLU A 1 374 ? 19.212 23.985 -24.842 1.00 38.34 374 GLU A C 1
ATOM 2684 O O . GLU A 1 374 ? 19.495 25.185 -24.844 1.00 38.34 374 GLU A O 1
ATOM 2689 N N . ILE A 1 375 ? 18.739 23.381 -23.756 1.00 40.88 375 ILE A N 1
ATOM 2690 C CA . ILE A 1 375 ? 18.931 23.891 -22.403 1.00 40.88 375 ILE A CA 1
ATOM 2691 C C . ILE A 1 375 ? 19.961 22.955 -21.773 1.00 40.88 375 ILE A C 1
ATOM 2693 O O . ILE A 1 375 ? 19.639 21.903 -21.236 1.00 40.88 375 ILE A O 1
ATOM 2697 N N . CYS A 1 376 ? 21.239 23.292 -21.945 1.00 38.59 376 CYS A N 1
ATOM 2698 C CA . CYS A 1 376 ? 22.302 22.712 -21.131 1.00 38.59 376 CYS A CA 1
ATOM 2699 C C . CYS A 1 376 ? 22.222 23.395 -19.760 1.00 38.59 376 CYS A C 1
ATOM 2701 O O . CYS A 1 376 ? 22.369 24.620 -19.683 1.00 38.59 376 CYS A O 1
ATOM 2703 N N . SER A 1 377 ? 21.927 22.619 -18.718 1.00 47.69 377 SER A N 1
ATOM 2704 C CA . SER A 1 377 ? 21.955 23.065 -17.325 1.00 47.69 377 SER A CA 1
ATOM 2705 C C . SER A 1 377 ? 23.395 23.385 -16.891 1.00 47.69 377 SER A C 1
ATOM 2707 O O . SER A 1 377 ? 24.373 23.096 -17.578 1.00 47.69 377 SER A O 1
ATOM 2709 N N . ASP A 1 378 ? 23.538 24.093 -15.780 1.00 45.72 378 ASP A N 1
ATOM 2710 C CA . ASP A 1 378 ? 24.709 24.863 -15.358 1.00 45.72 378 ASP A CA 1
ATOM 2711 C C . ASP A 1 378 ? 25.794 24.070 -14.595 1.00 45.72 378 ASP A C 1
ATOM 2713 O O . ASP A 1 378 ? 26.517 24.624 -13.760 1.00 45.72 378 ASP A O 1
ATOM 2717 N N . GLY A 1 379 ? 26.005 22.803 -14.958 1.00 50.69 379 GLY A N 1
ATOM 2718 C CA . GLY A 1 379 ? 27.217 22.059 -14.595 1.00 50.69 379 GLY A CA 1
ATOM 2719 C C . GLY A 1 379 ? 27.286 21.542 -13.157 1.00 50.69 379 GLY A C 1
ATOM 2720 O O . GLY A 1 379 ? 28.377 21.451 -12.584 1.00 50.69 379 GLY A O 1
ATOM 2721 N N . THR A 1 380 ? 26.150 21.186 -12.551 1.00 56.53 380 THR A N 1
ATOM 2722 C CA . THR A 1 380 ? 26.157 20.310 -11.368 1.00 56.53 380 THR A CA 1
ATOM 2723 C C . THR A 1 380 ? 25.949 18.862 -11.793 1.00 56.53 380 THR A C 1
ATOM 2725 O O . THR A 1 380 ? 24.875 18.524 -12.272 1.00 56.53 380 THR A O 1
ATOM 2728 N N . SER A 1 381 ? 26.979 18.030 -11.617 1.00 56.97 381 SER A N 1
ATOM 2729 C CA . SER A 1 381 ? 26.939 16.588 -11.875 1.00 56.97 381 SER A CA 1
ATOM 2730 C C . SER A 1 381 ? 25.973 15.893 -10.912 1.00 56.97 381 SER A C 1
ATOM 2732 O O . SER A 1 381 ? 26.122 16.031 -9.696 1.00 56.97 381 SER A O 1
ATOM 2734 N N . SER A 1 382 ? 25.035 15.123 -11.445 1.00 63.28 382 SER A N 1
ATOM 2735 C CA . SER A 1 382 ? 24.123 14.241 -10.718 1.00 63.28 382 SER A CA 1
ATOM 2736 C C . SER A 1 382 ? 24.253 12.817 -11.258 1.00 63.28 382 SER A C 1
ATOM 2738 O O . SER A 1 382 ? 23.723 12.505 -12.321 1.00 63.28 382 SER A O 1
ATOM 2740 N N . GLU A 1 383 ? 25.006 11.959 -10.575 1.00 73.50 383 GLU A N 1
ATOM 2741 C CA . GLU A 1 383 ? 25.009 10.524 -10.888 1.00 73.50 383 GLU A CA 1
ATOM 2742 C C . GLU A 1 383 ? 23.638 9.948 -10.506 1.00 73.50 383 GLU A C 1
ATOM 2744 O O . GLU A 1 383 ? 23.159 10.190 -9.392 1.00 73.50 383 GLU A O 1
ATOM 2749 N N . LEU A 1 384 ? 22.993 9.256 -11.447 1.00 80.62 384 LEU A N 1
ATOM 2750 C CA . LEU A 1 384 ? 21.741 8.536 -11.233 1.00 80.62 384 LEU A CA 1
ATOM 2751 C C . LEU A 1 384 ? 21.963 7.067 -11.593 1.00 80.62 384 LEU A C 1
ATOM 2753 O O . LEU A 1 384 ? 22.386 6.761 -12.712 1.00 80.62 384 LEU A O 1
ATOM 2757 N N . ASP A 1 385 ? 21.669 6.180 -10.643 1.00 86.25 385 ASP A N 1
ATOM 2758 C CA . ASP A 1 385 ? 21.679 4.732 -10.851 1.00 86.25 385 ASP A CA 1
ATOM 2759 C C . ASP A 1 385 ? 20.244 4.202 -10.831 1.00 86.25 385 ASP A C 1
ATOM 2761 O O . ASP A 1 385 ? 19.548 4.291 -9.817 1.00 86.25 385 ASP A O 1
ATOM 2765 N N . VAL A 1 386 ? 19.788 3.673 -11.964 1.00 87.50 386 VAL A N 1
ATOM 2766 C CA . VAL A 1 386 ? 18.446 3.102 -12.119 1.00 87.50 386 VAL A CA 1
ATOM 2767 C C . VAL A 1 386 ? 18.567 1.590 -12.236 1.00 87.50 386 VAL A C 1
ATOM 2769 O O . VAL A 1 386 ? 19.212 1.078 -13.148 1.00 87.50 386 VAL A O 1
ATOM 2772 N N . VAL A 1 387 ? 17.917 0.860 -11.339 1.00 91.31 387 VAL A N 1
ATOM 2773 C CA . VAL A 1 387 ? 17.819 -0.599 -11.359 1.00 91.31 387 VAL A CA 1
ATOM 2774 C C . VAL A 1 387 ? 16.349 -0.981 -11.435 1.00 91.31 387 VAL A C 1
ATOM 2776 O O . VAL A 1 387 ? 15.605 -0.783 -10.480 1.00 91.31 387 VAL A O 1
ATOM 2779 N N . ILE A 1 388 ? 15.943 -1.565 -12.559 1.00 92.81 388 ILE A N 1
ATOM 2780 C CA . ILE A 1 388 ? 14.592 -2.092 -12.770 1.00 92.81 388 ILE A CA 1
ATOM 2781 C C . ILE A 1 388 ? 14.701 -3.597 -12.981 1.00 92.81 388 ILE A C 1
ATOM 2783 O O . ILE A 1 388 ? 15.468 -4.068 -13.821 1.00 92.81 388 ILE A O 1
ATOM 2787 N N . THR A 1 389 ? 13.960 -4.363 -12.192 1.00 91.31 389 THR A N 1
ATOM 2788 C CA . THR A 1 389 ? 13.955 -5.825 -12.222 1.00 91.31 389 THR A CA 1
ATOM 2789 C C . THR A 1 389 ? 12.517 -6.326 -12.264 1.00 91.31 389 THR A C 1
ATOM 2791 O O . THR A 1 389 ? 11.717 -5.955 -11.415 1.00 91.31 389 THR A O 1
ATOM 2794 N N . VAL A 1 390 ? 12.195 -7.159 -13.252 1.00 92.56 390 VAL A N 1
ATOM 2795 C CA . VAL A 1 390 ? 10.920 -7.872 -13.386 1.00 92.56 390 VAL A CA 1
ATOM 2796 C C . VAL A 1 390 ? 11.249 -9.355 -13.509 1.00 92.56 390 VAL A C 1
ATOM 2798 O O . VAL A 1 390 ? 11.489 -9.846 -14.619 1.00 92.56 390 VAL A O 1
ATOM 2801 N N . ASN A 1 391 ? 11.341 -10.060 -12.378 1.00 90.50 391 ASN A N 1
ATOM 2802 C CA . ASN A 1 391 ? 11.851 -11.427 -12.355 1.00 90.50 391 ASN A CA 1
ATOM 2803 C C . ASN A 1 391 ? 10.933 -12.453 -11.685 1.00 90.50 391 ASN A C 1
ATOM 2805 O O . ASN A 1 391 ? 10.224 -12.171 -10.730 1.00 90.50 391 ASN A O 1
ATOM 2809 N N . ASP A 1 392 ? 11.041 -13.708 -12.125 1.00 90.50 392 ASP A N 1
ATOM 2810 C CA . ASP A 1 392 ? 10.444 -14.870 -11.451 1.00 90.50 392 ASP A CA 1
ATOM 2811 C C . ASP A 1 392 ? 8.908 -14.773 -11.246 1.00 90.50 392 ASP A C 1
ATOM 2813 O O . ASP A 1 392 ? 8.372 -15.401 -10.331 1.00 90.50 392 ASP A O 1
ATOM 2817 N N . ASN A 1 393 ? 8.191 -14.003 -12.076 1.00 90.94 393 ASN A N 1
ATOM 2818 C CA . ASN A 1 393 ? 6.730 -13.891 -12.001 1.00 90.94 393 ASN A CA 1
ATOM 2819 C C . ASN A 1 393 ? 6.015 -15.050 -12.724 1.00 90.94 393 ASN A C 1
ATOM 2821 O O . ASN A 1 393 ? 6.632 -15.792 -13.495 1.00 90.94 393 ASN A O 1
ATOM 2825 N N . GLY A 1 394 ? 4.707 -15.201 -12.486 1.00 89.50 394 GLY A N 1
ATOM 2826 C CA . GLY A 1 394 ? 3.810 -16.065 -13.260 1.00 89.50 394 GLY A CA 1
ATOM 2827 C C . GLY A 1 394 ? 3.607 -15.567 -14.694 1.00 89.50 394 GLY A C 1
ATOM 2828 O O . GLY A 1 394 ? 4.524 -15.017 -15.308 1.00 89.50 394 GLY A O 1
ATOM 2829 N N . ASP A 1 395 ? 2.414 -15.775 -15.250 1.00 90.12 395 ASP A N 1
ATOM 2830 C CA . ASP A 1 395 ? 2.102 -15.207 -16.563 1.00 90.12 395 ASP A CA 1
ATOM 2831 C C . ASP A 1 395 ? 1.914 -13.683 -16.425 1.00 90.12 395 ASP A C 1
ATOM 2833 O O . ASP A 1 395 ? 1.269 -13.207 -15.488 1.00 90.12 395 ASP A O 1
ATOM 2837 N N . ILE A 1 396 ? 2.522 -12.921 -17.339 1.00 88.75 396 ILE A N 1
ATOM 2838 C CA . ILE A 1 396 ? 2.356 -11.469 -17.453 1.00 88.75 396 ILE A CA 1
ATOM 2839 C C . ILE A 1 396 ? 1.584 -11.204 -18.742 1.00 88.75 396 ILE A C 1
ATOM 2841 O O . ILE A 1 396 ? 2.108 -11.396 -19.846 1.00 88.75 396 ILE A O 1
ATOM 2845 N N . GLU A 1 397 ? 0.333 -10.785 -18.612 1.00 86.88 397 GLU A N 1
ATOM 2846 C CA . GLU A 1 397 ? -0.567 -10.602 -19.747 1.00 86.88 397 GLU A CA 1
ATOM 2847 C C . GLU A 1 397 ? -1.105 -9.171 -19.790 1.00 86.88 397 GLU A C 1
ATOM 2849 O O . GLU A 1 397 ? -1.517 -8.612 -18.777 1.00 86.88 397 GLU A O 1
ATOM 2854 N N . SER A 1 398 ? -1.114 -8.590 -20.985 1.00 81.88 398 SER A N 1
ATOM 2855 C CA . SER A 1 398 ? -1.951 -7.447 -21.334 1.00 81.88 398 SER A CA 1
ATOM 2856 C C . SER A 1 398 ? -3.130 -7.980 -22.145 1.00 81.88 398 SER A C 1
ATOM 2858 O O . SER A 1 398 ? -2.961 -8.523 -23.248 1.00 81.88 398 SER A O 1
ATOM 2860 N N . GLU A 1 399 ? -4.334 -7.910 -21.572 1.00 72.75 399 GLU A N 1
ATOM 2861 C CA . GLU A 1 399 ? -5.551 -8.321 -22.262 1.00 72.75 399 GLU A CA 1
ATOM 2862 C C . GLU A 1 399 ? -5.958 -7.267 -23.279 1.00 72.75 399 GLU A C 1
ATOM 2864 O O . GLU A 1 399 ? -6.807 -6.407 -23.054 1.00 72.75 399 GLU A O 1
ATOM 2869 N N . GLY A 1 400 ? -5.432 -7.442 -24.480 1.00 56.03 400 GLY A N 1
ATOM 2870 C CA . GLY A 1 400 ? -5.920 -6.733 -25.632 1.00 56.03 400 GLY A CA 1
ATOM 2871 C C . GLY A 1 400 ? -7.435 -6.699 -25.743 1.00 56.03 400 GLY A C 1
ATOM 2872 O O . GLY A 1 400 ? -8.081 -7.722 -26.021 1.00 56.03 400 GLY A O 1
ATOM 2873 N N . LEU A 1 401 ? -8.027 -5.518 -25.552 1.00 53.72 401 LEU A N 1
ATOM 2874 C CA . LEU A 1 401 ? -9.431 -5.315 -25.851 1.00 53.72 401 LEU A CA 1
ATOM 2875 C C . LEU A 1 401 ? -9.594 -5.519 -27.354 1.00 53.72 401 LEU A C 1
ATOM 2877 O O . LEU A 1 401 ? -9.369 -4.618 -28.160 1.00 53.72 401 LEU A O 1
ATOM 2881 N N . VAL A 1 402 ? -10.057 -6.713 -27.738 1.00 47.62 402 VAL A N 1
ATOM 2882 C CA . VAL A 1 402 ? -10.514 -7.020 -29.095 1.00 47.62 402 VAL A CA 1
ATOM 2883 C C . VAL A 1 402 ? -11.737 -6.143 -29.381 1.00 47.62 402 VAL A C 1
ATOM 2885 O O . VAL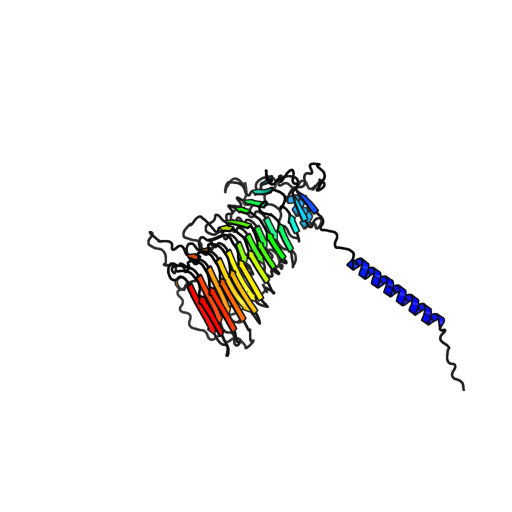 A 1 402 ? -12.891 -6.568 -29.269 1.00 47.62 402 VAL A O 1
ATOM 2888 N N . GLY A 1 403 ? -11.480 -4.885 -29.729 1.00 46.84 403 GLY A N 1
ATOM 2889 C CA . GLY A 1 403 ? -12.460 -3.843 -29.956 1.00 46.84 403 GLY A CA 1
ATOM 2890 C C . GLY A 1 403 ? -13.314 -4.175 -31.169 1.00 46.84 403 GLY A C 1
ATOM 2891 O O . GLY A 1 403 ? -13.024 -3.801 -32.304 1.00 46.84 403 GLY A O 1
ATOM 2892 N N . ASN A 1 404 ? -14.435 -4.848 -30.929 1.00 40.75 404 ASN A N 1
ATOM 2893 C CA . ASN A 1 404 ? -15.551 -4.979 -31.863 1.00 40.75 404 ASN A CA 1
ATOM 2894 C C . ASN A 1 404 ? -16.426 -3.704 -31.818 1.00 40.75 404 ASN A C 1
ATOM 2896 O O . ASN A 1 404 ? -17.647 -3.778 -31.700 1.00 40.75 404 ASN A O 1
ATOM 2900 N N . GLY A 1 405 ? -15.822 -2.517 -31.892 1.00 46.12 405 GLY A N 1
ATOM 2901 C CA . GLY A 1 405 ? -16.532 -1.245 -31.748 1.00 46.12 405 GLY A CA 1
ATOM 2902 C C . GLY A 1 405 ? -15.743 -0.102 -32.366 1.00 46.12 405 GLY A C 1
ATOM 2903 O O . GLY A 1 405 ? -14.855 0.462 -31.751 1.00 46.12 405 GLY A O 1
ATOM 2904 N N . GLY A 1 406 ? -16.025 0.210 -33.630 1.00 44.62 406 GLY A N 1
ATOM 2905 C CA . GLY A 1 406 ? -15.277 1.220 -34.371 1.00 44.62 406 GLY A CA 1
ATOM 2906 C C . GLY A 1 406 ? -15.475 2.636 -33.829 1.00 44.62 406 GLY A C 1
ATOM 2907 O O . GLY A 1 406 ? -16.609 3.107 -33.781 1.00 44.62 406 GLY A O 1
ATOM 2908 N N . GLY A 1 407 ? -14.375 3.352 -33.578 1.00 43.91 407 GLY A N 1
ATOM 2909 C CA . GLY A 1 407 ? -14.365 4.807 -33.739 1.00 43.91 407 GLY A CA 1
ATOM 2910 C C . GLY A 1 407 ? -13.499 5.654 -32.807 1.00 43.91 407 GLY A C 1
ATOM 2911 O O . GLY A 1 407 ? -13.336 6.825 -33.139 1.00 43.91 407 GLY A O 1
ATOM 2912 N N . ALA A 1 408 ? -12.955 5.134 -31.708 1.00 44.91 408 ALA A N 1
ATOM 2913 C CA . ALA A 1 408 ? -12.070 5.905 -30.827 1.00 44.91 408 ALA A CA 1
ATOM 2914 C C . ALA A 1 408 ? -10.592 5.644 -31.161 1.00 44.91 408 ALA A C 1
ATOM 2916 O O . ALA A 1 408 ? -10.283 4.639 -31.801 1.00 44.91 408 ALA A O 1
ATOM 2917 N N . ALA A 1 409 ? -9.722 6.606 -30.843 1.00 45.16 409 ALA A N 1
ATOM 2918 C CA . ALA A 1 409 ? -8.307 6.627 -31.205 1.00 45.16 409 ALA A CA 1
ATOM 2919 C C . ALA A 1 409 ? -7.615 5.299 -30.871 1.00 45.16 409 ALA A C 1
ATOM 2921 O O . ALA A 1 409 ? -7.901 4.684 -29.851 1.00 45.16 409 ALA A O 1
ATOM 2922 N N . SER A 1 410 ? -6.751 4.836 -31.772 1.00 47.59 410 SER A N 1
ATOM 2923 C CA . SER A 1 410 ? -5.931 3.654 -31.544 1.00 47.59 410 SER A CA 1
ATOM 2924 C C . SER A 1 410 ? -4.903 3.986 -30.470 1.00 47.59 410 SER A C 1
ATOM 2926 O O . SER A 1 410 ? -3.829 4.472 -30.819 1.00 47.59 410 SER A O 1
ATOM 2928 N N . SER A 1 411 ? -5.233 3.758 -29.198 1.00 54.00 411 SER A N 1
ATOM 2929 C CA . SER A 1 411 ? -4.196 3.586 -28.184 1.00 54.00 411 SER A CA 1
ATOM 2930 C C . SER A 1 411 ? -3.207 2.535 -28.698 1.00 54.00 411 SER A C 1
ATOM 2932 O O . SER A 1 411 ? -3.636 1.602 -29.400 1.00 54.00 411 SER A O 1
ATOM 2934 N N . PRO A 1 412 ? -1.903 2.690 -28.429 1.00 58.19 412 PRO A N 1
ATOM 2935 C CA . PRO A 1 412 ? -0.934 1.652 -28.724 1.00 58.19 412 PRO A CA 1
ATOM 2936 C C . PRO A 1 412 ? -1.432 0.335 -28.160 1.00 58.19 412 PRO A C 1
ATOM 2938 O O . PRO A 1 412 ? -2.009 0.324 -27.071 1.00 58.19 412 PRO A O 1
ATOM 2941 N N . PRO A 1 413 ? -1.241 -0.764 -28.890 1.00 64.62 413 PRO A N 1
ATOM 2942 C CA . PRO A 1 413 ? -1.542 -2.055 -28.322 1.00 64.62 413 PRO A CA 1
ATOM 2943 C C . PRO A 1 413 ? -0.638 -2.257 -27.091 1.00 64.62 413 PRO A C 1
ATOM 2945 O O . PRO A 1 413 ? 0.568 -2.009 -27.176 1.00 64.62 413 PRO A O 1
ATOM 2948 N N . GLY A 1 414 ? -1.215 -2.664 -25.958 1.00 68.81 414 GLY A N 1
ATOM 2949 C CA . GLY A 1 414 ? -0.469 -2.887 -24.716 1.00 68.81 414 GLY A CA 1
ATOM 2950 C C . GLY A 1 414 ? 0.628 -3.947 -24.873 1.00 68.81 414 GLY A C 1
ATOM 2951 O O . GLY A 1 414 ? 0.586 -4.806 -25.762 1.00 68.81 414 GLY A O 1
ATOM 2952 N N . LYS A 1 415 ? 1.640 -3.889 -24.019 1.00 82.50 415 LYS A N 1
ATOM 2953 C CA . LYS A 1 415 ? 2.762 -4.823 -23.908 1.00 82.50 415 LYS A CA 1
ATOM 2954 C C . LYS A 1 415 ? 2.596 -5.700 -22.678 1.00 82.50 415 LYS A C 1
ATOM 2956 O O . LYS A 1 415 ? 1.945 -5.333 -21.712 1.00 82.50 415 LYS A O 1
ATOM 2961 N N . GLY A 1 416 ? 3.225 -6.870 -22.667 1.00 84.31 416 GLY A N 1
ATOM 2962 C CA . GLY A 1 416 ? 3.306 -7.632 -21.415 1.00 84.31 416 GLY A CA 1
ATOM 2963 C C . GLY A 1 416 ? 4.114 -6.857 -20.368 1.00 84.31 416 GLY A C 1
ATOM 2964 O O . GLY A 1 416 ? 3.650 -6.625 -19.257 1.00 84.31 416 GLY A O 1
ATOM 2965 N N . VAL A 1 417 ? 5.304 -6.398 -20.761 1.00 90.38 417 VAL A N 1
ATOM 2966 C CA . VAL A 1 417 ? 6.178 -5.533 -19.959 1.00 90.38 417 VAL A CA 1
ATOM 2967 C C . VAL A 1 417 ? 6.628 -4.334 -20.796 1.00 90.38 417 VAL A C 1
ATOM 2969 O O . VAL A 1 417 ? 7.227 -4.521 -21.863 1.00 90.38 417 VAL A O 1
ATOM 2972 N N . ALA A 1 418 ? 6.400 -3.120 -20.300 1.00 91.12 418 ALA A N 1
ATOM 2973 C CA . ALA A 1 418 ? 6.935 -1.874 -20.833 1.00 91.12 418 ALA A CA 1
ATOM 2974 C C . ALA A 1 418 ? 7.870 -1.225 -19.809 1.00 91.12 418 ALA A C 1
ATOM 2976 O O . ALA A 1 418 ? 7.561 -1.130 -18.627 1.00 91.12 418 ALA A O 1
ATOM 2977 N N . ILE A 1 419 ? 9.066 -0.837 -20.255 1.00 88.56 419 ILE A N 1
ATOM 2978 C CA . ILE A 1 419 ? 10.033 -0.127 -19.418 1.00 88.56 419 ILE A CA 1
ATOM 2979 C C . ILE A 1 419 ? 10.583 1.049 -20.211 1.00 88.56 419 ILE A C 1
ATOM 2981 O O . ILE A 1 419 ? 11.215 0.856 -21.258 1.00 88.56 419 ILE A O 1
ATOM 2985 N N . THR A 1 420 ? 10.394 2.253 -19.683 1.00 89.25 420 THR A N 1
ATOM 2986 C CA . THR A 1 420 ? 10.934 3.493 -20.234 1.00 89.25 420 THR A CA 1
ATOM 2987 C C . THR A 1 420 ? 11.894 4.114 -19.231 1.00 89.25 420 THR A C 1
ATOM 2989 O O . THR A 1 420 ? 11.528 4.422 -18.105 1.00 89.25 420 THR A O 1
ATOM 2992 N N . VAL A 1 421 ? 13.144 4.308 -19.642 1.00 85.81 421 VAL A N 1
ATOM 2993 C CA . VAL A 1 421 ? 14.158 5.016 -18.855 1.00 85.81 421 VAL A CA 1
ATOM 2994 C C . VAL A 1 421 ? 14.677 6.174 -19.692 1.00 85.81 421 VAL A C 1
ATOM 2996 O O . VAL A 1 421 ? 15.406 5.951 -20.659 1.00 85.81 421 VAL A O 1
ATOM 2999 N N . ASP A 1 422 ? 14.310 7.398 -19.336 1.00 85.44 422 ASP A N 1
ATOM 3000 C CA . ASP A 1 422 ? 14.847 8.623 -19.923 1.00 85.44 422 ASP A CA 1
ATOM 3001 C C . ASP A 1 422 ? 15.631 9.400 -18.864 1.00 85.44 422 ASP A C 1
ATOM 3003 O O . ASP A 1 422 ? 15.077 9.919 -17.898 1.00 85.44 422 ASP A O 1
ATOM 3007 N N . ILE A 1 423 ? 16.949 9.437 -19.037 1.00 76.75 423 ILE A N 1
ATOM 3008 C CA . ILE A 1 423 ? 17.888 10.187 -18.211 1.00 76.75 423 ILE A CA 1
ATOM 3009 C C . ILE A 1 423 ? 18.445 11.307 -19.094 1.00 76.75 423 ILE A C 1
ATOM 3011 O O . ILE A 1 423 ? 19.426 11.148 -19.839 1.00 76.75 423 ILE A O 1
ATOM 3015 N N . GLY A 1 424 ? 17.759 12.445 -19.047 1.00 68.56 424 GLY A N 1
ATOM 3016 C CA . GLY A 1 424 ? 18.046 13.629 -19.839 1.00 68.56 424 GLY A CA 1
ATOM 3017 C C . GLY A 1 424 ? 19.043 14.569 -19.162 1.00 68.56 424 GLY A C 1
ATOM 3018 O O . GLY A 1 424 ? 19.083 14.711 -17.945 1.00 68.56 424 GLY A O 1
ATOM 3019 N N . HIS A 1 425 ? 19.837 15.268 -19.981 1.00 64.75 425 HIS A N 1
ATOM 3020 C CA . HIS A 1 425 ? 20.513 16.522 -19.609 1.00 64.75 425 HIS A CA 1
ATOM 3021 C C . HIS A 1 425 ? 21.511 16.491 -18.432 1.00 64.75 425 HIS A C 1
ATOM 3023 O O . HIS A 1 425 ? 21.983 17.546 -18.000 1.00 64.75 425 HIS A O 1
ATOM 3029 N N . ALA A 1 426 ? 21.905 15.311 -17.963 1.00 55.31 426 ALA A N 1
ATOM 3030 C CA . ALA A 1 426 ? 22.957 15.144 -16.973 1.00 55.31 426 ALA A CA 1
ATOM 3031 C C . ALA A 1 426 ? 24.340 15.328 -17.632 1.00 55.31 426 ALA A C 1
ATOM 3033 O O . ALA A 1 426 ? 24.686 14.589 -18.545 1.00 55.31 426 ALA A O 1
ATOM 3034 N N . GLU A 1 427 ? 25.164 16.284 -17.176 1.00 62.62 427 GLU A N 1
ATOM 3035 C CA . GLU A 1 427 ? 26.608 16.329 -17.519 1.00 62.62 427 GLU A CA 1
ATOM 3036 C C . GLU A 1 427 ? 27.417 15.219 -16.801 1.00 62.62 427 GLU A C 1
ATOM 3038 O O . GLU A 1 427 ? 28.648 15.202 -16.833 1.00 62.62 427 GLU A O 1
ATOM 3043 N N . SER A 1 428 ? 26.730 14.324 -16.093 1.00 66.44 428 SER A N 1
ATOM 3044 C CA . SER A 1 428 ? 27.262 13.258 -15.247 1.00 66.44 428 SER A CA 1
ATOM 3045 C C . SER A 1 428 ? 27.049 11.883 -15.852 1.00 66.44 428 SER A C 1
ATOM 3047 O O . SER A 1 428 ? 26.112 11.647 -16.611 1.00 66.44 428 SER A O 1
ATOM 3049 N N . ASP A 1 429 ? 27.914 10.966 -15.439 1.00 77.56 429 ASP A N 1
ATOM 3050 C CA . ASP A 1 429 ? 27.807 9.553 -15.763 1.00 77.56 429 ASP A CA 1
ATOM 3051 C C . ASP A 1 429 ? 26.573 8.977 -15.058 1.00 77.56 429 ASP A C 1
ATOM 3053 O O . ASP A 1 429 ? 26.412 9.140 -13.849 1.00 77.56 429 ASP A O 1
ATOM 3057 N N . SER A 1 430 ? 25.675 8.362 -15.822 1.00 81.12 430 SER A N 1
ATOM 3058 C CA . SER A 1 430 ? 24.476 7.689 -15.313 1.00 81.12 430 SER A CA 1
ATOM 3059 C C . SER A 1 430 ? 24.443 6.241 -15.790 1.00 81.12 430 SER A C 1
ATOM 3061 O O . SER A 1 430 ? 24.907 5.931 -16.897 1.00 81.12 430 SER A O 1
ATOM 3063 N N . SER A 1 431 ? 23.884 5.355 -14.967 1.00 86.50 431 SER A N 1
ATOM 3064 C CA . SER A 1 431 ? 23.722 3.939 -15.291 1.00 86.50 431 SER A CA 1
ATOM 3065 C C . SER A 1 431 ? 22.273 3.500 -15.186 1.00 86.50 431 SER A C 1
ATOM 3067 O O . SER A 1 431 ? 21.547 3.890 -14.276 1.00 86.50 431 SER A O 1
ATOM 3069 N N . ALA A 1 432 ? 21.862 2.651 -16.124 1.00 88.88 432 ALA A N 1
ATOM 3070 C CA . ALA A 1 432 ? 20.588 1.951 -16.059 1.00 88.88 432 ALA A CA 1
ATOM 3071 C C . ALA A 1 432 ? 20.811 0.443 -16.214 1.00 88.88 432 ALA A C 1
ATOM 3073 O O . ALA A 1 432 ? 21.395 -0.008 -17.201 1.00 88.88 432 ALA A O 1
ATOM 3074 N N . THR A 1 433 ? 20.331 -0.337 -15.250 1.00 91.94 433 THR A N 1
ATOM 3075 C CA . THR A 1 433 ? 20.255 -1.798 -15.315 1.00 91.94 433 THR A CA 1
ATOM 3076 C C . THR A 1 433 ? 18.792 -2.203 -15.412 1.00 91.94 433 THR A C 1
ATOM 3078 O O . THR A 1 433 ? 18.013 -1.923 -14.506 1.00 91.94 433 THR A O 1
ATOM 3081 N N . VAL A 1 434 ? 18.422 -2.872 -16.503 1.00 92.81 434 VAL A N 1
ATOM 3082 C CA . VAL A 1 434 ? 17.058 -3.359 -16.735 1.00 92.81 434 VAL A CA 1
ATOM 3083 C C . VAL A 1 434 ? 17.082 -4.869 -16.942 1.00 92.81 434 VAL A C 1
ATOM 3085 O O . VAL A 1 434 ? 17.683 -5.374 -17.894 1.00 92.81 434 VAL A O 1
ATOM 3088 N N . GLU A 1 435 ? 16.409 -5.602 -16.064 1.00 92.31 435 GLU A N 1
ATOM 3089 C CA . GLU A 1 435 ? 16.326 -7.059 -16.093 1.00 92.31 435 GLU A CA 1
ATOM 3090 C C . GLU A 1 435 ? 14.870 -7.526 -16.180 1.00 92.31 435 GLU A C 1
ATOM 3092 O O . GLU A 1 435 ? 14.075 -7.228 -15.300 1.00 92.31 435 GLU A O 1
ATOM 3097 N N . VAL A 1 436 ? 14.530 -8.292 -17.220 1.00 93.81 436 VAL A N 1
ATOM 3098 C CA . VAL A 1 436 ? 13.232 -8.973 -17.366 1.00 93.81 436 VAL A CA 1
ATOM 3099 C C . VAL A 1 436 ? 13.501 -10.463 -17.553 1.00 93.81 436 VAL A C 1
ATOM 3101 O O . VAL A 1 436 ? 13.689 -10.928 -18.685 1.00 93.81 436 VAL A O 1
ATOM 3104 N N . ASN A 1 437 ? 13.610 -11.217 -16.457 1.00 93.19 437 ASN A N 1
ATOM 3105 C CA . ASN A 1 437 ? 14.106 -12.590 -16.497 1.00 93.19 437 ASN A CA 1
ATOM 3106 C C . ASN A 1 437 ? 13.232 -13.619 -15.767 1.00 93.19 437 ASN A C 1
ATOM 3108 O O . ASN A 1 437 ? 12.640 -13.352 -14.734 1.00 93.19 437 ASN A O 1
ATOM 3112 N N . ASN A 1 438 ? 13.268 -14.866 -16.241 1.00 93.88 438 ASN A N 1
ATOM 3113 C CA . ASN A 1 438 ? 12.650 -16.027 -15.582 1.00 93.88 438 ASN A CA 1
ATOM 3114 C C . ASN A 1 438 ? 11.143 -15.898 -15.285 1.00 93.88 438 ASN A C 1
ATOM 3116 O O . ASN A 1 438 ? 10.648 -16.570 -14.382 1.00 93.88 438 ASN A O 1
ATOM 3120 N N . ASN A 1 439 ? 10.417 -15.055 -16.012 1.00 93.62 439 ASN A N 1
ATOM 3121 C CA . ASN A 1 439 ? 8.967 -14.962 -15.873 1.00 93.62 439 ASN A CA 1
ATOM 3122 C C . ASN A 1 439 ? 8.277 -16.137 -16.587 1.00 93.62 439 ASN A C 1
ATOM 3124 O O . ASN A 1 439 ? 8.896 -16.829 -17.404 1.00 93.62 439 ASN A O 1
ATOM 3128 N N . GLY A 1 440 ? 6.992 -16.342 -16.299 1.00 93.25 440 GLY A N 1
ATOM 3129 C CA . GLY A 1 440 ? 6.113 -17.185 -17.101 1.00 93.25 440 GLY A CA 1
ATOM 3130 C C . GLY A 1 440 ? 5.922 -16.619 -18.507 1.00 93.25 440 GLY A C 1
ATOM 3131 O O . GLY A 1 440 ? 6.822 -16.017 -19.107 1.00 93.25 440 GLY A O 1
ATOM 3132 N N . ARG A 1 441 ? 4.751 -16.855 -19.091 1.00 92.12 441 ARG A N 1
ATOM 3133 C CA . ARG A 1 441 ? 4.457 -16.357 -20.430 1.00 92.12 441 ARG A CA 1
ATOM 3134 C C . ARG A 1 441 ? 4.309 -14.838 -20.391 1.00 92.12 441 ARG A C 1
ATOM 3136 O O . ARG A 1 441 ? 3.554 -14.336 -19.568 1.00 92.12 441 ARG A O 1
ATOM 3143 N N . ILE A 1 442 ? 4.976 -14.116 -21.294 1.00 90.38 442 ILE A N 1
ATOM 3144 C CA . ILE A 1 442 ? 4.824 -12.658 -21.398 1.00 90.38 442 ILE A CA 1
ATOM 3145 C C . ILE A 1 442 ? 4.087 -12.329 -22.693 1.00 90.38 442 ILE A C 1
ATOM 3147 O O . ILE A 1 442 ? 4.634 -12.480 -23.788 1.00 90.38 442 ILE A O 1
ATOM 3151 N N . THR A 1 443 ? 2.848 -11.853 -22.584 1.00 88.25 443 THR A N 1
ATOM 3152 C CA . THR A 1 443 ? 2.029 -11.510 -23.750 1.00 88.25 443 THR A CA 1
ATOM 3153 C C . THR A 1 443 ? 1.542 -10.072 -23.706 1.00 88.25 443 THR A C 1
ATOM 3155 O O . THR A 1 443 ? 1.021 -9.610 -22.699 1.00 88.25 443 THR A O 1
ATOM 3158 N N . GLY A 1 444 ? 1.698 -9.384 -24.833 1.00 83.38 444 GLY A N 1
ATOM 3159 C CA . GLY A 1 444 ? 1.058 -8.106 -25.114 1.00 83.38 444 GLY A CA 1
ATOM 3160 C C . GLY A 1 444 ? 0.424 -8.121 -26.498 1.00 83.38 444 GLY A C 1
ATOM 3161 O O . GLY A 1 444 ? 0.689 -9.020 -27.306 1.00 83.38 444 GLY A O 1
ATOM 3162 N N . GLU A 1 445 ? -0.432 -7.142 -26.768 1.00 79.88 445 GLU A N 1
ATOM 3163 C CA . GLU A 1 445 ? -1.010 -6.935 -28.091 1.00 79.88 445 GLU A CA 1
ATOM 3164 C C . GLU A 1 445 ? 0.037 -6.536 -29.141 1.00 79.88 445 GLU A C 1
ATOM 3166 O O . GLU A 1 445 ? -0.078 -6.976 -30.290 1.00 79.88 445 GLU A O 1
ATOM 3171 N N . ASP A 1 446 ? 1.029 -5.714 -28.769 1.00 75.94 446 ASP A N 1
ATOM 3172 C CA . ASP A 1 446 ? 2.103 -5.275 -29.675 1.00 75.94 446 ASP A CA 1
ATOM 3173 C C . ASP A 1 446 ? 3.338 -6.165 -29.510 1.00 75.94 446 ASP A C 1
ATOM 3175 O O . ASP A 1 446 ? 3.679 -6.964 -30.388 1.00 75.94 446 ASP A O 1
ATOM 3179 N N . ASP A 1 447 ? 3.952 -6.082 -28.328 1.00 75.94 447 ASP A N 1
ATOM 3180 C CA . ASP A 1 447 ? 5.170 -6.787 -27.952 1.00 75.94 447 ASP A CA 1
ATOM 3181 C C . ASP A 1 447 ? 4.989 -7.504 -26.605 1.00 75.94 447 ASP A C 1
ATOM 3183 O O . ASP A 1 447 ? 4.274 -7.043 -25.720 1.00 75.94 447 ASP A O 1
ATOM 3187 N N . GLY A 1 448 ? 5.695 -8.621 -26.403 1.00 84.69 448 GLY A N 1
ATOM 3188 C CA . GLY A 1 448 ? 5.810 -9.215 -25.066 1.00 84.69 448 GLY A CA 1
ATOM 3189 C C . GLY A 1 448 ? 6.588 -8.291 -24.123 1.00 84.69 448 GLY A C 1
ATOM 3190 O O . GLY A 1 448 ? 6.109 -7.956 -23.048 1.00 84.69 448 GLY A O 1
ATOM 3191 N N . VAL A 1 449 ? 7.766 -7.825 -24.550 1.00 89.62 449 VAL A N 1
ATOM 3192 C CA . VAL A 1 449 ? 8.643 -6.950 -23.755 1.00 89.62 449 VAL A CA 1
ATOM 3193 C C . VAL A 1 449 ? 9.135 -5.786 -24.614 1.00 89.62 449 VAL A C 1
ATOM 3195 O O . VAL A 1 449 ? 9.802 -6.012 -25.627 1.00 89.62 449 VAL A O 1
ATOM 3198 N N . GLY A 1 450 ? 8.861 -4.552 -24.191 1.00 87.44 450 GLY A N 1
ATOM 3199 C CA . GLY A 1 450 ? 9.394 -3.330 -24.791 1.00 87.44 450 GLY A CA 1
ATOM 3200 C C . GLY A 1 450 ? 10.252 -2.554 -23.798 1.00 87.44 450 GLY A C 1
ATOM 3201 O O . GLY A 1 450 ? 9.756 -2.133 -22.762 1.00 87.44 450 GLY A O 1
ATOM 3202 N N . ILE A 1 451 ? 11.528 -2.342 -24.128 1.00 87.62 451 ILE A N 1
ATOM 3203 C CA . ILE A 1 451 ? 12.464 -1.570 -23.299 1.00 87.62 451 ILE A CA 1
ATOM 3204 C C . ILE A 1 451 ? 12.988 -0.400 -24.124 1.00 87.62 451 ILE A C 1
ATOM 3206 O O . ILE A 1 451 ? 13.606 -0.604 -25.175 1.00 87.62 451 ILE A O 1
ATOM 3210 N N . PHE A 1 452 ? 12.762 0.816 -23.638 1.00 86.81 452 PHE A N 1
ATOM 3211 C CA . PHE A 1 452 ? 13.278 2.044 -24.223 1.00 86.81 452 PHE A CA 1
ATOM 3212 C C . PHE A 1 452 ? 14.197 2.731 -23.229 1.00 86.81 452 PHE A C 1
ATOM 3214 O O . PHE A 1 452 ? 13.810 3.025 -22.103 1.00 86.81 452 PHE A O 1
ATOM 3221 N N . THR A 1 453 ? 15.429 2.992 -23.654 1.00 83.81 453 THR A N 1
ATOM 3222 C CA . THR A 1 453 ? 16.408 3.680 -22.818 1.00 83.81 453 THR A CA 1
ATOM 3223 C C . THR A 1 453 ? 17.025 4.835 -23.585 1.00 83.81 453 THR A C 1
ATOM 3225 O O . THR A 1 453 ? 17.608 4.651 -24.658 1.00 83.81 453 THR A O 1
ATOM 3228 N N . TYR A 1 454 ? 16.901 6.023 -23.013 1.00 83.31 454 TYR A N 1
ATOM 3229 C CA . TYR A 1 454 ? 17.461 7.268 -23.496 1.00 83.31 454 TYR A CA 1
ATOM 3230 C C . TYR A 1 454 ? 18.366 7.806 -22.390 1.00 83.31 454 TYR A C 1
ATOM 3232 O O . TYR A 1 454 ? 17.903 8.152 -21.318 1.00 83.31 454 TYR A O 1
ATOM 3240 N N . ILE A 1 455 ? 19.680 7.830 -22.618 1.00 77.00 455 ILE A N 1
ATOM 3241 C CA . ILE A 1 455 ? 20.628 8.440 -21.676 1.00 77.00 455 ILE A CA 1
ATOM 3242 C C . ILE A 1 455 ? 21.457 9.449 -22.459 1.00 77.00 455 ILE A C 1
ATOM 3244 O O . ILE A 1 455 ? 22.205 9.072 -23.370 1.00 77.00 455 ILE A O 1
ATOM 3248 N N . CYS A 1 456 ? 21.315 10.735 -22.142 1.00 70.75 456 CYS A N 1
ATOM 3249 C CA . CYS A 1 456 ? 22.091 11.796 -22.780 1.00 70.75 456 CYS A CA 1
ATOM 3250 C C . CYS A 1 456 ? 23.196 12.341 -21.873 1.00 70.75 456 CYS A C 1
ATOM 3252 O O . CYS A 1 456 ? 23.072 12.370 -20.659 1.00 70.75 456 CYS A O 1
ATOM 3254 N N . CYS A 1 457 ? 24.232 12.879 -22.524 1.00 67.12 457 CYS A N 1
ATOM 3255 C CA . CYS A 1 457 ? 24.967 14.056 -22.061 1.00 67.12 457 CYS A CA 1
ATOM 3256 C C . CYS A 1 457 ? 26.090 13.864 -21.008 1.00 67.12 457 CYS A C 1
ATOM 3258 O O . CYS A 1 457 ? 26.740 14.852 -20.672 1.00 67.12 457 CYS A O 1
ATOM 3260 N N . GLY A 1 458 ? 26.441 12.629 -20.631 1.00 66.69 458 GLY A N 1
ATOM 3261 C CA . GLY A 1 458 ? 27.652 12.277 -19.864 1.00 66.69 458 GLY A CA 1
ATOM 3262 C C . GLY A 1 458 ? 28.759 11.647 -20.729 1.00 66.69 458 GLY A C 1
ATOM 3263 O O . GLY A 1 458 ? 28.50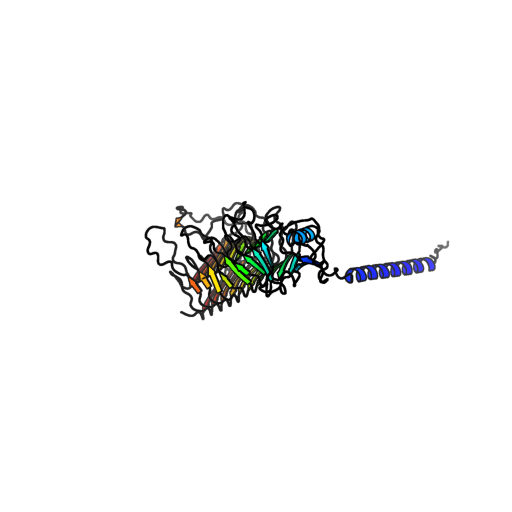8 11.238 -21.869 1.00 66.69 458 GLY A O 1
ATOM 3264 N N . ASP A 1 459 ? 29.988 11.566 -20.203 1.00 73.50 459 ASP A N 1
ATOM 3265 C CA . ASP A 1 459 ? 31.131 10.953 -20.906 1.00 73.50 459 ASP A CA 1
ATOM 3266 C C . ASP A 1 459 ? 31.177 9.417 -20.714 1.00 73.50 459 ASP A C 1
ATOM 3268 O O . ASP A 1 459 ? 31.627 8.719 -21.629 1.00 73.50 459 ASP A O 1
ATOM 3272 N N . ASP A 1 460 ? 30.664 8.883 -19.594 1.00 80.12 460 ASP A N 1
ATOM 3273 C CA . ASP A 1 460 ? 30.675 7.452 -19.242 1.00 80.12 460 ASP A CA 1
ATOM 3274 C C . ASP A 1 460 ? 29.269 6.892 -18.894 1.00 80.12 460 ASP A C 1
ATOM 3276 O O . ASP A 1 460 ? 29.096 6.112 -17.958 1.00 80.12 460 ASP A O 1
ATOM 3280 N N . ASN A 1 461 ? 28.247 7.233 -19.688 1.00 80.06 461 ASN A N 1
ATOM 3281 C CA . ASN A 1 461 ? 26.903 6.649 -19.556 1.00 80.06 461 ASN A CA 1
ATOM 3282 C C . ASN A 1 461 ? 26.868 5.154 -19.927 1.00 80.06 461 ASN A C 1
ATOM 3284 O O . ASN A 1 461 ? 27.430 4.747 -20.952 1.00 80.06 461 ASN A O 1
ATOM 3288 N N . SER A 1 462 ? 26.158 4.337 -19.141 1.00 87.50 462 SER A N 1
ATOM 3289 C CA . SER A 1 462 ? 26.012 2.897 -19.391 1.00 87.50 462 SER A CA 1
ATOM 3290 C C . SER A 1 462 ? 24.565 2.411 -19.291 1.00 87.50 462 SER A C 1
ATOM 3292 O O . SER A 1 462 ? 23.745 2.919 -18.531 1.00 87.50 462 SER A O 1
ATOM 3294 N N . THR A 1 463 ? 24.244 1.398 -20.093 1.00 87.75 463 THR A N 1
ATOM 3295 C CA . THR A 1 463 ? 22.970 0.686 -20.008 1.00 87.75 463 THR A CA 1
ATOM 3296 C C . THR A 1 463 ? 23.236 -0.797 -20.163 1.00 87.75 463 THR A C 1
ATOM 3298 O O . THR A 1 463 ? 23.783 -1.220 -21.186 1.00 87.75 463 THR A O 1
ATOM 3301 N N . ASP A 1 464 ? 22.827 -1.573 -19.167 1.00 91.62 464 ASP A N 1
ATOM 3302 C CA . ASP A 1 464 ? 22.838 -3.027 -19.204 1.00 91.62 464 ASP A CA 1
ATOM 3303 C C . ASP A 1 464 ? 21.392 -3.531 -19.220 1.00 91.62 464 ASP A C 1
ATOM 3305 O O . ASP A 1 464 ? 20.609 -3.273 -18.309 1.00 91.62 464 ASP A O 1
ATOM 3309 N N . THR A 1 465 ? 21.025 -4.256 -20.278 1.00 91.12 465 THR A N 1
ATOM 3310 C CA . THR A 1 465 ? 19.676 -4.811 -20.442 1.00 91.12 465 THR A CA 1
ATOM 3311 C C . THR A 1 465 ? 19.740 -6.321 -20.625 1.00 91.12 465 THR A C 1
ATOM 3313 O O . THR A 1 465 ? 20.470 -6.816 -21.491 1.00 91.12 465 THR A O 1
ATOM 3316 N N . SER A 1 466 ? 18.946 -7.061 -19.851 1.00 93.88 466 SER A N 1
ATOM 3317 C CA . SER A 1 466 ? 18.784 -8.511 -19.982 1.00 93.88 466 SER A CA 1
ATOM 3318 C C . SER A 1 466 ? 17.315 -8.887 -20.113 1.00 93.88 466 SER A C 1
ATOM 3320 O O . SER A 1 466 ? 16.504 -8.528 -19.269 1.00 93.88 466 SER A O 1
ATOM 3322 N N . VAL A 1 467 ? 17.003 -9.681 -21.140 1.00 92.50 467 VAL A N 1
ATOM 3323 C CA . VAL A 1 467 ? 15.721 -10.382 -21.282 1.00 92.50 467 VAL A CA 1
ATOM 3324 C C . VAL A 1 467 ? 16.033 -11.861 -21.492 1.00 92.50 467 VAL A C 1
ATOM 3326 O O . VAL A 1 467 ? 16.516 -12.249 -22.561 1.00 92.50 467 VAL A O 1
ATOM 3329 N N . ASN A 1 468 ? 15.865 -12.688 -20.460 1.00 92.19 468 ASN A N 1
ATOM 3330 C CA . ASN A 1 468 ? 16.334 -14.074 -20.485 1.00 92.19 468 ASN A CA 1
ATOM 3331 C C . ASN A 1 468 ? 15.497 -15.009 -19.605 1.00 92.19 468 ASN A C 1
ATOM 3333 O O . ASN A 1 468 ? 15.078 -14.651 -18.519 1.00 92.19 468 ASN A O 1
ATOM 3337 N N . GLY A 1 469 ? 15.323 -16.259 -20.028 1.00 88.75 469 GLY A N 1
ATOM 3338 C CA . GLY A 1 469 ? 14.669 -17.280 -19.205 1.00 88.75 469 GLY A CA 1
ATOM 3339 C C . GLY A 1 469 ? 13.150 -17.142 -19.069 1.00 88.75 469 GLY A C 1
ATOM 3340 O O . GLY A 1 469 ? 12.581 -17.951 -18.351 1.00 88.75 469 GLY A O 1
ATOM 3341 N N . ASN A 1 470 ? 12.518 -16.181 -19.752 1.00 90.88 470 ASN A N 1
ATOM 3342 C CA . ASN A 1 470 ? 11.058 -16.078 -19.832 1.00 90.88 470 ASN A CA 1
ATOM 3343 C C . ASN A 1 470 ? 10.481 -17.200 -20.717 1.00 90.88 470 ASN A C 1
ATOM 3345 O O . ASN A 1 470 ? 11.175 -17.673 -21.632 1.00 90.88 470 ASN A O 1
ATOM 3349 N N . ASP A 1 471 ? 9.237 -17.606 -20.459 1.00 88.00 471 ASP A N 1
ATOM 3350 C CA . ASP A 1 471 ? 8.502 -18.513 -21.349 1.00 88.00 471 ASP A CA 1
ATOM 3351 C C . ASP A 1 471 ? 8.076 -17.793 -22.662 1.00 88.00 471 ASP A C 1
ATOM 3353 O O . ASP A 1 471 ? 8.625 -16.747 -23.010 1.00 88.00 471 ASP A O 1
ATOM 3357 N N . GLU A 1 472 ? 7.197 -18.413 -23.468 1.00 73.94 472 GLU A N 1
ATOM 3358 C CA . GLU A 1 472 ? 6.850 -17.980 -24.846 1.00 73.94 472 GLU A CA 1
ATOM 3359 C C . GLU A 1 472 ? 6.362 -16.537 -25.004 1.00 73.94 472 GLU A C 1
ATOM 3361 O O . GLU A 1 472 ? 5.477 -16.120 -24.222 1.00 73.94 472 GLU A O 1
#